Protein AF-0000000068155623 (afdb_homodimer)

Structure (mmCIF, N/CA/C/O backbone):
data_AF-0000000068155623-model_v1
#
loop_
_entity.id
_entity.type
_entity.pdbx_description
1 polymer 'folate gamma-glutamyl hydrolase'
#
loop_
_atom_site.group_PDB
_atom_site.id
_atom_site.type_symbol
_atom_site.label_atom_id
_atom_site.label_alt_id
_atom_site.label_comp_id
_atom_site.label_asym_id
_atom_site.label_entity_id
_atom_site.label_seq_id
_atom_site.pdbx_PDB_ins_code
_atom_site.Cartn_x
_atom_site.Cartn_y
_atom_site.Cartn_z
_atom_site.occupancy
_atom_site.B_iso_or_equiv
_atom_site.auth_seq_id
_atom_site.auth_comp_id
_atom_site.auth_asym_id
_atom_site.auth_atom_id
_atom_site.pdbx_PDB_model_num
ATOM 1 N N . MET A 1 1 ? 34.469 43.156 23.953 1 30.95 1 MET A N 1
ATOM 2 C CA . MET A 1 1 ? 34.469 42.812 22.531 1 30.95 1 MET A CA 1
ATOM 3 C C . MET A 1 1 ? 33.938 41.406 22.312 1 30.95 1 MET A C 1
ATOM 5 O O . MET A 1 1 ? 34.625 40.438 22.641 1 30.95 1 MET A O 1
ATOM 9 N N . SER A 1 2 ? 32.656 41.156 22.469 1 33.62 2 SER A N 1
ATOM 10 C CA . SER A 1 2 ? 31.906 39.875 22.5 1 33.62 2 SER A CA 1
ATOM 11 C C . SER A 1 2 ? 31.906 39.219 21.125 1 33.62 2 SER A C 1
ATOM 13 O O . SER A 1 2 ? 31.422 39.781 20.156 1 33.62 2 SER A O 1
ATOM 15 N N . THR A 1 3 ? 33 38.438 20.766 1 36.81 3 THR A N 1
ATOM 16 C CA . THR A 1 3 ? 33.125 37.719 19.484 1 36.81 3 THR A CA 1
ATOM 17 C C . THR A 1 3 ? 31.969 36.75 19.281 1 36.81 3 THR A C 1
ATOM 19 O O . THR A 1 3 ? 31.797 35.812 20.047 1 36.81 3 THR A O 1
ATOM 22 N N . SER A 1 4 ? 30.875 37.188 18.75 1 31.36 4 SER A N 1
ATOM 23 C CA . SER A 1 4 ? 29.766 36.344 18.297 1 31.36 4 SER A CA 1
ATOM 24 C C . SER A 1 4 ? 30.234 35.312 17.297 1 31.36 4 SER A C 1
ATOM 26 O O . SER A 1 4 ? 30.719 35.625 16.219 1 31.36 4 SER A O 1
ATOM 28 N N . SER A 1 5 ? 30.797 34.219 17.734 1 33.75 5 SER A N 1
ATOM 29 C CA . SER A 1 5 ? 31.188 33.094 16.875 1 33.75 5 SER A CA 1
ATOM 30 C C . SER A 1 5 ? 30.016 32.656 16 1 33.75 5 SER A C 1
ATOM 32 O O . SER A 1 5 ? 29.016 32.125 16.516 1 33.75 5 SER A O 1
ATOM 34 N N . THR A 1 6 ? 29.781 33.281 14.898 1 31.3 6 THR A N 1
ATOM 35 C CA . THR A 1 6 ? 28.844 32.812 13.875 1 31.3 6 THR A CA 1
ATOM 36 C C . THR A 1 6 ? 29.203 31.375 13.453 1 31.3 6 THR A C 1
ATOM 38 O O . THR A 1 6 ? 30.281 31.141 12.906 1 31.3 6 THR A O 1
ATOM 41 N N . ILE A 1 7 ? 28.766 30.375 14.078 1 30.34 7 ILE A N 1
ATOM 42 C CA . ILE A 1 7 ? 28.906 29 13.617 1 30.34 7 ILE A CA 1
ATOM 43 C C . ILE A 1 7 ? 28.516 28.906 12.141 1 30.34 7 ILE A C 1
ATOM 45 O O . ILE A 1 7 ? 27.391 29.234 11.758 1 30.34 7 ILE A O 1
ATOM 49 N N . LYS A 1 8 ? 29.578 28.938 11.273 1 33.16 8 LYS A N 1
ATOM 50 C CA . LYS A 1 8 ? 29.391 28.734 9.836 1 33.16 8 LYS A CA 1
ATOM 51 C C . LYS A 1 8 ? 28.688 27.406 9.555 1 33.16 8 LYS A C 1
ATOM 53 O O . LYS A 1 8 ? 29.203 26.344 9.875 1 33.16 8 LYS A O 1
ATOM 58 N N . ILE A 1 9 ? 27.344 27.469 9.617 1 34 9 ILE A N 1
ATOM 59 C CA . ILE A 1 9 ? 26.625 26.297 9.125 1 34 9 ILE A CA 1
ATOM 60 C C . ILE A 1 9 ? 27.094 25.969 7.707 1 34 9 ILE A C 1
ATOM 62 O O . ILE A 1 9 ? 26.953 26.781 6.793 1 34 9 ILE A O 1
ATOM 66 N N . ASN A 1 10 ? 28.156 25.312 7.645 1 32.09 10 ASN A N 1
ATOM 67 C CA . ASN A 1 10 ? 28.547 24.875 6.309 1 32.09 10 ASN A CA 1
ATOM 68 C C . ASN A 1 10 ? 27.375 24.25 5.555 1 32.09 10 ASN A C 1
ATOM 70 O O . ASN A 1 10 ? 26.891 23.188 5.93 1 32.09 10 ASN A O 1
ATOM 74 N N . VAL A 1 11 ? 26.547 25.016 4.938 1 37.12 11 VAL A N 1
ATOM 75 C CA . VAL A 1 11 ? 25.547 24.547 3.986 1 37.12 11 VAL A CA 1
ATOM 76 C C . VAL A 1 11 ? 26.188 23.594 2.982 1 37.12 11 VAL A C 1
ATOM 78 O O . VAL A 1 11 ? 27.047 24 2.197 1 37.12 11 VAL A O 1
ATOM 81 N N . THR A 1 12 ? 26.406 22.312 3.299 1 40.97 12 THR A N 1
ATOM 82 C CA . THR A 1 12 ? 26.875 21.375 2.301 1 40.97 12 THR A CA 1
ATOM 83 C C . THR A 1 12 ? 26.125 21.547 0.981 1 40.97 12 THR A C 1
ATOM 85 O O . THR A 1 12 ? 24.984 22 0.969 1 40.97 12 THR A O 1
ATOM 88 N N . SER A 1 13 ? 26.781 21.656 -0.145 1 44.22 13 SER A N 1
ATOM 89 C CA . SER A 1 13 ? 26.297 21.812 -1.512 1 44.22 13 SER A CA 1
ATOM 90 C C . SER A 1 13 ? 25.109 20.891 -1.777 1 44.22 13 SER A C 1
ATOM 92 O O . SER A 1 13 ? 25.109 19.719 -1.364 1 44.22 13 SER A O 1
ATOM 94 N N . PRO A 1 14 ? 23.969 21.516 -2.135 1 52.03 14 PRO A N 1
ATOM 95 C CA . PRO A 1 14 ? 22.781 20.719 -2.457 1 52.03 14 PRO A CA 1
ATOM 96 C C . PRO A 1 14 ? 23.109 19.5 -3.307 1 52.03 14 PRO A C 1
ATOM 98 O O . PRO A 1 14 ? 23.922 19.578 -4.238 1 52.03 14 PRO A O 1
ATOM 101 N N . ARG A 1 15 ? 23.078 18.328 -2.844 1 52.5 15 ARG A N 1
ATOM 102 C CA . ARG A 1 15 ? 23.156 17.109 -3.637 1 52.5 15 ARG A CA 1
ATOM 103 C C . ARG A 1 15 ? 22.047 17.062 -4.676 1 52.5 15 ARG A C 1
ATOM 105 O O . ARG A 1 15 ? 20.859 16.984 -4.328 1 52.5 15 ARG A O 1
ATOM 112 N N . THR A 1 16 ? 22.234 17.672 -5.863 1 56.5 16 THR A N 1
ATOM 113 C CA . THR A 1 16 ? 21.234 17.797 -6.93 1 56.5 16 THR A CA 1
ATOM 114 C C . THR A 1 16 ? 20.906 16.422 -7.516 1 56.5 16 THR A C 1
ATOM 116 O O . THR A 1 16 ? 20.125 16.328 -8.477 1 56.5 16 THR A O 1
ATOM 119 N N . THR A 1 17 ? 21.406 15.367 -6.836 1 70.06 17 THR A N 1
ATOM 120 C CA . THR A 1 17 ? 21.141 14.094 -7.492 1 70.06 17 THR A CA 1
ATOM 121 C C . THR A 1 17 ? 19.812 13.5 -7.008 1 70.06 17 THR A C 1
ATOM 123 O O . THR A 1 17 ? 19.562 13.422 -5.805 1 70.06 17 THR A O 1
ATOM 126 N N . LYS A 1 18 ? 18.953 13.281 -7.945 1 80.88 18 LYS A N 1
ATOM 127 C CA . LYS A 1 18 ? 17.672 12.617 -7.719 1 80.88 18 LYS A CA 1
ATOM 128 C C . LYS A 1 18 ? 17.875 11.25 -7.059 1 80.88 18 LYS A C 1
ATOM 130 O O . LYS A 1 18 ? 18.875 10.578 -7.305 1 80.88 18 LYS A O 1
ATOM 135 N N . THR A 1 19 ? 17.016 11.008 -6.035 1 91.38 19 THR A N 1
ATOM 136 C CA . THR A 1 19 ? 17.094 9.711 -5.379 1 91.38 19 THR A CA 1
ATOM 137 C C . THR A 1 19 ? 16.125 8.719 -6.027 1 91.38 19 THR A C 1
ATOM 139 O O . THR A 1 19 ? 15.039 9.094 -6.457 1 91.38 19 THR A O 1
ATOM 142 N N . THR A 1 20 ? 16.516 7.473 -6.117 1 90.5 20 THR A N 1
ATOM 143 C CA . THR A 1 20 ? 15.648 6.398 -6.578 1 90.5 20 THR A CA 1
ATOM 144 C C . THR A 1 20 ? 15.086 5.609 -5.395 1 90.5 20 THR A C 1
ATOM 146 O O . THR A 1 20 ? 14.375 4.621 -5.582 1 90.5 20 THR A O 1
ATOM 149 N N . ARG A 1 21 ? 15.445 6.055 -4.176 1 93.94 21 ARG A N 1
ATOM 150 C CA . ARG A 1 21 ? 15.031 5.375 -2.951 1 93.94 21 ARG A CA 1
ATOM 151 C C . ARG A 1 21 ? 14.547 6.375 -1.907 1 93.94 21 ARG A C 1
ATOM 153 O O . ARG A 1 21 ? 15.148 6.508 -0.841 1 93.94 21 ARG A O 1
ATOM 160 N N . PRO A 1 22 ? 13.492 7.055 -2.184 1 97.94 22 PRO A N 1
ATOM 161 C CA . PRO A 1 22 ? 13.031 8.133 -1.303 1 97.94 22 PRO A CA 1
ATOM 162 C C . PRO A 1 22 ? 12.625 7.629 0.082 1 97.94 22 PRO A C 1
ATOM 164 O O . PRO A 1 22 ? 12 6.574 0.201 1 97.94 22 PRO A O 1
ATOM 167 N N . VAL A 1 23 ? 12.984 8.359 1.104 1 98.56 23 VAL A N 1
ATOM 168 C CA . VAL A 1 23 ? 12.633 8.109 2.498 1 98.56 23 VAL A CA 1
ATOM 169 C C . VAL A 1 23 ? 11.859 9.305 3.055 1 98.56 23 VAL A C 1
ATOM 171 O O . VAL A 1 23 ? 12.32 10.445 2.979 1 98.56 23 VAL A O 1
ATOM 174 N N . TRP A 1 24 ? 10.68 9.07 3.557 1 98.94 24 TRP A N 1
ATOM 175 C CA . TRP A 1 24 ? 9.883 10.102 4.203 1 98.94 24 TRP A CA 1
ATOM 176 C C . TRP A 1 24 ? 9.945 9.969 5.723 1 98.94 24 TRP A C 1
ATOM 178 O O . TRP A 1 24 ? 9.867 8.859 6.258 1 98.94 24 TRP A O 1
ATOM 188 N N . GLY A 1 25 ? 10.203 11.078 6.391 1 98.94 25 GLY A N 1
ATOM 189 C CA . GLY A 1 25 ? 9.992 11.141 7.828 1 98.94 25 GLY A CA 1
ATOM 190 C C . GLY A 1 25 ? 8.555 11.422 8.203 1 98.94 25 GLY A C 1
ATOM 191 O O . GLY A 1 25 ? 7.93 12.336 7.648 1 98.94 25 GLY A O 1
ATOM 192 N N . VAL A 1 26 ? 8.008 10.617 9.07 1 98.94 26 VAL A N 1
ATOM 193 C CA . VAL A 1 26 ? 6.684 10.867 9.625 1 98.94 26 VAL A CA 1
ATOM 194 C C . VAL A 1 26 ? 6.801 11.297 11.086 1 98.94 26 VAL A C 1
ATOM 196 O O . VAL A 1 26 ? 7.348 10.562 11.914 1 98.94 26 VAL A O 1
ATOM 199 N N . LEU A 1 27 ? 6.324 12.516 11.367 1 98.75 27 LEU A N 1
ATOM 200 C CA . LEU A 1 27 ? 6.406 13.031 12.727 1 98.75 27 LEU A CA 1
ATOM 201 C C . LEU A 1 27 ? 5.406 12.32 13.641 1 98.75 27 LEU A C 1
ATOM 203 O O . LEU A 1 27 ? 4.207 12.32 13.367 1 98.75 27 LEU A O 1
ATOM 207 N N . THR A 1 28 ? 5.898 11.688 14.711 1 97.31 28 THR A N 1
ATOM 208 C CA . THR A 1 28 ? 5.035 10.953 15.633 1 97.31 28 THR A CA 1
ATOM 209 C C . THR A 1 28 ? 4.234 11.914 16.5 1 97.31 28 THR A C 1
ATOM 211 O O . THR A 1 28 ? 4.613 13.07 16.672 1 97.31 28 THR A O 1
ATOM 214 N N . GLN A 1 29 ? 3.164 11.43 17 1 95.12 29 GLN A N 1
ATOM 215 C CA . GLN A 1 29 ? 2.316 12.203 17.906 1 95.12 29 GLN A CA 1
ATOM 216 C C . GLN A 1 29 ? 2.398 11.664 19.328 1 95.12 29 GLN A C 1
ATOM 218 O O . GLN A 1 29 ? 2.482 10.453 19.531 1 95.12 29 GLN A O 1
ATOM 223 N N . PRO A 1 30 ? 2.273 12.594 20.25 1 92.69 30 PRO A N 1
ATOM 224 C CA . PRO A 1 30 ? 2.166 12.102 21.625 1 92.69 30 PRO A CA 1
ATOM 225 C C . PRO A 1 30 ? 0.848 11.375 21.891 1 92.69 30 PRO A C 1
ATOM 227 O O . PRO A 1 30 ? -0.203 11.805 21.406 1 92.69 30 PRO A O 1
ATOM 230 N N . THR A 1 31 ? 0.89 10.273 22.656 1 88.5 31 THR A N 1
ATOM 231 C CA . THR A 1 31 ? -0.299 9.469 22.891 1 88.5 31 THR A CA 1
ATOM 232 C C . THR A 1 31 ? -1.273 10.203 23.812 1 88.5 31 THR A C 1
ATOM 234 O O . THR A 1 31 ? -2.484 9.984 23.75 1 88.5 31 THR A O 1
ATOM 237 N N . ASP A 1 32 ? -0.811 11 24.719 1 79.25 32 ASP A N 1
ATOM 238 C CA . ASP A 1 32 ? -1.66 11.672 25.688 1 79.25 32 ASP A CA 1
ATOM 239 C C . ASP A 1 32 ? -2.514 12.75 25.031 1 79.25 32 ASP A C 1
ATOM 241 O O . ASP A 1 32 ? -3.361 13.367 25.688 1 79.25 32 ASP A O 1
ATOM 245 N N . SER A 1 33 ? -2.34 12.883 23.812 1 72.38 33 SER A N 1
ATOM 246 C CA . SER A 1 33 ? -3.098 13.898 23.094 1 72.38 33 SER A CA 1
ATOM 247 C C . SER A 1 33 ? -4.32 13.297 22.406 1 72.38 33 SER A C 1
ATOM 249 O O . SER A 1 33 ? -5.219 14.023 21.969 1 72.38 33 SER A O 1
ATOM 251 N N . GLU A 1 34 ? -4.305 12.031 22.312 1 67.81 34 GLU A N 1
ATOM 252 C CA . GLU A 1 34 ? -5.355 11.359 21.547 1 67.81 34 GLU A CA 1
ATOM 253 C C . GLU A 1 34 ? -6.332 10.648 22.484 1 67.81 34 GLU A C 1
ATOM 255 O O . GLU A 1 34 ? -5.996 9.625 23.078 1 67.81 34 GLU A O 1
ATOM 260 N N . GLU A 1 35 ? -7.469 11.156 22.531 1 65.81 35 GLU A N 1
ATOM 261 C CA . GLU A 1 35 ? -8.461 10.625 23.453 1 65.81 35 GLU A CA 1
ATOM 262 C C . GLU A 1 35 ? -8.758 9.156 23.172 1 65.81 35 GLU A C 1
ATOM 264 O O . GLU A 1 35 ? -9 8.375 24.078 1 65.81 35 GLU A O 1
ATOM 269 N N . ARG A 1 36 ? -8.578 8.797 22 1 67.56 36 ARG A N 1
ATOM 270 C CA . ARG A 1 36 ? -8.961 7.449 21.594 1 67.56 36 ARG A CA 1
ATOM 271 C C . ARG A 1 36 ? -7.875 6.441 21.969 1 67.56 36 ARG A C 1
ATOM 273 O O . ARG A 1 36 ? -8.055 5.234 21.797 1 67.56 36 ARG A O 1
ATOM 280 N N . LEU A 1 37 ? -6.793 6.902 22.406 1 72.62 37 LEU A N 1
ATOM 281 C CA . LEU A 1 37 ? -5.691 6.02 22.781 1 72.62 37 LEU A CA 1
ATOM 282 C C . LEU A 1 37 ? -5.449 6.043 24.281 1 72.62 37 LEU A C 1
ATOM 284 O O . LEU A 1 37 ? -4.34 5.766 24.734 1 72.62 37 LEU A O 1
ATOM 288 N N . VAL A 1 38 ? -6.457 6.344 25.016 1 67.31 38 VAL A N 1
ATOM 289 C CA . VAL A 1 38 ? -6.328 6.531 26.469 1 67.31 38 VAL A CA 1
ATOM 290 C C . VAL A 1 38 ? -5.816 5.242 27.109 1 67.31 38 VAL A C 1
ATOM 292 O O . VAL A 1 38 ? -4.973 5.285 28 1 67.31 38 VAL A O 1
ATOM 295 N N . ASP A 1 39 ? -6.223 4.168 26.594 1 72.75 39 ASP A N 1
ATOM 296 C CA . ASP A 1 39 ? -5.84 2.896 27.188 1 72.75 39 ASP A CA 1
ATOM 297 C C . ASP A 1 39 ? -4.395 2.543 26.859 1 72.75 39 ASP A C 1
ATOM 299 O O . ASP A 1 39 ? -3.82 1.63 27.469 1 72.75 39 ASP A O 1
ATOM 303 N N . PHE A 1 40 ? -3.832 3.328 25.984 1 78.25 40 PHE A N 1
ATOM 304 C CA . PHE A 1 40 ? -2.484 3.008 25.531 1 78.25 40 PHE A CA 1
ATOM 305 C C . PHE A 1 40 ? -1.47 3.98 26.125 1 78.25 40 PHE A C 1
ATOM 307 O O . PHE A 1 40 ? -0.266 3.715 26.109 1 78.25 40 PHE A O 1
ATOM 314 N N . GLU A 1 41 ? -1.997 5.094 26.703 1 78.62 41 GLU A N 1
ATOM 315 C CA . GLU A 1 41 ? -1.106 6.176 27.094 1 78.62 41 GLU A CA 1
ATOM 316 C C . GLU A 1 41 ? -0.212 5.754 28.266 1 78.62 41 GLU A C 1
ATOM 318 O O . GLU A 1 41 ? 0.869 6.312 28.453 1 78.62 41 GLU A O 1
ATOM 323 N N . GLU A 1 42 ? -0.66 4.867 29 1 79.38 42 GLU A N 1
ATOM 324 C CA . GLU A 1 42 ? 0.146 4.418 30.141 1 79.38 42 GLU A CA 1
ATOM 325 C C . GLU A 1 42 ? 1.391 3.67 29.672 1 79.38 42 GLU A C 1
ATOM 327 O O . GLU A 1 42 ? 2.463 3.807 30.266 1 79.38 42 GLU A O 1
ATOM 332 N N . ARG A 1 43 ? 1.251 3.084 28.562 1 83.5 43 ARG A N 1
ATOM 333 C CA . ARG A 1 43 ? 2.338 2.225 28.094 1 83.5 43 ARG A CA 1
ATOM 334 C C . ARG A 1 43 ? 3.135 2.893 26.984 1 83.5 43 ARG A C 1
ATOM 336 O O . ARG A 1 43 ? 4.352 2.719 26.891 1 83.5 43 ARG A O 1
ATOM 343 N N . TYR A 1 44 ? 2.432 3.678 26.219 1 90.19 44 TYR A N 1
ATOM 344 C CA . TYR A 1 44 ? 3.055 4.199 25 1 90.19 44 TYR A CA 1
ATOM 345 C C . TYR A 1 44 ? 3.109 5.719 25.031 1 90.19 44 TYR A C 1
ATOM 347 O O . TYR A 1 44 ? 2.125 6.379 25.375 1 90.19 44 TYR A O 1
ATOM 355 N N . ARG A 1 45 ? 4.168 6.293 24.688 1 92.06 45 ARG A N 1
ATOM 356 C CA . ARG A 1 45 ? 4.371 7.734 24.781 1 92.06 45 ARG A CA 1
ATOM 357 C C . ARG A 1 45 ? 4.012 8.414 23.469 1 92.06 45 ARG A C 1
ATOM 359 O O . ARG A 1 45 ? 3.709 9.609 23.438 1 92.06 45 ARG A O 1
ATOM 366 N N . GLU A 1 46 ? 4.188 7.742 22.328 1 94.19 46 GLU A N 1
ATOM 367 C CA . GLU A 1 46 ? 3.932 8.312 21 1 94.19 46 GLU A CA 1
ATOM 368 C C . GLU A 1 46 ? 3.436 7.25 20.031 1 94.19 46 GLU A C 1
ATOM 370 O O . GLU A 1 46 ? 3.543 6.055 20.297 1 94.19 46 GLU A O 1
ATOM 375 N N . TYR A 1 47 ? 2.863 7.711 18.938 1 94.19 47 TYR A N 1
ATOM 376 C CA . TYR A 1 47 ? 2.273 6.77 17.984 1 94.19 47 TYR A CA 1
ATOM 377 C C . TYR A 1 47 ? 2.266 7.348 16.578 1 94.19 47 TYR A C 1
ATOM 379 O O . TYR A 1 47 ? 2.445 8.555 16.391 1 94.19 47 TYR A O 1
ATOM 387 N N . VAL A 1 48 ? 2.148 6.504 15.586 1 96.06 48 VAL A N 1
ATOM 388 C CA . VAL A 1 48 ? 1.854 6.793 14.188 1 96.06 48 VAL A CA 1
ATOM 389 C C . VAL A 1 48 ? 0.821 5.801 13.664 1 96.06 48 VAL A C 1
ATOM 391 O O . VAL A 1 48 ? 1.051 4.59 13.672 1 96.06 48 VAL A O 1
ATOM 394 N N . PRO A 1 49 ? -0.371 6.309 13.25 1 95.31 49 PRO A N 1
ATOM 395 C CA . PRO A 1 49 ? -1.258 5.367 12.562 1 95.31 49 PRO A CA 1
ATOM 396 C C . PRO A 1 49 ? -0.596 4.711 11.352 1 95.31 49 PRO A C 1
ATOM 398 O O . PRO A 1 49 ? 0.026 5.395 10.539 1 95.31 49 PRO A O 1
ATOM 401 N N . ALA A 1 50 ? -0.735 3.369 11.227 1 96.81 50 ALA A N 1
ATOM 402 C CA . ALA A 1 50 ? -0.053 2.615 10.18 1 96.81 50 ALA A CA 1
ATOM 403 C C . ALA A 1 50 ? -0.548 3.031 8.797 1 96.81 50 ALA A C 1
ATOM 405 O O . ALA A 1 50 ? 0.158 2.859 7.801 1 96.81 50 ALA A O 1
ATOM 406 N N . SER A 1 51 ? -1.779 3.549 8.68 1 97.5 51 SER A N 1
ATOM 407 C CA . SER A 1 51 ? -2.348 3.953 7.402 1 97.5 51 SER A CA 1
ATOM 408 C C . SER A 1 51 ? -1.479 5.004 6.719 1 97.5 51 SER A C 1
ATOM 410 O O . SER A 1 51 ? -1.323 4.992 5.496 1 97.5 51 SER A O 1
ATOM 412 N N . PHE A 1 52 ? -0.861 5.934 7.504 1 98.62 52 PHE A N 1
ATOM 413 C CA . PHE A 1 52 ? 0.01 6.949 6.926 1 98.62 52 PHE A CA 1
ATOM 414 C C . PHE A 1 52 ? 1.248 6.309 6.305 1 98.62 52 PHE A C 1
ATOM 416 O O . PHE A 1 52 ? 1.687 6.715 5.227 1 98.62 52 PHE A O 1
ATOM 423 N N . VAL A 1 53 ? 1.787 5.359 7.02 1 98.56 53 VAL A N 1
ATOM 424 C CA . VAL A 1 53 ? 2.984 4.664 6.562 1 98.56 53 VAL A CA 1
ATOM 425 C C . VAL A 1 53 ? 2.674 3.883 5.289 1 98.56 53 VAL A C 1
ATOM 427 O O . VAL A 1 53 ? 3.381 4.008 4.289 1 98.56 53 VAL A O 1
ATOM 430 N N . ARG A 1 54 ? 1.604 3.146 5.352 1 98.38 54 ARG A N 1
ATOM 431 C CA . ARG A 1 54 ? 1.22 2.307 4.223 1 98.38 54 ARG A CA 1
ATOM 432 C C . ARG A 1 54 ? 0.865 3.154 3.006 1 98.38 54 ARG A C 1
ATOM 434 O O . ARG A 1 54 ? 1.151 2.77 1.871 1 98.38 54 ARG A O 1
ATOM 441 N N . TRP A 1 55 ? 0.237 4.266 3.225 1 98.81 55 TRP A N 1
ATOM 442 C CA . TRP A 1 55 ? -0.132 5.184 2.152 1 98.81 55 TRP A CA 1
ATOM 443 C C . TRP A 1 55 ? 1.108 5.723 1.445 1 98.81 55 TRP A C 1
ATOM 445 O O . TRP A 1 55 ? 1.204 5.668 0.218 1 98.81 55 TRP A O 1
ATOM 455 N N . LEU A 1 56 ? 2.111 6.129 2.184 1 98.88 56 LEU A N 1
ATOM 456 C CA . LEU A 1 56 ? 3.359 6.598 1.593 1 98.88 56 LEU A CA 1
ATOM 457 C C . LEU A 1 56 ? 4.086 5.465 0.876 1 98.88 56 LEU A C 1
ATOM 459 O O . LEU A 1 56 ? 4.621 5.66 -0.217 1 98.88 56 LEU A O 1
ATOM 463 N N . GLU A 1 57 ? 4.047 4.289 1.477 1 98.62 57 GLU A N 1
ATOM 464 C CA . GLU A 1 57 ? 4.703 3.141 0.861 1 98.62 57 GLU A CA 1
ATOM 465 C C . GLU A 1 57 ? 4.047 2.775 -0.467 1 98.62 57 GLU A C 1
ATOM 467 O O . GLU A 1 57 ? 4.727 2.359 -1.408 1 98.62 57 GLU A O 1
ATOM 472 N N . SER A 1 58 ? 2.775 2.912 -0.487 1 98.69 58 SER A N 1
ATOM 473 C CA . SER A 1 58 ? 2.082 2.6 -1.733 1 98.69 58 SER A CA 1
ATOM 474 C C . SER A 1 58 ? 2.537 3.518 -2.863 1 98.69 58 SER A C 1
ATOM 476 O O . SER A 1 58 ? 2.441 3.158 -4.039 1 98.69 58 SER A O 1
ATOM 478 N N . GLY A 1 59 ? 3.023 4.695 -2.523 1 98.62 59 GLY A N 1
ATOM 479 C CA . GLY A 1 59 ? 3.572 5.617 -3.506 1 98.62 59 GLY A CA 1
ATOM 480 C C . GLY A 1 59 ? 5.023 5.34 -3.838 1 98.62 59 GLY A C 1
ATOM 481 O O . GLY A 1 59 ? 5.621 6.027 -4.672 1 98.62 59 GLY A O 1
ATOM 482 N N . GLY A 1 60 ? 5.609 4.387 -3.166 1 98.38 60 GLY A N 1
ATOM 483 C CA . GLY A 1 60 ? 6.965 3.973 -3.484 1 98.38 60 GLY A CA 1
ATOM 484 C C . GLY A 1 60 ? 8.008 4.566 -2.555 1 98.38 60 GLY A C 1
ATOM 485 O O . GLY A 1 60 ? 9.164 4.738 -2.938 1 98.38 60 GLY A O 1
ATOM 486 N N . ALA A 1 61 ? 7.625 4.949 -1.36 1 98.62 61 ALA A N 1
ATOM 487 C CA . ALA A 1 61 ? 8.578 5.488 -0.393 1 98.62 61 ALA A CA 1
ATOM 488 C C . ALA A 1 61 ? 8.836 4.496 0.736 1 98.62 61 ALA A C 1
ATOM 490 O O . ALA A 1 61 ? 8.047 3.568 0.947 1 98.62 61 ALA A O 1
ATOM 491 N N . ARG A 1 62 ? 9.914 4.605 1.332 1 97.81 62 ARG A N 1
ATOM 492 C CA . ARG A 1 62 ? 10.117 4.059 2.67 1 97.81 62 ARG A CA 1
ATOM 493 C C . ARG A 1 62 ? 9.906 5.125 3.736 1 97.81 62 ARG A C 1
ATOM 495 O O . ARG A 1 62 ? 9.898 6.32 3.436 1 97.81 62 ARG A O 1
ATOM 502 N N . VAL A 1 63 ? 9.68 4.668 4.977 1 98.62 63 VAL A N 1
ATOM 503 C CA . VAL A 1 63 ? 9.273 5.609 6.008 1 98.62 63 VAL A CA 1
ATOM 504 C C . VAL A 1 63 ? 10.156 5.445 7.242 1 98.62 63 VAL A C 1
ATOM 506 O O . VAL A 1 63 ? 10.484 4.324 7.633 1 98.62 63 VAL A O 1
ATOM 509 N N . ILE A 1 64 ? 10.523 6.531 7.832 1 98.5 64 ILE A N 1
ATOM 510 C CA . ILE A 1 64 ? 11.141 6.539 9.148 1 98.5 64 ILE A CA 1
ATOM 511 C C . ILE A 1 64 ? 10.297 7.375 10.109 1 98.5 64 ILE A C 1
ATOM 513 O O . ILE A 1 64 ? 9.703 8.375 9.711 1 98.5 64 ILE A O 1
ATOM 517 N N . PRO A 1 65 ? 10.219 6.969 11.383 1 98.5 65 PRO A N 1
ATOM 518 C CA . PRO A 1 65 ? 9.594 7.836 12.375 1 98.5 65 PRO A CA 1
ATOM 519 C C . PRO A 1 65 ? 10.5 8.977 12.82 1 98.5 65 PRO A C 1
ATOM 521 O O . PRO A 1 65 ? 11.711 8.781 12.992 1 98.5 65 PRO A O 1
ATOM 524 N N . ILE A 1 66 ? 10 10.117 12.836 1 98.75 66 ILE A N 1
ATOM 525 C CA . ILE A 1 66 ? 10.617 11.227 13.555 1 98.75 66 ILE A CA 1
ATOM 526 C C . ILE A 1 66 ? 9.93 11.422 14.898 1 98.75 66 ILE A C 1
ATOM 528 O O . ILE A 1 66 ? 8.789 11.891 14.961 1 98.75 66 ILE A O 1
ATOM 532 N N . HIS A 1 67 ? 10.617 11.078 15.906 1 97.94 67 HIS A N 1
ATOM 533 C CA . HIS A 1 67 ? 10.023 11.203 17.234 1 97.94 67 HIS A CA 1
ATOM 534 C C . HIS A 1 67 ? 9.734 12.656 17.578 1 97.94 67 HIS A C 1
ATOM 536 O O . HIS A 1 67 ? 10.562 13.539 17.312 1 97.94 67 HIS A O 1
ATOM 542 N N . TYR A 1 68 ? 8.625 12.938 18.172 1 96.94 68 TYR A N 1
ATOM 543 C CA . TYR A 1 68 ? 8.102 14.289 18.312 1 96.94 68 TYR A CA 1
ATOM 544 C C . TYR A 1 68 ? 8.992 15.125 19.219 1 96.94 68 TYR A C 1
ATOM 546 O O . TYR A 1 68 ? 8.938 16.359 19.188 1 96.94 68 TYR A O 1
ATOM 554 N N . ASP A 1 69 ? 9.844 14.453 20.047 1 96.25 69 ASP A N 1
ATOM 555 C CA . ASP A 1 69 ? 10.695 15.156 21 1 96.25 69 ASP A CA 1
ATOM 556 C C . ASP A 1 69 ? 12.172 14.969 20.672 1 96.25 69 ASP A C 1
ATOM 558 O O . ASP A 1 69 ? 13.031 15.055 21.547 1 96.25 69 ASP A O 1
ATOM 562 N N . THR A 1 70 ? 12.438 14.641 19.438 1 97.25 70 THR A N 1
ATOM 563 C CA . THR A 1 70 ? 13.812 14.43 19 1 97.25 70 THR A CA 1
ATOM 564 C C . THR A 1 70 ? 14.656 15.68 19.25 1 97.25 70 THR A C 1
ATOM 566 O O . THR A 1 70 ? 14.211 16.797 18.984 1 97.25 70 THR A O 1
ATOM 569 N N . GLU A 1 71 ? 15.859 15.477 19.797 1 97.44 71 GLU A N 1
ATOM 570 C CA . GLU A 1 71 ? 16.781 16.594 20.031 1 97.44 71 GLU A CA 1
ATOM 571 C C . GLU A 1 71 ? 17.234 17.219 18.703 1 97.44 71 GLU A C 1
ATOM 573 O O . GLU A 1 71 ? 17.344 16.531 17.688 1 97.44 71 GLU A O 1
ATOM 578 N N . GLU A 1 72 ? 17.594 18.453 18.797 1 98.19 72 GLU A N 1
ATOM 579 C CA . GLU A 1 72 ? 17.812 19.266 17.609 1 98.19 72 GLU A CA 1
ATOM 580 C C . GLU A 1 72 ? 18.922 18.688 16.734 1 98.19 72 GLU A C 1
ATOM 582 O O . GLU A 1 72 ? 18.797 18.625 15.516 1 98.19 72 GLU A O 1
ATOM 587 N N . GLN A 1 73 ? 20.031 18.25 17.328 1 98.19 73 GLN A N 1
ATOM 588 C CA . GLN A 1 73 ? 21.156 17.734 16.562 1 98.19 73 GLN A CA 1
ATOM 589 C C . GLN A 1 73 ? 20.766 16.469 15.812 1 98.19 73 GLN A C 1
ATOM 591 O O . GLN A 1 73 ? 21.094 16.297 14.633 1 98.19 73 GLN A O 1
ATOM 596 N N . GLU A 1 74 ? 20.141 15.617 16.516 1 98.06 74 GLU A N 1
ATOM 597 C CA . GLU A 1 74 ? 19.656 14.391 15.898 1 98.06 74 GLU A CA 1
ATOM 598 C C . GLU A 1 74 ? 18.609 14.695 14.828 1 98.06 74 GLU A C 1
ATOM 600 O O . GLU A 1 74 ? 18.594 14.055 13.773 1 98.06 74 GLU A O 1
ATOM 605 N N . LEU A 1 75 ? 17.781 15.625 15.117 1 98.75 75 LEU A N 1
ATOM 606 C CA . LEU A 1 75 ? 16.766 16.031 14.156 1 98.75 75 LEU A CA 1
ATOM 607 C C . LEU A 1 75 ? 17.391 16.562 12.875 1 98.75 75 LEU A C 1
ATOM 609 O O . LEU A 1 75 ? 16.922 16.266 11.773 1 98.75 75 LEU A O 1
ATOM 613 N N . ARG A 1 76 ? 18.375 17.359 13.023 1 98.62 76 ARG A N 1
ATOM 614 C CA . ARG A 1 76 ? 19.094 17.891 11.859 1 98.62 76 ARG A CA 1
ATOM 615 C C . ARG A 1 76 ? 19.688 16.766 11.023 1 98.62 76 ARG A C 1
ATOM 617 O O . ARG A 1 76 ? 19.625 16.797 9.789 1 98.62 76 ARG A O 1
ATOM 624 N N . HIS A 1 77 ? 20.266 15.828 11.719 1 98.38 77 HIS A N 1
ATOM 625 C CA . HIS A 1 77 ? 20.812 14.664 11.031 1 98.38 77 HIS A CA 1
ATOM 626 C C . HIS A 1 77 ? 19.734 13.938 10.227 1 98.38 77 HIS A C 1
ATOM 628 O O . HIS A 1 77 ? 19.953 13.586 9.062 1 98.38 77 HIS A O 1
ATOM 634 N N . LEU A 1 78 ? 18.625 13.711 10.812 1 98.62 78 LEU A N 1
ATOM 635 C CA . LEU A 1 78 ? 17.531 13.055 10.109 1 98.62 78 LEU A CA 1
ATOM 636 C C . LEU A 1 78 ? 17.062 13.891 8.93 1 98.62 78 LEU A C 1
ATOM 638 O O . LEU A 1 78 ? 16.891 13.367 7.824 1 98.62 78 LEU A O 1
ATOM 642 N N . PHE A 1 79 ? 16.938 15.195 9.156 1 98.75 79 PHE A N 1
ATOM 643 C CA . PHE A 1 79 ? 16.469 16.094 8.109 1 98.75 79 PHE A CA 1
ATOM 644 C C . PHE A 1 79 ? 17.375 16.016 6.883 1 98.75 79 PHE A C 1
ATOM 646 O O . PHE A 1 79 ? 16.906 16 5.75 1 98.75 79 PHE A O 1
ATOM 653 N N . GLU A 1 80 ? 18.578 15.898 7.109 1 98.12 80 GLU A N 1
ATOM 654 C CA . GLU A 1 80 ? 19.562 15.883 6.027 1 98.12 80 GLU A CA 1
ATOM 655 C C . GLU A 1 80 ? 19.641 14.508 5.375 1 98.12 80 GLU A C 1
ATOM 657 O O . GLU A 1 80 ? 20.328 14.336 4.363 1 98.12 80 GLU A O 1
ATOM 662 N N . SER A 1 81 ? 18.922 13.562 5.938 1 98.38 81 SER A N 1
ATOM 663 C CA . SER A 1 81 ? 19.047 12.195 5.457 1 98.38 81 SER A CA 1
ATOM 664 C C . SER A 1 81 ? 17.766 11.742 4.754 1 98.38 81 SER A C 1
ATOM 666 O O . SER A 1 81 ? 17.766 10.734 4.043 1 98.38 81 SER A O 1
ATOM 668 N N . ILE A 1 82 ? 16.719 12.445 4.961 1 98.69 82 ILE A N 1
ATOM 669 C CA . ILE A 1 82 ? 15.43 12.023 4.414 1 98.69 82 ILE A CA 1
ATOM 670 C C . ILE A 1 82 ? 15.016 12.961 3.281 1 98.69 82 ILE A C 1
ATOM 672 O O . ILE A 1 82 ? 15.656 13.984 3.051 1 98.69 82 ILE A O 1
ATOM 676 N N . ASN A 1 83 ? 13.922 12.641 2.592 1 98.81 83 ASN A N 1
ATOM 677 C CA . ASN A 1 83 ? 13.609 13.305 1.331 1 98.81 83 ASN A CA 1
ATOM 678 C C . ASN A 1 83 ? 12.273 14.047 1.406 1 98.81 83 ASN A C 1
ATOM 680 O O . ASN A 1 83 ? 11.875 14.703 0.446 1 98.81 83 ASN A O 1
ATOM 684 N N . GLY A 1 84 ? 11.586 14.008 2.473 1 98.88 84 GLY A N 1
ATOM 685 C CA . GLY A 1 84 ? 10.328 14.688 2.754 1 98.88 84 GLY A CA 1
ATOM 686 C C . GLY A 1 84 ? 9.797 14.391 4.145 1 98.88 84 GLY A C 1
ATOM 687 O O . GLY A 1 84 ? 10.281 13.492 4.824 1 98.88 84 GLY A O 1
ATOM 688 N N . VAL A 1 85 ? 8.828 15.203 4.578 1 98.94 85 VAL A N 1
ATOM 689 C CA . VAL A 1 85 ? 8.25 15.008 5.898 1 98.94 85 VAL A CA 1
ATOM 690 C C . VAL A 1 85 ? 6.723 15.031 5.801 1 98.94 85 VAL A C 1
ATOM 692 O O . VAL A 1 85 ? 6.156 15.812 5.035 1 98.94 85 VAL A O 1
ATOM 695 N N . LEU A 1 86 ? 6.102 14.156 6.535 1 98.94 86 LEU A N 1
ATOM 696 C CA . LEU A 1 86 ? 4.648 14.141 6.676 1 98.94 86 LEU A CA 1
ATOM 697 C C . LEU A 1 86 ? 4.234 14.484 8.102 1 98.94 86 LEU A C 1
ATOM 699 O O . LEU A 1 86 ? 4.699 13.852 9.055 1 98.94 86 LEU A O 1
ATOM 703 N N . PHE A 1 87 ? 3.455 15.555 8.242 1 98.81 87 PHE A N 1
ATOM 704 C CA . PHE A 1 87 ? 2.73 15.828 9.477 1 98.81 87 PHE A CA 1
ATOM 705 C C . PHE A 1 87 ? 1.372 15.141 9.469 1 98.81 87 PHE A C 1
ATOM 707 O O . PHE A 1 87 ? 0.506 15.461 8.656 1 98.81 87 PHE A O 1
ATOM 714 N N . THR A 1 88 ? 1.152 14.188 10.391 1 97.94 88 THR A N 1
ATOM 715 C CA . THR A 1 88 ? -0.046 13.359 10.391 1 97.94 88 THR A CA 1
ATOM 716 C C . THR A 1 88 ? -1.226 14.109 11 1 97.94 88 THR A C 1
ATOM 718 O O . THR A 1 88 ? -1.059 15.203 11.539 1 97.94 88 THR A O 1
ATOM 721 N N . GLY A 1 89 ? -2.422 13.492 10.82 1 94.44 89 GLY A N 1
ATOM 722 C CA . GLY A 1 89 ? -3.568 13.93 11.609 1 94.44 89 GLY A CA 1
ATOM 723 C C . GLY A 1 89 ? -3.463 13.547 13.078 1 94.44 89 GLY A C 1
ATOM 724 O O . GLY A 1 89 ? -2.578 12.781 13.461 1 94.44 89 GLY A O 1
ATOM 725 N N . GLY A 1 90 ? -4.348 13.969 13.828 1 89.56 90 GLY A N 1
ATOM 726 C CA . GLY A 1 90 ? -4.383 13.766 15.273 1 89.56 90 GLY A CA 1
ATOM 727 C C . GLY A 1 90 ? -5.141 14.859 16 1 89.56 90 GLY A C 1
ATOM 728 O O . GLY A 1 90 ? -5.988 15.531 15.422 1 89.56 90 GLY A O 1
ATOM 729 N N . GLU A 1 91 ? -4.93 14.828 17.328 1 83.19 91 GLU A N 1
ATOM 730 C CA . GLU A 1 91 ? -5.59 15.836 18.141 1 83.19 91 GLU A CA 1
ATOM 731 C C . GLU A 1 91 ? -4.664 16.344 19.25 1 83.19 91 GLU A C 1
ATOM 733 O O . GLU A 1 91 ? -4.613 15.773 20.328 1 83.19 91 GLU A O 1
ATOM 738 N N . ILE A 1 92 ? -3.916 17.25 18.828 1 83.44 92 ILE A N 1
ATOM 739 C CA . ILE A 1 92 ? -3.104 17.922 19.844 1 83.44 92 ILE A CA 1
ATOM 740 C C . ILE A 1 92 ? -3.697 19.297 20.141 1 83.44 92 ILE A C 1
ATOM 742 O O . ILE A 1 92 ? -3.781 20.156 19.25 1 83.44 92 ILE A O 1
ATOM 746 N N . THR A 1 93 ? -4.137 19.453 21.266 1 77.56 93 THR A N 1
ATOM 747 C CA . THR A 1 93 ? -4.867 20.656 21.656 1 77.56 93 THR A CA 1
ATOM 748 C C . THR A 1 93 ? -3.947 21.875 21.656 1 77.56 93 THR A C 1
ATOM 750 O O . THR A 1 93 ? -4.301 22.938 21.125 1 77.56 93 THR A O 1
ATOM 753 N N . ASP A 1 94 ? -2.863 21.812 22.281 1 82.5 94 ASP A N 1
ATOM 754 C CA . ASP A 1 94 ? -1.916 22.922 22.328 1 82.5 94 ASP A CA 1
ATOM 755 C C . ASP A 1 94 ? -0.546 22.5 21.797 1 82.5 94 ASP A C 1
ATOM 757 O O . ASP A 1 94 ? 0.167 21.734 22.453 1 82.5 94 ASP A O 1
ATOM 761 N N . ILE A 1 95 ? -0.31 23.031 20.688 1 89.75 95 ILE A N 1
ATOM 762 C CA . ILE A 1 95 ? 0.929 22.641 20.016 1 89.75 95 ILE A CA 1
ATOM 763 C C . ILE A 1 95 ? 2.025 23.656 20.344 1 89.75 95 ILE A C 1
ATOM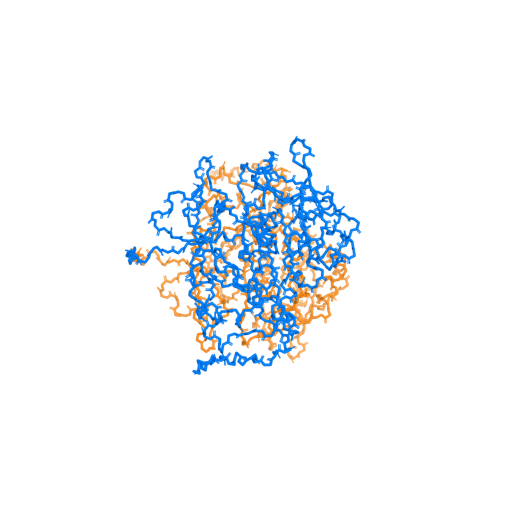 765 O O . ILE A 1 95 ? 3.213 23.328 20.297 1 89.75 95 ILE A O 1
ATOM 769 N N . SER A 1 96 ? 1.426 24.766 20.891 1 85.44 96 SER A N 1
ATOM 770 C CA . SER A 1 96 ? 2.375 25.844 21.125 1 85.44 96 SER A CA 1
ATOM 771 C C . SER A 1 96 ? 3.322 25.516 22.266 1 85.44 96 SER A C 1
ATOM 773 O O . SER A 1 96 ? 2.887 25.047 23.328 1 85.44 96 SER A O 1
ATOM 775 N N . ASN A 1 97 ? 4.574 25.578 22.172 1 89.12 97 ASN A N 1
ATOM 776 C CA . ASN A 1 97 ? 5.625 25.391 23.172 1 89.12 97 ASN A CA 1
ATOM 777 C C . ASN A 1 97 ? 5.684 23.953 23.656 1 89.12 97 ASN A C 1
ATOM 779 O O . ASN A 1 97 ? 5.785 23.703 24.859 1 89.12 97 ASN A O 1
ATOM 783 N N . THR A 1 98 ? 5.328 23.062 22.953 1 93.56 98 THR A N 1
ATOM 784 C CA . THR A 1 98 ? 5.469 21.641 23.219 1 93.56 98 THR A CA 1
ATOM 785 C C . THR A 1 98 ? 6.637 21.062 22.422 1 93.56 98 THR A C 1
ATOM 787 O O . THR A 1 98 ? 7.086 21.656 21.438 1 93.56 98 THR A O 1
ATOM 790 N N . PRO A 1 99 ? 7.121 19.938 22.906 1 95.31 99 PRO A N 1
ATOM 791 C CA . PRO A 1 99 ? 8.156 19.281 22.109 1 95.31 99 PRO A CA 1
ATOM 792 C C . PRO A 1 99 ? 7.711 19 20.672 1 95.31 99 PRO A C 1
ATOM 794 O O . PRO A 1 99 ? 8.492 19.156 19.734 1 95.31 99 PRO A O 1
ATOM 797 N N . TYR A 1 100 ? 6.496 18.609 20.516 1 96.56 100 TYR A N 1
ATOM 798 C CA . TYR A 1 100 ? 5.941 18.375 19.188 1 96.56 100 TYR A CA 1
ATOM 799 C C . TYR A 1 100 ? 6.008 19.641 18.328 1 96.56 100 TYR A C 1
ATOM 801 O O . TYR A 1 100 ? 6.488 19.625 17.203 1 96.56 100 TYR A O 1
ATOM 809 N N . GLY A 1 101 ? 5.516 20.75 18.906 1 96.38 101 GLY A N 1
ATOM 810 C CA . GLY A 1 101 ? 5.535 22.031 18.203 1 96.38 101 GLY A CA 1
ATOM 811 C C . GLY A 1 101 ? 6.934 22.484 17.844 1 96.38 101 GLY A C 1
ATOM 812 O O . GLY A 1 101 ? 7.16 23.016 16.75 1 96.38 101 GLY A O 1
ATOM 813 N N . HIS A 1 102 ? 7.855 22.312 18.797 1 97.25 102 HIS A N 1
ATOM 814 C CA . HIS A 1 102 ? 9.242 22.703 18.562 1 97.25 102 HIS A CA 1
ATOM 815 C C . HIS A 1 102 ? 9.844 21.938 17.391 1 97.25 102 HIS A C 1
ATOM 817 O O . HIS A 1 102 ? 10.453 22.531 16.5 1 97.25 102 HIS A O 1
ATOM 823 N N . THR A 1 103 ? 9.656 20.625 17.391 1 98.38 103 THR A N 1
ATOM 824 C CA . THR A 1 103 ? 10.18 19.766 16.328 1 98.38 103 THR A CA 1
ATOM 825 C C . THR A 1 103 ? 9.562 20.141 14.984 1 98.38 103 THR A C 1
ATOM 827 O O . THR A 1 103 ? 10.281 20.281 13.984 1 98.38 103 THR A O 1
ATOM 830 N N . ALA A 1 104 ? 8.289 20.344 14.953 1 98.5 104 ALA A N 1
ATOM 831 C CA . ALA A 1 104 ? 7.598 20.719 13.719 1 98.5 104 ALA A CA 1
ATOM 832 C C . ALA A 1 104 ? 8.094 22.047 13.18 1 98.5 104 ALA A C 1
ATOM 834 O O . ALA A 1 104 ? 8.281 22.219 11.977 1 98.5 104 ALA A O 1
ATOM 835 N N . LYS A 1 105 ? 8.305 23.016 14.078 1 98.12 105 LYS A N 1
ATOM 836 C CA . LYS A 1 105 ? 8.797 24.328 13.695 1 98.12 105 LYS A CA 1
ATOM 837 C C . LYS A 1 105 ? 10.164 24.234 13.031 1 98.12 105 LYS A C 1
ATOM 839 O O . LYS A 1 105 ? 10.414 24.891 12.016 1 98.12 105 LYS A O 1
ATOM 844 N N . LEU A 1 106 ? 11.039 23.453 13.609 1 98.69 106 LEU A N 1
ATOM 845 C CA . LEU A 1 106 ? 12.375 23.281 13.055 1 98.69 106 LEU A CA 1
ATOM 846 C C . LEU A 1 106 ? 12.305 22.656 11.672 1 98.69 106 LEU A C 1
ATOM 848 O O . LEU A 1 106 ? 12.93 23.141 10.727 1 98.69 106 LEU A O 1
ATOM 852 N N . LEU A 1 107 ? 11.539 21.578 11.508 1 98.88 107 LEU A N 1
ATOM 853 C CA . LEU A 1 107 ? 11.422 20.891 10.227 1 98.88 107 LEU A CA 1
ATOM 854 C C . LEU A 1 107 ? 10.859 21.812 9.156 1 98.88 107 LEU A C 1
ATOM 856 O O . LEU A 1 107 ? 11.367 21.859 8.031 1 98.88 107 LEU A O 1
ATOM 860 N N . PHE A 1 108 ? 9.836 22.578 9.523 1 98.81 108 PHE A N 1
ATOM 861 C CA . PHE A 1 108 ? 9.211 23.516 8.594 1 98.81 108 PHE A CA 1
ATOM 862 C C . PHE A 1 108 ? 10.195 24.594 8.156 1 98.81 108 PHE A C 1
ATOM 864 O O . PHE A 1 108 ? 10.312 24.875 6.965 1 98.81 108 PHE A O 1
ATOM 871 N N . ARG A 1 109 ? 10.93 25.141 9.094 1 98.69 109 ARG A N 1
ATOM 872 C CA . ARG A 1 109 ? 11.922 26.172 8.812 1 98.69 109 ARG A CA 1
ATOM 873 C C . ARG A 1 109 ? 13.047 25.625 7.945 1 98.69 109 ARG A C 1
ATOM 875 O O . ARG A 1 109 ? 13.438 26.266 6.957 1 98.69 109 ARG A O 1
ATOM 882 N N . TRP A 1 110 ? 13.539 24.484 8.32 1 98.88 110 TRP A N 1
ATOM 883 C CA . TRP A 1 110 ? 14.656 23.906 7.59 1 98.88 110 TRP A CA 1
ATOM 884 C C . TRP A 1 110 ? 14.242 23.531 6.172 1 98.88 110 TRP A C 1
ATOM 886 O O . TRP A 1 110 ? 15.039 23.641 5.234 1 98.88 110 TRP A O 1
ATOM 896 N N . ALA A 1 111 ? 13.039 23.047 5.988 1 98.88 111 ALA A N 1
ATOM 897 C CA . ALA A 1 111 ? 12.547 22.719 4.652 1 98.88 111 ALA A CA 1
ATOM 898 C C . ALA A 1 111 ? 12.469 23.984 3.785 1 98.88 111 ALA A C 1
ATOM 900 O O . ALA A 1 111 ? 12.844 23.953 2.611 1 98.88 111 ALA A O 1
ATOM 901 N N . LYS A 1 112 ? 11.969 25.062 4.359 1 98.69 112 LYS A N 1
ATOM 902 C CA . LYS A 1 112 ? 11.938 26.328 3.627 1 98.69 112 LYS A CA 1
ATOM 903 C C . LYS A 1 112 ? 13.344 26.766 3.221 1 98.69 112 LYS A C 1
ATOM 905 O O . LYS A 1 112 ? 13.578 27.125 2.066 1 98.69 112 LYS A O 1
ATOM 910 N N . GLU A 1 113 ? 14.234 26.703 4.191 1 98.62 113 GLU A N 1
ATOM 911 C CA . GLU A 1 113 ? 15.617 27.109 3.945 1 98.62 113 GLU A CA 1
ATOM 912 C C . GLU A 1 113 ? 16.266 26.234 2.867 1 98.62 113 GLU A C 1
ATOM 914 O O . GLU A 1 113 ? 16.969 26.75 1.997 1 98.62 113 GLU A O 1
ATOM 919 N N . ALA A 1 114 ? 16.047 24.953 2.953 1 98.38 114 ALA A N 1
ATOM 920 C CA . ALA A 1 114 ? 16.594 24.047 1.952 1 98.38 114 ALA A CA 1
ATOM 921 C C . ALA A 1 114 ? 16.078 24.391 0.557 1 98.38 114 ALA A C 1
ATOM 923 O O . ALA A 1 114 ? 16.859 24.5 -0.389 1 98.38 114 ALA A O 1
ATOM 924 N N . ASN A 1 115 ? 14.812 24.578 0.436 1 98.5 115 ASN A N 1
ATOM 925 C CA . ASN A 1 115 ? 14.227 24.906 -0.86 1 98.5 115 ASN A CA 1
ATOM 926 C C . ASN A 1 115 ? 14.703 26.25 -1.379 1 98.5 115 ASN A C 1
ATOM 928 O O . ASN A 1 115 ? 14.938 26.422 -2.578 1 98.5 115 ASN A O 1
ATOM 932 N N . ASP A 1 116 ? 14.812 27.234 -0.506 1 98.25 116 ASP A N 1
ATOM 933 C CA . ASP A 1 116 ? 15.344 28.547 -0.893 1 98.25 116 ASP A CA 1
ATOM 934 C C . ASP A 1 116 ? 16.766 28.406 -1.441 1 98.25 116 ASP A C 1
ATOM 936 O O . ASP A 1 116 ? 17.188 29.203 -2.285 1 98.25 116 ASP A O 1
ATOM 940 N N . ALA A 1 117 ? 17.438 27.406 -0.99 1 97.5 117 ALA A N 1
ATOM 941 C CA . ALA A 1 117 ? 18.812 27.172 -1.413 1 97.5 117 ALA A CA 1
ATOM 942 C C . ALA A 1 117 ? 18.875 26.25 -2.621 1 97.5 117 ALA A C 1
ATOM 944 O O . ALA A 1 117 ? 19.953 25.828 -3.037 1 97.5 117 ALA A O 1
ATOM 945 N N . GLY A 1 118 ? 17.734 25.812 -3.166 1 96.31 118 GLY A N 1
ATOM 946 C CA . GLY A 1 118 ? 17.688 24.953 -4.34 1 96.31 118 GLY A CA 1
ATOM 947 C C . GLY A 1 118 ? 17.734 23.469 -4 1 96.31 118 GLY A C 1
ATOM 948 O O . GLY A 1 118 ? 17.938 22.641 -4.879 1 96.31 118 GLY A O 1
ATOM 949 N N . ASP A 1 119 ? 17.672 23.188 -2.721 1 97.06 119 ASP A N 1
ATOM 950 C CA . ASP A 1 119 ? 17.609 21.812 -2.219 1 97.06 119 ASP A CA 1
ATOM 951 C C . ASP A 1 119 ? 16.172 21.375 -1.979 1 97.06 119 ASP A C 1
ATOM 953 O O . ASP A 1 119 ? 15.641 21.547 -0.883 1 97.06 119 ASP A O 1
ATOM 957 N N . HIS A 1 120 ? 15.609 20.797 -2.988 1 98.12 120 HIS A N 1
ATOM 958 C CA . HIS A 1 120 ? 14.195 20.453 -2.996 1 98.12 120 HIS A CA 1
ATOM 959 C C . HIS A 1 120 ? 13.836 19.562 -1.806 1 98.12 120 HIS A C 1
ATOM 961 O O . HIS A 1 120 ? 14.453 18.531 -1.59 1 98.12 120 HIS A O 1
ATOM 967 N N . PHE A 1 121 ? 12.82 19.938 -1.026 1 98.69 121 PHE A N 1
ATOM 968 C CA . PHE A 1 121 ? 12.391 19.172 0.142 1 98.69 121 PHE A CA 1
ATOM 969 C C . PHE A 1 121 ? 10.906 19.375 0.404 1 98.69 121 PHE A C 1
ATOM 971 O O . PHE A 1 121 ? 10.492 20.391 0.947 1 98.69 121 PHE A O 1
ATOM 978 N N . PRO A 1 122 ? 10.125 18.375 0.127 1 98.88 122 PRO A N 1
ATOM 979 C CA . PRO A 1 122 ? 8.672 18.516 0.277 1 98.88 122 PRO A CA 1
ATOM 980 C C . PRO A 1 122 ? 8.195 18.25 1.7 1 98.88 122 PRO A C 1
ATOM 982 O O . PRO A 1 122 ? 8.852 17.5 2.439 1 98.88 122 PRO A O 1
ATOM 985 N N . ILE A 1 123 ? 7.078 18.891 2.041 1 98.94 123 ILE A N 1
ATOM 986 C CA . ILE A 1 123 ? 6.293 18.609 3.236 1 98.94 123 ILE A CA 1
ATOM 987 C C . ILE A 1 123 ? 4.836 18.359 2.852 1 98.94 123 ILE A C 1
ATOM 989 O O . ILE A 1 123 ? 4.309 19 1.938 1 98.94 123 ILE A O 1
ATOM 993 N N . TYR A 1 124 ? 4.23 17.375 3.48 1 98.94 124 TYR A N 1
ATOM 994 C CA . TYR A 1 124 ? 2.789 17.188 3.387 1 98.94 124 TYR A CA 1
ATOM 995 C C . TYR A 1 124 ? 2.154 17.141 4.77 1 98.94 124 TYR A C 1
ATOM 997 O O . TYR A 1 124 ? 2.725 16.562 5.703 1 98.94 124 TYR A O 1
ATOM 1005 N N . GLY A 1 125 ? 1 17.766 4.961 1 98.88 125 GLY A N 1
ATOM 1006 C CA . GLY A 1 125 ? 0.243 17.719 6.199 1 98.88 125 GLY A CA 1
ATOM 1007 C C . GLY A 1 125 ? -1.183 17.234 6.012 1 98.88 125 GLY A C 1
ATOM 1008 O O . GLY A 1 125 ? -1.855 17.625 5.059 1 98.88 125 GLY A O 1
ATOM 1009 N N . THR A 1 126 ? -1.644 16.391 6.902 1 98.69 126 THR A N 1
ATOM 1010 C CA . THR A 1 126 ? -3.01 15.883 6.867 1 98.69 126 THR A CA 1
ATOM 1011 C C . THR A 1 126 ? -3.773 16.297 8.117 1 98.69 126 THR A C 1
ATOM 1013 O O . THR A 1 126 ? -3.318 16.062 9.242 1 98.69 126 THR A O 1
ATOM 1016 N N . CYS A 1 127 ? -4.98 16.938 7.961 1 97.75 127 CYS A N 1
ATOM 1017 C CA . CYS A 1 127 ? -5.914 17.281 9.031 1 97.75 127 CYS A CA 1
ATOM 1018 C C . CYS A 1 127 ? -5.246 18.156 10.078 1 97.75 127 CYS A C 1
ATOM 1020 O O . CYS A 1 127 ? -4.961 19.328 9.828 1 97.75 127 CYS A O 1
ATOM 1022 N N . GLN A 1 128 ? -4.828 17.562 11.195 1 96.56 128 GLN A N 1
ATOM 1023 C CA . GLN A 1 128 ? -4.07 18.359 12.156 1 96.56 128 GLN A CA 1
ATOM 1024 C C . GLN A 1 128 ? -2.752 18.828 11.555 1 96.56 128 GLN A C 1
ATOM 1026 O O . GLN A 1 128 ? -2.293 19.938 11.859 1 96.56 128 GLN A O 1
ATOM 1031 N N . GLY A 1 129 ? -2.109 18 10.727 1 98.12 129 GLY A N 1
ATOM 1032 C CA . GLY A 1 129 ? -0.9 18.406 10.023 1 98.12 129 GLY A CA 1
ATOM 1033 C C . GLY A 1 129 ? -1.115 19.594 9.094 1 98.12 129 GLY A C 1
ATOM 1034 O O . GLY A 1 129 ? -0.24 20.453 8.961 1 98.12 129 GLY A O 1
ATOM 1035 N N . PHE A 1 130 ? -2.264 19.641 8.453 1 98.62 130 PHE A N 1
ATOM 1036 C CA . PHE A 1 130 ? -2.66 20.781 7.641 1 98.62 130 PHE A CA 1
ATOM 1037 C C . PHE A 1 130 ? -2.801 22.031 8.5 1 98.62 130 PHE A C 1
ATOM 1039 O O . PHE A 1 130 ? -2.25 23.078 8.172 1 98.62 130 PHE A O 1
ATOM 1046 N N . GLN A 1 131 ? -3.471 21.906 9.594 1 97.69 131 GLN A N 1
ATOM 1047 C CA . GLN A 1 131 ? -3.658 23.031 10.516 1 97.69 131 GLN A CA 1
ATOM 1048 C C . GLN A 1 131 ? -2.322 23.516 11.062 1 97.69 131 GLN A C 1
ATOM 1050 O O . GLN A 1 131 ? -2.074 24.734 11.125 1 97.69 131 GLN A O 1
ATOM 1055 N N . LEU A 1 132 ? -1.502 22.547 11.375 1 97.56 132 LEU A N 1
ATOM 1056 C CA . LEU A 1 132 ? -0.173 22.859 11.891 1 97.56 132 LEU A CA 1
ATOM 1057 C C . LEU A 1 132 ? 0.622 23.688 10.883 1 97.56 132 LEU A C 1
ATOM 1059 O O . LEU A 1 132 ? 1.243 24.688 11.242 1 97.56 132 LEU A O 1
ATOM 1063 N N . MET A 1 133 ? 0.609 23.297 9.625 1 98.44 133 MET A N 1
ATOM 1064 C CA . MET A 1 133 ? 1.369 24.016 8.602 1 98.44 133 MET A CA 1
ATOM 1065 C C . MET A 1 133 ? 0.858 25.453 8.445 1 98.44 133 MET A C 1
ATOM 1067 O O . MET A 1 133 ? 1.646 26.375 8.25 1 98.44 133 MET A O 1
ATOM 1071 N N . CYS A 1 134 ? -0.458 25.625 8.531 1 98.31 134 CYS A N 1
ATOM 1072 C CA . CYS A 1 134 ? -1.021 26.969 8.5 1 98.31 134 CYS A CA 1
ATOM 1073 C C . CYS A 1 134 ? -0.562 27.766 9.711 1 98.31 134 CYS A C 1
ATOM 1075 O O . CYS A 1 134 ? -0.182 28.938 9.57 1 98.31 134 CYS A O 1
ATOM 1077 N N . GLN A 1 135 ? -0.577 27.156 10.844 1 97 135 GLN A N 1
ATOM 1078 C CA . GLN A 1 135 ? -0.174 27.812 12.078 1 97 135 GLN A CA 1
ATOM 1079 C C . GLN A 1 135 ? 1.301 28.203 12.039 1 97 135 GLN A C 1
ATOM 1081 O O . GLN A 1 135 ? 1.667 29.312 12.453 1 97 135 GLN A O 1
ATOM 1086 N N . LEU A 1 136 ? 2.109 27.281 11.555 1 97.31 136 LEU A N 1
ATOM 1087 C CA . LEU A 1 136 ? 3.537 27.562 11.43 1 97.31 136 LEU A CA 1
ATOM 1088 C C . LEU A 1 136 ? 3.789 28.703 10.453 1 97.31 136 LEU A C 1
ATOM 1090 O O . LEU A 1 136 ? 4.609 29.578 10.719 1 97.31 136 LEU A O 1
ATOM 1094 N N . ALA A 1 137 ? 3.086 28.734 9.328 1 97.56 137 ALA A N 1
ATOM 1095 C CA . ALA A 1 137 ? 3.246 29.781 8.32 1 97.56 137 ALA A CA 1
ATOM 1096 C C . ALA A 1 137 ? 2.836 31.141 8.875 1 97.56 137 ALA A C 1
ATOM 1098 O O . ALA A 1 137 ? 3.512 32.156 8.641 1 97.56 137 ALA A O 1
ATOM 1099 N N . ALA A 1 138 ? 1.799 31.156 9.656 1 96.56 138 ALA A N 1
ATOM 1100 C CA . ALA A 1 138 ? 1.254 32.406 10.195 1 96.56 138 ALA A CA 1
ATOM 1101 C C . ALA A 1 138 ? 1.909 32.75 11.523 1 96.56 138 ALA A C 1
ATOM 1103 O O . ALA A 1 138 ? 1.69 33.844 12.055 1 96.56 138 ALA A O 1
ATOM 1104 N N . ASN A 1 139 ? 2.676 31.875 12.07 1 93.75 139 ASN A N 1
ATOM 1105 C CA . ASN A 1 139 ? 3.225 32 13.414 1 93.75 139 ASN A CA 1
ATOM 1106 C C . ASN A 1 139 ? 2.133 32.312 14.438 1 93.75 139 ASN A C 1
ATOM 1108 O O . ASN A 1 139 ? 2.258 33.25 15.227 1 93.75 139 ASN A O 1
ATOM 1112 N N . ASN A 1 140 ? 1.051 31.641 14.344 1 94.5 140 ASN A N 1
ATOM 1113 C CA . ASN A 1 140 ? -0.128 31.75 15.195 1 94.5 140 ASN A CA 1
ATOM 1114 C C . ASN A 1 140 ? -0.769 30.391 15.453 1 94.5 140 ASN A C 1
ATOM 1116 O O . ASN A 1 140 ? -1.534 29.891 14.625 1 94.5 140 ASN A O 1
ATOM 1120 N N . PHE A 1 141 ? -0.557 29.828 16.609 1 92.94 141 PHE A N 1
ATOM 1121 C CA . PHE A 1 141 ? -0.94 28.453 16.906 1 92.94 141 PHE A CA 1
ATOM 1122 C C . PHE A 1 141 ? -2.395 28.375 17.359 1 92.94 141 PHE A C 1
ATOM 1124 O O . PHE A 1 141 ? -2.914 27.297 17.641 1 92.94 141 PHE A O 1
ATOM 1131 N N . THR A 1 142 ? -3.102 29.438 17.406 1 91.44 142 THR A N 1
ATOM 1132 C CA . THR A 1 142 ? -4.52 29.453 17.75 1 91.44 142 THR A CA 1
ATOM 1133 C C . THR A 1 142 ? -5.379 29.531 16.484 1 91.44 142 THR A C 1
ATOM 1135 O O . THR A 1 142 ? -6.605 29.609 16.562 1 91.44 142 THR A O 1
ATOM 1138 N N . LEU A 1 143 ? -4.672 29.547 15.367 1 93.12 143 LEU A N 1
ATOM 1139 C CA . LEU A 1 143 ? -5.34 29.719 14.086 1 93.12 143 LEU A CA 1
ATOM 1140 C C . LEU A 1 143 ? -6.141 28.469 13.719 1 93.12 143 LEU A C 1
ATOM 1142 O O . LEU A 1 143 ? -5.688 27.641 12.93 1 93.12 143 LEU A O 1
ATOM 1146 N N . LYS A 1 144 ? -7.27 28.219 14.18 1 93.75 144 LYS A N 1
ATOM 1147 C CA . LYS A 1 144 ? -8.242 27.188 13.836 1 93.75 144 LYS A CA 1
ATOM 1148 C C . LYS A 1 144 ? -9.633 27.531 14.359 1 93.75 144 LYS A C 1
ATOM 1150 O O . LYS A 1 144 ? -9.766 28.297 15.32 1 93.75 144 LYS A O 1
ATOM 1155 N N . GLN A 1 145 ? -10.594 27.078 13.742 1 95.81 145 GLN A N 1
ATOM 1156 C CA . GLN A 1 145 ? -11.984 27.281 14.117 1 95.81 145 GLN A CA 1
ATOM 1157 C C . GLN A 1 145 ? -12.734 25.953 14.203 1 95.81 145 GLN A C 1
ATOM 1159 O O . GLN A 1 145 ? -12.398 25 13.5 1 95.81 145 GLN A O 1
ATOM 1164 N N . ARG A 1 146 ? -13.688 25.953 15.031 1 96.5 146 ARG A N 1
ATOM 1165 C CA . ARG A 1 146 ? -14.508 24.75 15.188 1 96.5 146 ARG A CA 1
ATOM 1166 C C . ARG A 1 146 ? -15.383 24.516 13.961 1 96.5 146 ARG A C 1
ATOM 1168 O O . ARG A 1 146 ? -15.789 25.484 13.297 1 96.5 146 ARG A O 1
ATOM 1175 N N . VAL A 1 147 ? -15.602 23.297 13.633 1 96.69 147 VAL A N 1
ATOM 1176 C CA . VAL A 1 147 ? -16.516 22.906 12.57 1 96.69 147 VAL A CA 1
ATOM 1177 C C . VAL A 1 147 ? -17.484 21.844 13.102 1 96.69 147 VAL A C 1
ATOM 1179 O O . VAL A 1 147 ? -17.219 21.188 14.102 1 96.69 147 VAL A O 1
ATOM 1182 N N . LYS A 1 148 ? -18.641 21.75 12.453 1 97.44 148 LYS A N 1
ATOM 1183 C CA . LYS A 1 148 ? -19.656 20.781 12.852 1 97.44 148 LYS A CA 1
ATOM 1184 C C . LYS A 1 148 ? -19.891 19.75 11.742 1 97.44 148 LYS A C 1
ATOM 1186 O O . LYS A 1 148 ? -19.859 20.094 10.555 1 97.44 148 LYS A O 1
ATOM 1191 N N . GLY A 1 149 ? -20.094 18.578 12.141 1 96.88 149 GLY A N 1
ATOM 1192 C CA . GLY A 1 149 ? -20.531 17.562 11.195 1 96.88 149 GLY A CA 1
ATOM 1193 C C . GLY A 1 149 ? -19.406 17.062 10.297 1 96.88 149 GLY A C 1
ATOM 1194 O O . GLY A 1 149 ? -19.641 16.688 9.148 1 96.88 149 GLY A O 1
ATOM 1195 N N . CYS A 1 150 ? -18.188 17.156 10.711 1 97.38 150 CYS A N 1
ATOM 1196 C CA . CYS A 1 150 ? -17.062 16.75 9.883 1 97.38 150 CYS A CA 1
ATOM 1197 C C . CYS A 1 150 ? -16.328 15.578 10.508 1 97.38 150 CYS A C 1
ATOM 1199 O O . CYS A 1 150 ? -15.117 15.406 10.289 1 97.38 150 CYS A O 1
ATOM 1201 N N . VAL A 1 151 ? -17 14.781 11.367 1 95.5 151 VAL A N 1
ATOM 1202 C CA . VAL A 1 151 ? -16.406 13.609 12.008 1 95.5 151 VAL A CA 1
ATOM 1203 C C . VAL A 1 151 ? -16.922 12.336 11.336 1 95.5 151 VAL A C 1
ATOM 1205 O O . VAL A 1 151 ? -18.094 11.992 11.461 1 95.5 151 VAL A O 1
ATOM 1208 N N . GLY A 1 152 ? -16 11.672 10.633 1 94.94 152 GLY A N 1
ATOM 1209 C CA . GLY A 1 152 ? -16.328 10.375 10.055 1 94.94 152 GLY A CA 1
ATOM 1210 C C . GLY A 1 152 ? -17.188 10.484 8.805 1 94.94 152 GLY A C 1
ATOM 1211 O O . GLY A 1 152 ? -18.047 9.617 8.555 1 94.94 152 GLY A O 1
ATOM 1212 N N . VAL A 1 153 ? -17.062 11.547 8.062 1 97.19 153 VAL A N 1
ATOM 1213 C CA . VAL A 1 153 ? -17.859 11.719 6.852 1 97.19 153 VAL A CA 1
ATOM 1214 C C . VAL A 1 153 ? -16.938 11.883 5.645 1 97.19 153 VAL A C 1
ATOM 1216 O O . VAL A 1 153 ? -15.789 12.305 5.789 1 97.19 153 VAL A O 1
ATOM 1219 N N . SER A 1 154 ? -17.422 11.5 4.504 1 98.19 154 SER A N 1
ATOM 1220 C CA . SER A 1 154 ? -16.672 11.656 3.258 1 98.19 154 SER A CA 1
ATOM 1221 C C . SER A 1 154 ? -17.391 12.602 2.301 1 98.19 154 SER A C 1
ATOM 1223 O O . SER A 1 154 ? -18.625 12.578 2.197 1 98.19 154 SER A O 1
ATOM 1225 N N . LYS A 1 155 ? -16.641 13.477 1.662 1 98.5 155 LYS A N 1
ATOM 1226 C CA . LYS A 1 155 ? -17.156 14.453 0.715 1 98.5 155 LYS A CA 1
ATOM 1227 C C . LYS A 1 155 ? -16.297 14.516 -0.542 1 98.5 155 LYS A C 1
ATOM 1229 O O . LYS A 1 155 ? -15.102 14.211 -0.498 1 98.5 155 LYS A O 1
ATOM 1234 N N . PRO A 1 156 ? -16.984 14.875 -1.691 1 98.75 156 PRO A N 1
ATOM 1235 C CA . PRO A 1 156 ? -16.125 15.266 -2.812 1 98.75 156 PRO A CA 1
ATOM 1236 C C . PRO A 1 156 ? -15.328 16.531 -2.531 1 98.75 156 PRO A C 1
ATOM 1238 O O . PRO A 1 156 ? -15.773 17.391 -1.76 1 98.75 156 PRO A O 1
ATOM 1241 N N . LEU A 1 157 ? -14.156 16.625 -3.074 1 98.75 157 LEU A N 1
ATOM 1242 C CA . LEU A 1 157 ? -13.422 17.875 -2.982 1 98.75 157 LEU A CA 1
ATOM 1243 C C . LEU A 1 157 ? -14.047 18.938 -3.871 1 98.75 157 LEU A C 1
ATOM 1245 O O . LEU A 1 157 ? -14.258 18.719 -5.066 1 98.75 157 LEU A O 1
ATOM 1249 N N . GLU A 1 158 ? -14.414 20.016 -3.268 1 98.81 158 GLU A N 1
ATOM 1250 C CA . GLU A 1 158 ? -14.883 21.141 -4.059 1 98.81 158 GLU A CA 1
ATOM 1251 C C . GLU A 1 158 ? -13.719 22 -4.543 1 98.81 158 GLU A C 1
ATOM 1253 O O . GLU A 1 158 ? -13.312 22.953 -3.859 1 98.81 158 GLU A O 1
ATOM 1258 N N . PHE A 1 159 ? -13.297 21.766 -5.711 1 98.81 159 PHE A N 1
ATOM 1259 C CA . PHE A 1 159 ? -12.086 22.375 -6.25 1 98.81 159 PHE A CA 1
ATOM 1260 C C . PHE A 1 159 ? -12.312 23.844 -6.543 1 98.81 159 PHE A C 1
ATOM 1262 O O . PHE A 1 159 ? -13.375 24.234 -7.02 1 98.81 159 PHE A O 1
ATOM 1269 N N . THR A 1 160 ? -11.297 24.688 -6.242 1 98.56 160 THR A N 1
ATOM 1270 C CA . THR A 1 160 ? -11.281 26.078 -6.699 1 98.56 160 THR A CA 1
ATOM 1271 C C . THR A 1 160 ? -10.797 26.156 -8.141 1 98.56 160 THR A C 1
ATOM 1273 O O . THR A 1 160 ? -10.391 25.156 -8.727 1 98.56 160 THR A O 1
ATOM 1276 N N . HIS A 1 161 ? -10.812 27.344 -8.695 1 98 161 HIS A N 1
ATOM 1277 C CA . HIS A 1 161 ? -10.367 27.547 -10.07 1 98 161 HIS A CA 1
ATOM 1278 C C . HIS A 1 161 ? -8.859 27.328 -10.195 1 98 161 HIS A C 1
ATOM 1280 O O . HIS A 1 161 ? -8.344 27.156 -11.305 1 98 161 HIS A O 1
ATOM 1286 N N . LYS A 1 162 ? -8.141 27.281 -9.016 1 98.12 162 LYS A N 1
ATOM 1287 C CA . LYS A 1 162 ? -6.691 27.156 -9.031 1 98.12 162 LYS A CA 1
ATOM 1288 C C . LYS A 1 162 ? -6.277 25.688 -9.086 1 98.12 162 LYS A C 1
ATOM 1290 O O . LYS A 1 162 ? -5.117 25.375 -9.359 1 98.12 162 LYS A O 1
ATOM 1295 N N . ALA A 1 163 ? -7.176 24.734 -8.875 1 98.5 163 ALA A N 1
ATOM 1296 C CA . ALA A 1 163 ? -6.848 23.328 -8.703 1 98.5 163 ALA A CA 1
ATOM 1297 C C . ALA A 1 163 ? -6.328 22.719 -10 1 98.5 163 ALA A C 1
ATOM 1299 O O . ALA A 1 163 ? -5.324 22 -10 1 98.5 163 ALA A O 1
ATOM 1300 N N . LYS A 1 164 ? -6.93 23.047 -11.102 1 96.31 164 LYS A N 1
ATOM 1301 C CA . LYS A 1 164 ? -6.621 22.391 -12.375 1 96.31 164 LYS A CA 1
ATOM 1302 C C . LYS A 1 164 ? -5.219 22.766 -12.852 1 96.31 164 LYS A C 1
ATOM 1304 O O . LYS A 1 164 ? -4.582 21.984 -13.578 1 96.31 164 LYS A O 1
ATOM 1309 N N . SER A 1 165 ? -4.758 23.906 -12.5 1 96.94 165 SER A N 1
ATOM 1310 C CA . SER A 1 165 ? -3.434 24.344 -12.93 1 96.94 165 SER A CA 1
ATOM 1311 C C . SER A 1 165 ? -2.395 24.125 -11.836 1 96.94 165 SER A C 1
ATOM 1313 O O . SER A 1 165 ? -1.229 24.5 -12 1 96.94 165 SER A O 1
ATOM 1315 N N . SER A 1 166 ? -2.803 23.594 -10.695 1 98.56 166 SER A N 1
ATOM 1316 C CA . SER A 1 166 ? -1.875 23.312 -9.609 1 98.56 166 SER A CA 1
ATOM 1317 C C . SER A 1 166 ? -0.946 22.156 -9.961 1 98.56 166 SER A C 1
ATOM 1319 O O . SER A 1 166 ? -1.194 21.422 -10.922 1 98.56 166 SER A O 1
ATOM 1321 N N . ARG A 1 167 ? 0.134 22.031 -9.242 1 98.56 167 ARG A N 1
ATOM 1322 C CA . ARG A 1 167 ? 1.062 20.922 -9.461 1 98.56 167 ARG A CA 1
ATOM 1323 C C . ARG A 1 167 ? 0.43 19.594 -9.086 1 98.56 167 ARG A C 1
ATOM 1325 O O . ARG A 1 167 ? 0.51 18.625 -9.836 1 98.56 167 ARG A O 1
ATOM 1332 N N . LEU A 1 168 ? -0.219 19.516 -7.941 1 98.5 168 LEU A N 1
ATOM 1333 C CA . LEU A 1 168 ? -0.782 18.266 -7.457 1 98.5 168 LEU A CA 1
ATOM 1334 C C . LEU A 1 168 ? -1.963 17.828 -8.32 1 98.5 168 LEU A C 1
ATOM 1336 O O . LEU A 1 168 ? -1.888 16.812 -9.016 1 98.5 168 LEU A O 1
ATOM 1340 N N . PHE A 1 169 ? -3.006 18.625 -8.398 1 98.56 169 PHE A N 1
ATOM 1341 C CA . PHE A 1 169 ? -4.246 18.172 -9.016 1 98.56 169 PHE A CA 1
ATOM 1342 C C . PHE A 1 169 ? -4.176 18.297 -10.531 1 98.56 169 PHE A C 1
ATOM 1344 O O . PHE A 1 169 ? -4.832 17.547 -11.258 1 98.56 169 PHE A O 1
ATOM 1351 N N . GLY A 1 170 ? -3.34 19.219 -11.016 1 97.88 170 GLY A N 1
ATOM 1352 C CA . GLY A 1 170 ? -3.143 19.344 -12.453 1 97.88 170 GLY A CA 1
ATOM 1353 C C . GLY A 1 170 ? -2.396 18.172 -13.055 1 97.88 170 GLY A C 1
ATOM 1354 O O . GLY A 1 170 ? -2.494 17.922 -14.258 1 97.88 170 GLY A O 1
ATOM 1355 N N . SER A 1 171 ? -1.67 17.453 -12.25 1 96.69 171 SER A N 1
ATOM 1356 C CA . SER A 1 171 ? -0.855 16.344 -12.734 1 96.69 171 SER A CA 1
ATOM 1357 C C . SER A 1 171 ? -1.647 15.047 -12.75 1 96.69 171 SER A C 1
ATOM 1359 O O . SER A 1 171 ? -1.21 14.055 -13.336 1 96.69 171 SER A O 1
ATOM 1361 N N . LEU A 1 172 ? -2.793 15.008 -12.172 1 96.94 172 LEU A N 1
ATOM 1362 C CA . LEU A 1 172 ? -3.555 13.773 -12.047 1 96.94 172 LEU A CA 1
ATOM 1363 C C . LEU A 1 172 ? -4.207 13.398 -13.375 1 96.94 172 LEU A C 1
ATOM 1365 O O . LEU A 1 172 ? -4.648 14.273 -14.117 1 96.94 172 LEU A O 1
ATOM 1369 N N . PRO A 1 173 ? -4.309 12.062 -13.648 1 95.81 173 PRO A N 1
ATOM 1370 C CA . PRO A 1 173 ? -5.168 11.672 -14.766 1 95.81 173 PRO A CA 1
ATOM 1371 C C . PRO A 1 173 ? -6.598 12.188 -14.617 1 95.81 173 PRO A C 1
ATOM 1373 O O . PRO A 1 173 ? -7.102 12.312 -13.5 1 95.81 173 PRO A O 1
ATOM 1376 N N . GLN A 1 174 ? -7.254 12.391 -15.734 1 96 174 GLN A N 1
ATOM 1377 C CA . GLN A 1 174 ? -8.578 13.008 -15.75 1 96 174 GLN A CA 1
ATOM 1378 C C . GLN A 1 174 ? -9.57 12.203 -14.922 1 96 174 GLN A C 1
ATOM 1380 O O . GLN A 1 174 ? -10.375 12.773 -14.188 1 96 174 GLN A O 1
ATOM 1385 N N . HIS A 1 175 ? -9.508 10.914 -15.055 1 95.12 175 HIS A N 1
ATOM 1386 C CA . HIS A 1 175 ? -10.469 10.094 -14.328 1 95.12 175 HIS A CA 1
ATOM 1387 C C . HIS A 1 175 ? -10.258 10.188 -12.82 1 95.12 175 HIS A C 1
ATOM 1389 O O . HIS A 1 175 ? -11.219 10.109 -12.055 1 95.12 175 HIS A O 1
ATOM 1395 N N . VAL A 1 176 ? -9.039 10.398 -12.398 1 97.69 176 VAL A N 1
ATOM 1396 C CA . VAL A 1 176 ? -8.719 10.547 -10.984 1 97.69 176 VAL A CA 1
ATOM 1397 C C . VAL A 1 176 ? -9.234 11.898 -10.484 1 97.69 176 VAL A C 1
ATOM 1399 O O . VAL A 1 176 ? -9.875 11.969 -9.43 1 97.69 176 VAL A O 1
ATOM 1402 N N . TYR A 1 177 ? -8.977 12.953 -11.25 1 98.19 177 TYR A N 1
ATOM 1403 C CA . TYR A 1 177 ? -9.477 14.281 -10.914 1 98.19 177 TYR A CA 1
ATOM 1404 C C . TYR A 1 177 ? -10.992 14.273 -10.758 1 98.19 177 TYR A C 1
ATOM 1406 O O . TYR A 1 177 ? -11.531 14.82 -9.797 1 98.19 177 TYR A O 1
ATOM 1414 N N . ARG A 1 178 ? -11.641 13.586 -11.664 1 98.06 178 ARG A N 1
ATOM 1415 C CA . ARG A 1 178 ? -13.094 13.508 -11.648 1 98.06 178 ARG A CA 1
ATOM 1416 C C . ARG A 1 178 ? -13.586 12.75 -10.414 1 98.06 178 ARG A C 1
ATOM 1418 O O . ARG A 1 178 ? -14.57 13.148 -9.789 1 98.06 178 ARG A O 1
ATOM 1425 N N . THR A 1 179 ? -12.906 11.695 -10.094 1 98.5 179 THR A N 1
ATOM 1426 C CA . THR A 1 179 ? -13.273 10.938 -8.898 1 98.5 179 THR A CA 1
ATOM 1427 C C . THR A 1 179 ? -13.227 11.828 -7.66 1 98.5 179 THR A C 1
ATOM 1429 O O . THR A 1 179 ? -14.18 11.859 -6.875 1 98.5 179 THR A O 1
ATOM 1432 N N . LEU A 1 180 ? -12.188 12.602 -7.492 1 98.69 180 LEU A N 1
ATOM 1433 C CA . LEU A 1 180 ? -12.016 13.461 -6.328 1 98.69 180 LEU A CA 1
ATOM 1434 C C . LEU A 1 180 ? -13.078 14.555 -6.297 1 98.69 180 LEU A C 1
ATOM 1436 O O . LEU A 1 180 ? -13.539 14.945 -5.223 1 98.69 180 LEU A O 1
ATOM 1440 N N . ALA A 1 181 ? -13.508 14.961 -7.438 1 98.62 181 ALA A N 1
ATOM 1441 C CA . ALA A 1 181 ? -14.43 16.094 -7.566 1 98.62 181 ALA A CA 1
ATOM 1442 C C . ALA A 1 181 ? -15.875 15.641 -7.402 1 98.62 181 ALA A C 1
ATOM 1444 O O . ALA A 1 181 ? -16.734 16.406 -6.965 1 98.62 181 ALA A O 1
ATOM 1445 N N . GLU A 1 182 ? -16.109 14.352 -7.762 1 98.44 182 GLU A N 1
ATOM 1446 C CA . GLU A 1 182 ? -17.516 13.969 -7.941 1 98.44 182 GLU A CA 1
ATOM 1447 C C . GLU A 1 182 ? -17.922 12.898 -6.941 1 98.44 182 GLU A C 1
ATOM 1449 O O . GLU A 1 182 ? -19.125 12.695 -6.699 1 98.44 182 GLU A O 1
ATOM 1454 N N . THR A 1 183 ? -16.984 12.172 -6.445 1 97.94 183 THR A N 1
ATOM 1455 C CA . THR A 1 183 ? -17.281 11.094 -5.508 1 97.94 183 THR A CA 1
ATOM 1456 C C . THR A 1 183 ? -16.922 11.508 -4.078 1 97.94 183 THR A C 1
ATOM 1458 O O . THR A 1 183 ? -15.898 12.148 -3.85 1 97.94 183 THR A O 1
ATOM 1461 N N . PRO A 1 184 ? -17.828 11.172 -3.107 1 98.31 184 PRO A N 1
ATOM 1462 C CA . PRO A 1 184 ? -17.5 11.477 -1.714 1 98.31 184 PRO A CA 1
ATOM 1463 C C . PRO A 1 184 ? -16.391 10.594 -1.156 1 98.31 184 PRO A C 1
ATOM 1465 O O . PRO A 1 184 ? -16.641 9.75 -0.286 1 98.31 184 PRO A O 1
ATOM 1468 N N . CYS A 1 185 ? -15.172 10.859 -1.641 1 98.06 185 CYS A N 1
ATOM 1469 C CA . CYS A 1 185 ? -14.078 9.977 -1.246 1 98.06 185 CYS A CA 1
ATOM 1470 C C . CYS A 1 185 ? -13.094 10.703 -0.339 1 98.06 185 CYS A C 1
ATOM 1472 O O . CYS A 1 185 ? -12.148 10.094 0.177 1 98.06 185 CYS A O 1
ATOM 1474 N N . GLY A 1 186 ? -13.266 12.023 -0.177 1 98.5 186 GLY A N 1
ATOM 1475 C CA . GLY A 1 186 ? -12.461 12.734 0.801 1 98.5 186 GLY A CA 1
ATOM 1476 C C . GLY A 1 186 ? -12.977 12.578 2.223 1 98.5 186 GLY A C 1
ATOM 1477 O O . GLY A 1 186 ? -13.953 13.219 2.609 1 98.5 186 GLY A O 1
ATOM 1478 N N . GLU A 1 187 ? -12.266 11.773 3.027 1 98.12 187 GLU A N 1
ATOM 1479 C CA . GLU A 1 187 ? -12.711 11.461 4.387 1 98.12 187 GLU A CA 1
ATOM 1480 C C . GLU A 1 187 ? -12.32 12.57 5.359 1 98.12 187 GLU A C 1
ATOM 1482 O O . GLU A 1 187 ? -11.164 13.008 5.375 1 98.12 187 GLU A O 1
ATOM 1487 N N . HIS A 1 188 ? -13.297 13.047 6.062 1 97.94 188 HIS A N 1
ATOM 1488 C CA . HIS A 1 188 ? -13.07 14.055 7.094 1 97.94 188 HIS A CA 1
ATOM 1489 C C . HIS A 1 188 ? -13.227 13.469 8.492 1 97.94 188 HIS A C 1
ATOM 1491 O O . HIS A 1 188 ? -14.109 12.633 8.719 1 97.94 188 HIS A O 1
ATOM 1497 N N . MET A 1 189 ? -12.398 13.82 9.359 1 95.19 189 MET A N 1
ATOM 1498 C CA . MET A 1 189 ? -12.383 13.453 10.766 1 95.19 189 MET A CA 1
ATOM 1499 C C . MET A 1 189 ? -11.75 14.555 11.609 1 95.19 189 MET A C 1
ATOM 1501 O O . MET A 1 189 ? -10.625 14.422 12.086 1 95.19 189 MET A O 1
ATOM 1505 N N . HIS A 1 190 ? -12.453 15.586 11.75 1 95 190 HIS A N 1
ATOM 1506 C CA . HIS A 1 190 ? -11.891 16.75 12.43 1 95 190 HIS A CA 1
ATOM 1507 C C . HIS A 1 190 ? -12.977 17.594 13.07 1 95 190 HIS A C 1
ATOM 1509 O O . HIS A 1 190 ? -14.094 17.672 12.555 1 95 190 HIS A O 1
ATOM 1515 N N . ASN A 1 191 ? -12.586 18.219 14.164 1 95.19 191 ASN A N 1
ATOM 1516 C CA . ASN A 1 191 ? -13.461 19.141 14.867 1 95.19 191 ASN A CA 1
ATOM 1517 C C . ASN A 1 191 ? -13.047 20.594 14.625 1 95.19 191 ASN A C 1
ATOM 1519 O O . ASN A 1 191 ? -13.758 21.516 15.016 1 95.19 191 ASN A O 1
ATOM 1523 N N . TYR A 1 192 ? -11.898 20.797 14.047 1 96.38 192 TYR A N 1
ATOM 1524 C CA . TYR A 1 192 ? -11.375 22.125 13.758 1 96.38 192 TYR A CA 1
ATOM 1525 C C . TYR A 1 192 ? -11.008 22.266 12.289 1 96.38 192 TYR A C 1
ATOM 1527 O O . TYR A 1 192 ? -10.836 21.25 11.594 1 96.38 192 TYR A O 1
ATOM 1535 N N . CYS A 1 193 ? -11 23.484 11.789 1 97.62 193 CYS A N 1
ATOM 1536 C CA . CYS A 1 193 ? -10.672 23.766 10.398 1 97.62 193 CYS A CA 1
ATOM 1537 C C . CYS A 1 193 ? -9.984 25.109 10.258 1 97.62 193 CYS A C 1
ATOM 1539 O O . CYS A 1 193 ? -9.781 25.812 11.25 1 97.62 193 CYS A O 1
ATOM 1541 N N . ILE A 1 194 ? -9.477 25.359 9.117 1 98.25 194 ILE A N 1
ATOM 1542 C CA . ILE A 1 194 ? -9.031 26.672 8.672 1 98.25 194 ILE A CA 1
ATOM 1543 C C . ILE A 1 194 ? -9.898 27.141 7.504 1 98.25 194 ILE A C 1
ATOM 1545 O O . ILE A 1 194 ? -10.164 26.375 6.574 1 98.25 194 ILE A O 1
ATOM 1549 N N . THR A 1 195 ? -10.367 28.375 7.543 1 98.19 195 THR A N 1
ATOM 1550 C CA . THR A 1 195 ? -11.289 28.859 6.527 1 98.19 195 THR A CA 1
ATOM 1551 C C . THR A 1 195 ? -10.547 29.672 5.469 1 98.19 195 THR A C 1
ATOM 1553 O O . THR A 1 195 ? -9.438 30.156 5.719 1 98.19 195 THR A O 1
ATOM 1556 N N . PRO A 1 196 ? -11.18 29.797 4.277 1 97.62 196 PRO A N 1
ATOM 1557 C CA . PRO A 1 196 ? -10.57 30.672 3.271 1 97.62 196 PRO A CA 1
ATOM 1558 C C . PRO A 1 196 ? -10.367 32.094 3.773 1 97.62 196 PRO A C 1
ATOM 1560 O O . PRO A 1 196 ? -9.383 32.75 3.406 1 97.62 196 PRO A O 1
ATOM 1563 N N . GLU A 1 197 ? -11.234 32.594 4.629 1 97.06 197 GLU A N 1
ATOM 1564 C CA . GLU A 1 197 ? -11.117 33.938 5.199 1 97.06 197 GLU A CA 1
ATOM 1565 C C . GLU A 1 197 ? -9.828 34.094 6.004 1 97.06 197 GLU A C 1
ATOM 1567 O O . GLU A 1 197 ? -9.211 35.156 6.004 1 97.06 197 GLU A O 1
ATOM 1572 N N . THR A 1 198 ? -9.477 33.031 6.688 1 96.69 198 THR A N 1
ATOM 1573 C CA . THR A 1 198 ? -8.242 33.031 7.465 1 96.69 198 THR A CA 1
ATOM 1574 C C . THR A 1 198 ? -7.035 33.281 6.559 1 96.69 198 THR A C 1
ATOM 1576 O O . THR A 1 198 ? -6.094 33.969 6.945 1 96.69 198 THR A O 1
ATOM 1579 N N . PHE A 1 199 ? -7.016 32.719 5.344 1 96.12 199 PHE A N 1
ATOM 1580 C CA . PHE A 1 199 ? -5.934 32.906 4.383 1 96.12 199 PHE A CA 1
ATOM 1581 C C . PHE A 1 199 ? -5.871 34.344 3.9 1 96.12 199 PHE A C 1
ATOM 1583 O O . PHE A 1 199 ? -4.789 34.875 3.621 1 96.12 199 PHE A O 1
ATOM 1590 N N . GLU A 1 200 ? -6.996 35 3.809 1 94.44 200 GLU A N 1
ATOM 1591 C CA . GLU A 1 200 ? -7.07 36.375 3.387 1 94.44 200 GLU A CA 1
ATOM 1592 C C . GLU A 1 200 ? -6.602 37.312 4.496 1 94.44 200 GLU A C 1
ATOM 1594 O O . GLU A 1 200 ? -5.961 38.344 4.23 1 94.44 200 GLU A O 1
ATOM 1599 N N . GLU A 1 201 ? -6.914 36.969 5.676 1 95.31 201 GLU A N 1
ATOM 1600 C CA . GLU A 1 201 ? -6.645 37.812 6.832 1 95.31 201 GLU A CA 1
ATOM 1601 C C . GLU A 1 201 ? -5.18 37.719 7.246 1 95.31 201 GLU A C 1
ATOM 1603 O O . GLU A 1 201 ? -4.668 38.625 7.91 1 95.31 201 GLU A O 1
ATOM 1608 N N . HIS A 1 202 ? -4.57 36.688 6.91 1 95.81 202 HIS A N 1
ATOM 1609 C CA . HIS A 1 202 ? -3.172 36.5 7.285 1 95.81 202 HIS A CA 1
ATOM 1610 C C . HIS A 1 202 ? -2.27 36.469 6.055 1 95.81 202 HIS A C 1
ATOM 1612 O O . HIS A 1 202 ? -2.133 35.469 5.383 1 95.81 202 HIS A O 1
ATOM 1618 N N . GLN A 1 203 ? -1.602 37.5 5.816 1 94.5 203 GLN A N 1
ATOM 1619 C CA . GLN A 1 203 ? -0.799 37.688 4.613 1 94.5 203 GLN A CA 1
ATOM 1620 C C . GLN A 1 203 ? 0.249 36.594 4.465 1 94.5 203 GLN A C 1
ATOM 1622 O O . GLN A 1 203 ? 0.519 36.125 3.354 1 94.5 203 GLN A O 1
ATOM 1627 N N . ALA A 1 204 ? 0.82 36.219 5.551 1 95.12 204 ALA A N 1
ATOM 1628 C CA . ALA A 1 204 ? 1.851 35.188 5.504 1 95.12 204 ALA A CA 1
ATOM 1629 C C . ALA A 1 204 ? 1.286 33.875 4.973 1 95.12 204 ALA A C 1
ATOM 1631 O O . ALA A 1 204 ? 1.963 33.156 4.234 1 95.12 204 ALA A O 1
ATOM 1632 N N . LEU A 1 205 ? 0.109 33.562 5.352 1 96.38 205 LEU A N 1
ATOM 1633 C CA . LEU A 1 205 ? -0.559 32.344 4.906 1 96.38 205 LEU A CA 1
ATOM 1634 C C . LEU A 1 205 ? -0.942 32.469 3.434 1 96.38 205 LEU A C 1
ATOM 1636 O O . LEU A 1 205 ? -0.623 31.562 2.645 1 96.38 205 LEU A O 1
ATOM 1640 N N . GLY A 1 206 ? -1.567 33.531 3.088 1 95.62 206 GLY A N 1
ATOM 1641 C CA . GLY A 1 206 ? -2.023 33.75 1.723 1 95.62 206 GLY A CA 1
ATOM 1642 C C . GLY A 1 206 ? -0.888 33.844 0.724 1 95.62 206 GLY A C 1
ATOM 1643 O O . GLY A 1 206 ? -1.051 33.5 -0.45 1 95.62 206 GLY A O 1
ATOM 1644 N N . SER A 1 207 ? 0.223 34.375 1.169 1 97.12 207 SER A N 1
ATOM 1645 C CA . SER A 1 207 ? 1.376 34.5 0.287 1 97.12 207 SER A CA 1
ATOM 1646 C C . SER A 1 207 ? 2.092 33.188 0.086 1 97.12 207 SER A C 1
ATOM 1648 O O . SER A 1 207 ? 2.727 32.969 -0.949 1 97.12 207 SER A O 1
ATOM 1650 N N . MET A 1 208 ? 1.938 32.312 0.991 1 98.25 208 MET A N 1
ATOM 1651 C CA . MET A 1 208 ? 2.695 31.062 0.94 1 98.25 208 MET A CA 1
ATOM 1652 C C . MET A 1 208 ? 1.895 29.969 0.243 1 98.25 208 MET A C 1
ATOM 1654 O O . MET A 1 208 ? 2.463 29.125 -0.452 1 98.25 208 MET A O 1
ATOM 1658 N N . PHE A 1 209 ? 0.595 30 0.407 1 98.69 209 PHE A N 1
ATOM 1659 C CA . PHE A 1 209 ? -0.196 28.859 -0.052 1 98.69 209 PHE A CA 1
ATOM 1660 C C . PHE A 1 209 ? -1.303 29.328 -0.995 1 98.69 209 PHE A C 1
ATOM 1662 O O . PHE A 1 209 ? -1.799 30.438 -0.88 1 98.69 209 PHE A O 1
ATOM 1669 N N . GLU A 1 210 ? -1.629 28.469 -1.917 1 98.44 210 GLU A N 1
ATOM 1670 C CA . GLU A 1 210 ? -2.834 28.547 -2.736 1 98.44 210 GLU A CA 1
ATOM 1671 C C . GLU A 1 210 ? -3.893 27.547 -2.256 1 98.44 210 GLU A C 1
ATOM 1673 O O . GLU A 1 210 ? -3.594 26.375 -2.025 1 98.44 210 GLU A O 1
ATOM 1678 N N . VAL A 1 211 ? -5.117 28.031 -2.018 1 98.69 211 VAL A N 1
ATOM 1679 C CA . VAL A 1 211 ? -6.223 27.141 -1.682 1 98.69 211 VAL A CA 1
ATOM 1680 C C . VAL A 1 211 ? -6.711 26.422 -2.938 1 98.69 211 VAL A C 1
ATOM 1682 O O . VAL A 1 211 ? -7.074 27.062 -3.928 1 98.69 211 VAL A O 1
ATOM 1685 N N . LEU A 1 212 ? -6.758 25.062 -2.936 1 98.88 212 LEU A N 1
ATOM 1686 C CA . LEU A 1 212 ? -7.074 24.297 -4.133 1 98.88 212 LEU A CA 1
ATOM 1687 C C . LEU A 1 212 ? -8.477 23.703 -4.043 1 98.88 212 LEU A C 1
ATOM 1689 O O . LEU A 1 212 ? -9.102 23.406 -5.066 1 98.88 212 LEU A O 1
ATOM 1693 N N . ALA A 1 213 ? -8.984 23.453 -2.873 1 98.94 213 ALA A N 1
ATOM 1694 C CA . ALA A 1 213 ? -10.312 22.891 -2.674 1 98.94 213 ALA A CA 1
ATOM 1695 C C . ALA A 1 213 ? -10.891 23.281 -1.318 1 98.94 213 ALA A C 1
ATOM 1697 O O . ALA A 1 213 ? -10.141 23.578 -0.381 1 98.94 213 ALA A O 1
ATOM 1698 N N . THR A 1 214 ? -12.172 23.312 -1.231 1 98.88 214 THR A N 1
ATOM 1699 C CA . THR A 1 214 ? -12.914 23.578 -0.006 1 98.88 214 THR A CA 1
ATOM 1700 C C . THR A 1 214 ? -14.047 22.562 0.171 1 98.88 214 THR A C 1
ATOM 1702 O O . THR A 1 214 ? -14.305 21.75 -0.721 1 98.88 214 THR A O 1
ATOM 1705 N N . ASN A 1 215 ? -14.562 22.5 1.329 1 98.81 215 ASN A N 1
ATOM 1706 C CA . ASN A 1 215 ? -15.836 21.859 1.642 1 98.81 215 ASN A CA 1
ATOM 1707 C C . ASN A 1 215 ? -16.656 22.688 2.619 1 98.81 215 ASN A C 1
ATOM 1709 O O . ASN A 1 215 ? -16.188 23.719 3.111 1 98.81 215 ASN A O 1
ATOM 1713 N N . GLU A 1 216 ? -17.875 22.281 2.822 1 98.44 216 GLU A N 1
ATOM 1714 C CA . GLU A 1 216 ? -18.766 22.906 3.795 1 98.44 216 GLU A CA 1
ATOM 1715 C C . GLU A 1 216 ? -19.078 21.969 4.949 1 98.44 216 GLU A C 1
ATOM 1717 O O . GLU A 1 216 ? -19.281 20.766 4.738 1 98.44 216 GLU A O 1
ATOM 1722 N N . ASP A 1 217 ? -19.109 22.594 6.129 1 98.06 217 ASP A N 1
ATOM 1723 C CA . ASP A 1 217 ? -19.547 21.766 7.258 1 98.06 217 ASP A CA 1
ATOM 1724 C C . ASP A 1 217 ? -21.062 21.688 7.324 1 98.06 217 ASP A C 1
ATOM 1726 O O . ASP A 1 217 ? -21.75 22.062 6.379 1 98.06 217 ASP A O 1
ATOM 1730 N N . ALA A 1 218 ? -21.625 21.094 8.352 1 97.75 218 ALA A N 1
ATOM 1731 C CA . ALA A 1 218 ? -23.062 20.812 8.461 1 97.75 218 ALA A CA 1
ATOM 1732 C C . ALA A 1 218 ? -23.859 22.109 8.57 1 97.75 218 ALA A C 1
ATOM 1734 O O . ALA A 1 218 ? -25.062 22.109 8.344 1 97.75 218 ALA A O 1
ATOM 1735 N N . GLU A 1 219 ? -23.25 23.219 8.938 1 97.88 219 GLU A N 1
ATOM 1736 C CA . GLU A 1 219 ? -23.938 24.484 9.125 1 97.88 219 GLU A CA 1
ATOM 1737 C C . GLU A 1 219 ? -23.594 25.469 8.008 1 97.88 219 GLU A C 1
ATOM 1739 O O . GLU A 1 219 ? -23.891 26.656 8.109 1 97.88 219 GLU A O 1
ATOM 1744 N N . GLY A 1 220 ? -22.906 25 7.031 1 97.88 220 GLY A N 1
ATOM 1745 C CA . GLY A 1 220 ? -22.641 25.812 5.859 1 97.88 220 GLY A CA 1
ATOM 1746 C C . GLY A 1 220 ? -21.328 26.578 5.953 1 97.88 220 GLY A C 1
ATOM 1747 O O . GLY A 1 220 ? -20.984 27.359 5.059 1 97.88 220 GLY A O 1
ATOM 1748 N N . LYS A 1 221 ? -20.578 26.359 7.008 1 98.12 221 LYS A N 1
ATOM 1749 C CA . LYS A 1 221 ? -19.25 26.969 7.113 1 98.12 221 LYS A CA 1
ATOM 1750 C C . LYS A 1 221 ? -18.281 26.375 6.098 1 98.12 221 LYS A C 1
ATOM 1752 O O . LYS A 1 221 ? -18.109 25.156 6.039 1 98.12 221 LYS A O 1
ATOM 1757 N N . VAL A 1 222 ? -17.734 27.266 5.27 1 98.62 222 VAL A N 1
ATOM 1758 C CA . VAL A 1 222 ? -16.781 26.828 4.262 1 98.62 222 VAL A CA 1
ATOM 1759 C C . VAL A 1 222 ? -15.383 26.703 4.887 1 98.62 222 VAL A C 1
ATOM 1761 O O . VAL A 1 222 ? -14.938 27.594 5.605 1 98.62 222 VAL A O 1
ATOM 1764 N N . PHE A 1 223 ? -14.688 25.578 4.73 1 98.75 223 PHE A N 1
ATOM 1765 C CA . PHE A 1 223 ? -13.328 25.391 5.23 1 98.75 223 PHE A CA 1
ATOM 1766 C C . PHE A 1 223 ? -12.414 24.859 4.129 1 98.75 223 PHE A C 1
ATOM 1768 O O . PHE A 1 223 ? -12.891 24.281 3.146 1 98.75 223 PHE A O 1
ATOM 1775 N N . VAL A 1 224 ? -11.148 25.141 4.227 1 98.81 224 VAL A N 1
ATOM 1776 C CA . VAL A 1 224 ? -10.156 24.719 3.252 1 98.81 224 VAL A CA 1
ATOM 1777 C C . VAL A 1 224 ? -9.906 23.219 3.385 1 98.81 224 VAL A C 1
ATOM 1779 O O . VAL A 1 224 ? -9.711 22.703 4.492 1 98.81 224 VAL A O 1
ATOM 1782 N N . THR A 1 225 ? -9.914 22.531 2.227 1 98.69 225 THR A N 1
ATOM 1783 C CA . THR A 1 225 ? -9.734 21.078 2.191 1 98.69 225 THR A CA 1
ATOM 1784 C C . THR A 1 225 ? -8.352 20.719 1.64 1 98.69 225 THR A C 1
ATOM 1786 O O . THR A 1 225 ? -7.773 19.703 2.018 1 98.69 225 THR A O 1
ATOM 1789 N N . SER A 1 226 ? -7.859 21.531 0.748 1 98.88 226 SER A N 1
ATOM 1790 C CA . SER A 1 226 ? -6.543 21.281 0.168 1 98.88 226 SER A CA 1
ATOM 1791 C C . SER A 1 226 ? -5.832 22.578 -0.174 1 98.88 226 SER A C 1
ATOM 1793 O O . SER A 1 226 ? -6.469 23.547 -0.588 1 98.88 226 SER A O 1
ATOM 1795 N N . MET A 1 227 ? -4.512 22.562 0.006 1 98.88 227 MET A N 1
ATOM 1796 C CA . MET A 1 227 ? -3.684 23.719 -0.347 1 98.88 227 MET A CA 1
ATOM 1797 C C . MET A 1 227 ? -2.342 23.266 -0.916 1 98.88 227 MET A C 1
ATOM 1799 O O . MET A 1 227 ? -1.949 22.109 -0.75 1 98.88 227 MET A O 1
ATOM 1803 N N . GLU A 1 228 ? -1.681 24.156 -1.589 1 98.81 228 GLU A N 1
ATOM 1804 C CA . GLU A 1 228 ? -0.367 23.938 -2.188 1 98.81 228 GLU A CA 1
ATOM 1805 C C . GLU A 1 228 ? 0.518 25.172 -2.037 1 98.81 228 GLU A C 1
ATOM 1807 O O . GLU A 1 228 ? 0.047 26.297 -2.186 1 98.81 228 GLU A O 1
ATOM 1812 N N . GLY A 1 229 ? 1.783 24.938 -1.659 1 98.81 229 GLY A N 1
ATOM 1813 C CA . GLY A 1 229 ? 2.721 26.047 -1.609 1 98.81 229 GLY A CA 1
ATOM 1814 C C . GLY A 1 229 ? 2.914 26.719 -2.951 1 98.81 229 GLY A C 1
ATOM 1815 O O . GLY A 1 229 ? 3.055 26.047 -3.977 1 98.81 229 GLY A O 1
ATOM 1816 N N . LYS A 1 230 ? 2.891 28.047 -2.922 1 98.31 230 LYS A N 1
ATOM 1817 C CA . LYS A 1 230 ? 3.123 28.797 -4.148 1 98.31 230 LYS A CA 1
ATOM 1818 C C . LYS A 1 230 ? 4.578 28.688 -4.598 1 98.31 230 LYS A C 1
ATOM 1820 O O . LYS A 1 230 ? 4.855 28.453 -5.777 1 98.31 230 LYS A O 1
ATOM 1825 N N . LYS A 1 231 ? 5.461 28.766 -3.645 1 97.75 231 LYS A N 1
ATOM 1826 C CA . LYS A 1 231 ? 6.898 28.703 -3.895 1 97.75 231 LYS A CA 1
ATOM 1827 C C . LYS A 1 231 ? 7.477 27.359 -3.484 1 97.75 231 LYS A C 1
ATOM 1829 O O . LYS A 1 231 ? 8.297 26.781 -4.207 1 97.75 231 LYS A O 1
ATOM 1834 N N . TYR A 1 232 ? 7.098 26.891 -2.383 1 98.62 232 TYR A N 1
ATOM 1835 C CA . TYR A 1 232 ? 7.672 25.688 -1.771 1 98.62 232 TYR A CA 1
ATOM 1836 C C . TYR A 1 232 ? 6.883 24.453 -2.158 1 98.62 232 TYR A C 1
ATOM 1838 O O . TYR A 1 232 ? 5.672 24.516 -2.365 1 98.62 232 TYR A O 1
ATOM 1846 N N . PRO A 1 233 ? 7.566 23.281 -2.305 1 98.81 233 PRO A N 1
ATOM 1847 C CA . PRO A 1 233 ? 6.863 22.016 -2.518 1 98.81 233 PRO A CA 1
ATOM 1848 C C . PRO A 1 233 ? 6.156 21.516 -1.259 1 98.81 233 PRO A C 1
ATOM 1850 O O . PRO A 1 233 ? 6.461 20.422 -0.767 1 98.81 233 PRO A O 1
ATOM 1853 N N . PHE A 1 234 ? 5.246 22.328 -0.804 1 98.94 234 PHE A N 1
ATOM 1854 C CA . PHE A 1 234 ? 4.441 22.062 0.382 1 98.94 234 PHE A CA 1
ATOM 1855 C C . PHE A 1 234 ? 2.98 21.844 0.006 1 98.94 234 PHE A C 1
ATOM 1857 O O . PHE A 1 234 ? 2.41 22.625 -0.761 1 98.94 234 PHE A O 1
ATOM 1864 N N . TRP A 1 235 ? 2.41 20.75 0.429 1 98.94 235 TRP A N 1
ATOM 1865 C CA . TRP A 1 235 ? 0.995 20.438 0.253 1 98.94 235 TRP A CA 1
ATOM 1866 C C . TRP A 1 235 ? 0.356 20.031 1.579 1 98.94 235 TRP A C 1
ATOM 1868 O O . TRP A 1 235 ? 1.041 19.562 2.484 1 98.94 235 TRP A O 1
ATOM 1878 N N . ALA A 1 236 ? -0.889 20.266 1.718 1 98.88 236 ALA A N 1
ATOM 1879 C CA . ALA A 1 236 ? -1.621 19.812 2.898 1 98.88 236 ALA A CA 1
ATOM 1880 C C . ALA A 1 236 ? -3.119 19.75 2.621 1 98.88 236 ALA A C 1
ATOM 1882 O O . ALA A 1 236 ? -3.613 20.375 1.68 1 98.88 236 ALA A O 1
ATOM 1883 N N . GLY A 1 237 ? -3.775 18.984 3.352 1 98.38 237 GLY A N 1
ATOM 1884 C CA . GLY A 1 237 ? -5.219 18.859 3.229 1 98.38 237 GLY A CA 1
ATOM 1885 C C . GLY A 1 237 ? -5.902 18.516 4.539 1 98.38 237 GLY A C 1
ATOM 1886 O O . GLY A 1 237 ? -5.309 17.875 5.406 1 98.38 237 GLY A O 1
ATOM 1887 N N . GLN A 1 238 ? -7.176 18.938 4.613 1 98.69 238 GLN A N 1
ATOM 1888 C CA . GLN A 1 238 ? -7.996 18.641 5.781 1 98.69 238 GLN A CA 1
ATOM 1889 C C . GLN A 1 238 ? -8.531 17.219 5.719 1 98.69 238 GLN A C 1
ATOM 1891 O O . GLN A 1 238 ? -8.812 16.594 6.75 1 98.69 238 GLN A O 1
ATOM 1896 N N . PHE A 1 239 ? -8.664 16.641 4.531 1 98.5 239 PHE A N 1
ATOM 1897 C CA . PHE A 1 239 ? -9.195 15.289 4.367 1 98.5 239 PHE A CA 1
ATOM 1898 C C . PHE A 1 239 ? -8.094 14.25 4.555 1 98.5 239 PHE A C 1
ATOM 1900 O O . PHE A 1 239 ? -6.91 14.594 4.602 1 98.5 239 PHE A O 1
ATOM 1907 N N . HIS A 1 240 ? -8.477 13.016 4.789 1 98.5 240 HIS A N 1
ATOM 1908 C CA . HIS A 1 240 ? -7.574 11.906 5.098 1 98.5 240 HIS A CA 1
ATOM 1909 C C . HIS A 1 240 ? -7.449 10.953 3.914 1 98.5 240 HIS A C 1
ATOM 1911 O O . HIS A 1 240 ? -8.18 9.969 3.826 1 98.5 240 HIS A O 1
ATOM 1917 N N . PRO A 1 241 ? -6.461 11.195 3.045 1 98.44 241 PRO A N 1
ATOM 1918 C CA . PRO A 1 241 ? -6.32 10.312 1.885 1 98.44 241 PRO A CA 1
ATOM 1919 C C . PRO A 1 241 ? -5.805 8.922 2.26 1 98.44 241 PRO A C 1
ATOM 1921 O O . PRO A 1 241 ? -5.949 7.973 1.483 1 98.44 241 PRO A O 1
ATOM 1924 N N . GLU A 1 242 ? -5.176 8.742 3.477 1 98.25 242 GLU A N 1
ATOM 1925 C CA . GLU A 1 242 ? -4.551 7.488 3.875 1 98.25 242 GLU A CA 1
ATOM 1926 C C . GLU A 1 242 ? -5.59 6.484 4.367 1 98.25 242 GLU A C 1
ATOM 1928 O O . GLU A 1 242 ? -5.289 5.297 4.52 1 98.25 242 GLU A O 1
ATOM 1933 N N . ARG A 1 243 ? -6.836 6.895 4.566 1 97.31 243 ARG A N 1
ATOM 1934 C CA . ARG A 1 243 ? -7.801 6.055 5.27 1 97.31 243 ARG A CA 1
ATOM 1935 C C . ARG A 1 243 ? -8.555 5.156 4.297 1 97.31 243 ARG A C 1
ATOM 1937 O O . ARG A 1 243 ? -9.008 4.07 4.668 1 97.31 243 ARG A O 1
ATOM 1944 N N . ASN A 1 244 ? -8.742 5.551 3.059 1 98.06 244 ASN A N 1
ATOM 1945 C CA . ASN A 1 244 ? -9.57 4.816 2.107 1 98.06 244 ASN A CA 1
ATOM 1946 C C . ASN A 1 244 ? -9.078 3.383 1.93 1 98.06 244 ASN A C 1
ATOM 1948 O O . ASN A 1 244 ? -9.883 2.457 1.816 1 98.06 244 ASN A O 1
ATOM 1952 N N . GLY A 1 245 ? -7.785 3.223 1.996 1 97.12 245 GLY A N 1
ATOM 1953 C CA . GLY A 1 245 ? -7.23 1.913 1.693 1 97.12 245 GLY A CA 1
ATOM 1954 C C . GLY A 1 245 ? -6.977 1.072 2.932 1 97.12 245 GLY A C 1
ATOM 1955 O O . GLY A 1 245 ? -6.832 -0.148 2.84 1 97.1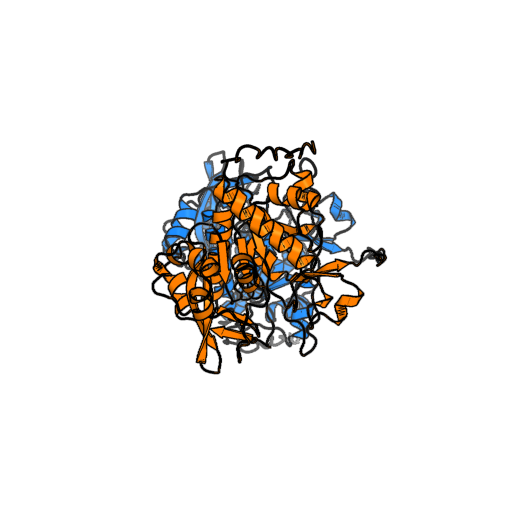2 245 GLY A O 1
ATOM 1956 N N . TRP A 1 246 ? -6.977 1.696 4.156 1 96.75 246 TRP A N 1
ATOM 1957 C CA . TRP A 1 246 ? -6.359 0.917 5.227 1 96.75 246 TRP A CA 1
ATOM 1958 C C . TRP A 1 246 ? -7.188 1 6.508 1 96.75 246 TRP A C 1
ATOM 1960 O O . TRP A 1 246 ? -6.902 0.301 7.48 1 96.75 246 TRP A O 1
ATOM 1970 N N . GLU A 1 247 ? -8.164 1.882 6.574 1 95.06 247 GLU A N 1
ATOM 1971 C CA . GLU A 1 247 ? -9.023 1.944 7.75 1 95.06 247 GLU A CA 1
ATOM 1972 C C . GLU A 1 247 ? -10.406 1.373 7.449 1 95.06 247 GLU A C 1
ATOM 1974 O O . GLU A 1 247 ? -11.125 1.881 6.582 1 95.06 247 GLU A O 1
ATOM 1979 N N . TRP A 1 248 ? -10.844 0.329 8.188 1 92.81 248 TRP A N 1
ATOM 1980 C CA . TRP A 1 248 ? -12.023 -0.449 7.816 1 92.81 248 TRP A CA 1
ATOM 1981 C C . TRP A 1 248 ? -13.078 -0.389 8.914 1 92.81 248 TRP A C 1
ATOM 1983 O O . TRP A 1 248 ? -13.922 -1.282 9.016 1 92.81 248 TRP A O 1
ATOM 1993 N N . THR A 1 249 ? -13.008 0.638 9.75 1 89.69 249 THR A N 1
ATOM 1994 C CA . THR A 1 249 ? -14.031 0.823 10.773 1 89.69 249 THR A CA 1
ATOM 1995 C C . THR A 1 249 ? -15.406 1.003 10.133 1 89.69 249 THR A C 1
ATOM 1997 O O . THR A 1 249 ? -15.523 1.595 9.062 1 89.69 249 THR A O 1
ATOM 2000 N N . GLU A 1 250 ? -16.422 0.524 10.75 1 87.5 250 GLU A N 1
ATOM 2001 C CA . GLU A 1 250 ? -17.797 0.67 10.266 1 87.5 250 GLU A CA 1
ATOM 2002 C C . GLU A 1 250 ? -18.469 1.893 10.883 1 87.5 250 GLU A C 1
ATOM 2004 O O . GLU A 1 250 ? -19.625 2.203 10.562 1 87.5 250 GLU A O 1
ATOM 2009 N N . GLU A 1 251 ? -17.734 2.648 11.688 1 88.25 251 GLU A N 1
ATOM 2010 C CA . GLU A 1 251 ? -18.297 3.789 12.406 1 88.25 251 GLU A CA 1
ATOM 2011 C C . GLU A 1 251 ? -18.188 5.066 11.578 1 88.25 251 GLU A C 1
ATOM 2013 O O . GLU A 1 251 ? -18.703 6.117 11.984 1 88.25 251 GLU A O 1
ATOM 2018 N N . GLU A 1 252 ? -17.5 4.969 10.508 1 92.19 252 GLU A N 1
ATOM 2019 C CA . GLU A 1 252 ? -17.266 6.117 9.633 1 92.19 252 GLU A CA 1
ATOM 2020 C C . GLU A 1 252 ? -17.688 5.816 8.203 1 92.19 252 GLU A C 1
ATOM 2022 O O . GLU A 1 252 ? -17.812 4.648 7.82 1 92.19 252 GLU A O 1
ATOM 2027 N N . GLU A 1 253 ? -17.922 6.844 7.453 1 94.25 253 GLU A N 1
ATOM 2028 C CA . GLU A 1 253 ? -18.281 6.699 6.047 1 94.25 253 GLU A CA 1
ATOM 2029 C C . GLU A 1 253 ? -17.062 6.785 5.145 1 94.25 253 GLU A C 1
ATOM 2031 O O . GLU A 1 253 ? -16.984 7.656 4.273 1 94.25 253 GLU A O 1
ATOM 2036 N N . ILE A 1 254 ? -16.219 5.887 5.363 1 96.44 254 ILE A N 1
ATOM 2037 C CA . ILE A 1 254 ? -15.008 5.859 4.539 1 96.44 254 ILE A CA 1
ATOM 2038 C C . ILE A 1 254 ? -15.312 5.195 3.199 1 96.44 254 ILE A C 1
ATOM 2040 O O . ILE A 1 254 ? -15.914 4.117 3.154 1 96.44 254 ILE A O 1
ATOM 2044 N N . ASP A 1 255 ? -15 5.816 2.092 1 97.75 255 ASP A N 1
ATOM 2045 C CA . ASP A 1 255 ? -15.211 5.258 0.759 1 97.75 255 ASP A CA 1
ATOM 2046 C C . ASP A 1 255 ? -14.078 4.297 0.387 1 97.75 255 ASP A C 1
ATOM 2048 O O . ASP A 1 255 ? -12.93 4.715 0.224 1 97.75 255 ASP A O 1
ATOM 2052 N N . HIS A 1 256 ? -14.391 3.053 0.242 1 97.31 256 HIS A N 1
ATOM 2053 C CA . HIS A 1 256 ? -13.406 2.039 -0.119 1 97.31 256 HIS A CA 1
ATOM 2054 C C . HIS A 1 256 ? -13.57 1.606 -1.573 1 97.31 256 HIS A C 1
ATOM 2056 O O . HIS A 1 256 ? -13.062 0.556 -1.974 1 97.31 256 HIS A O 1
ATOM 2062 N N . SER A 1 257 ? -14.312 2.373 -2.404 1 97.38 257 SER A N 1
ATOM 2063 C CA . SER A 1 257 ? -14.508 1.999 -3.801 1 97.38 257 SER A CA 1
ATOM 2064 C C . SER A 1 257 ? -13.18 1.908 -4.543 1 97.38 257 SER A C 1
ATOM 2066 O O . SER A 1 257 ? -12.195 2.539 -4.148 1 97.38 257 SER A O 1
ATOM 2068 N N . PRO A 1 258 ? -13.156 1.125 -5.629 1 97.12 258 PRO A N 1
ATOM 2069 C CA . PRO A 1 258 ? -11.938 1.05 -6.438 1 97.12 258 PRO A CA 1
ATOM 2070 C C . PRO A 1 258 ? -11.461 2.42 -6.914 1 97.12 258 PRO A C 1
ATOM 2072 O O . PRO A 1 258 ? -10.258 2.686 -6.938 1 97.12 258 PRO A O 1
ATOM 2075 N N . GLU A 1 259 ? -12.383 3.268 -7.27 1 97.56 259 GLU A N 1
ATOM 2076 C CA . GLU A 1 259 ? -12.039 4.594 -7.77 1 97.56 259 GLU A CA 1
ATOM 2077 C C . GLU A 1 259 ? -11.391 5.441 -6.676 1 97.56 259 GLU A C 1
ATOM 2079 O O . GLU A 1 259 ? -10.422 6.16 -6.934 1 97.56 259 GLU A O 1
ATOM 2084 N N . ALA A 1 260 ? -11.922 5.371 -5.453 1 98.44 260 ALA A N 1
ATOM 2085 C CA . ALA A 1 260 ? -11.359 6.121 -4.332 1 98.44 260 ALA A CA 1
ATOM 2086 C C . ALA A 1 260 ? -9.945 5.648 -4.008 1 98.44 260 ALA A C 1
ATOM 2088 O O . ALA A 1 260 ? -9.055 6.465 -3.762 1 98.44 260 ALA A O 1
ATOM 2089 N N . ILE A 1 261 ? -9.75 4.324 -4.039 1 98.44 261 ILE A N 1
ATOM 2090 C CA . ILE A 1 261 ? -8.453 3.73 -3.734 1 98.44 261 ILE A CA 1
ATOM 2091 C C . ILE A 1 261 ? -7.414 4.207 -4.746 1 98.44 261 ILE A C 1
ATOM 2093 O O . ILE A 1 261 ? -6.32 4.641 -4.371 1 98.44 261 ILE A O 1
ATOM 2097 N N . VAL A 1 262 ? -7.754 4.156 -5.996 1 98.44 262 VAL A N 1
ATOM 2098 C CA . VAL A 1 262 ? -6.852 4.59 -7.055 1 98.44 262 VAL A CA 1
ATOM 2099 C C . VAL A 1 262 ? -6.566 6.082 -6.914 1 98.44 262 VAL A C 1
ATOM 2101 O O . VAL A 1 262 ? -5.422 6.52 -7.059 1 98.44 262 VAL A O 1
ATOM 2104 N N . ALA A 1 263 ? -7.562 6.875 -6.602 1 98.56 263 ALA A N 1
ATOM 2105 C CA . ALA A 1 263 ? -7.395 8.32 -6.484 1 98.56 263 ALA A CA 1
ATOM 2106 C C . ALA A 1 263 ? -6.426 8.672 -5.355 1 98.56 263 ALA A C 1
ATOM 2108 O O . ALA A 1 263 ? -5.516 9.477 -5.535 1 98.56 263 ALA A O 1
ATOM 2109 N N . MET A 1 264 ? -6.617 8.023 -4.215 1 98.62 264 MET A N 1
ATOM 2110 C CA . MET A 1 264 ? -5.773 8.336 -3.064 1 98.62 264 MET A CA 1
ATOM 2111 C C . MET A 1 264 ? -4.344 7.867 -3.291 1 98.62 264 MET A C 1
ATOM 2113 O O . MET A 1 264 ? -3.395 8.5 -2.826 1 98.62 264 MET A O 1
ATOM 2117 N N . HIS A 1 265 ? -4.203 6.727 -4.035 1 98.69 265 HIS A N 1
ATOM 2118 C CA . HIS A 1 265 ? -2.867 6.277 -4.418 1 98.69 265 HIS A CA 1
ATOM 2119 C C . HIS A 1 265 ? -2.154 7.332 -5.262 1 98.69 265 HIS A C 1
ATOM 2121 O O . HIS A 1 265 ? -0.956 7.559 -5.09 1 98.69 265 HIS A O 1
ATOM 2127 N N . HIS A 1 266 ? -2.824 7.938 -6.18 1 98.69 266 HIS A N 1
ATOM 2128 C CA . HIS A 1 266 ? -2.197 8.914 -7.066 1 98.69 266 HIS A CA 1
ATOM 2129 C C . HIS A 1 266 ? -1.68 10.117 -6.281 1 98.69 266 HIS A C 1
ATOM 2131 O O . HIS A 1 266 ? -0.668 10.719 -6.656 1 98.69 266 HIS A O 1
ATOM 2137 N N . ILE A 1 267 ? -2.328 10.477 -5.176 1 98.75 267 ILE A N 1
ATOM 2138 C CA . ILE A 1 267 ? -1.83 11.555 -4.34 1 98.75 267 ILE A CA 1
ATOM 2139 C C . ILE A 1 267 ? -0.514 11.141 -3.686 1 98.75 267 ILE A C 1
ATOM 2141 O O . ILE A 1 267 ? 0.464 11.898 -3.713 1 98.75 267 ILE A O 1
ATOM 2145 N N . ALA A 1 268 ? -0.461 9.922 -3.156 1 98.88 268 ALA A N 1
ATOM 2146 C CA . ALA A 1 268 ? 0.778 9.414 -2.574 1 98.88 268 ALA A CA 1
ATOM 2147 C C . ALA A 1 268 ? 1.889 9.352 -3.621 1 98.88 268 ALA A C 1
ATOM 2149 O O . ALA A 1 268 ? 3.02 9.773 -3.359 1 98.88 268 ALA A O 1
ATOM 2150 N N . ALA A 1 269 ? 1.518 8.82 -4.812 1 98.69 269 ALA A N 1
ATOM 2151 C CA . ALA A 1 269 ? 2.496 8.672 -5.887 1 98.69 269 ALA A CA 1
ATOM 2152 C C . ALA A 1 269 ? 3.072 10.031 -6.285 1 98.69 269 ALA A C 1
ATOM 2154 O O . ALA A 1 269 ? 4.273 10.156 -6.539 1 98.69 269 ALA A O 1
ATOM 2155 N N . PH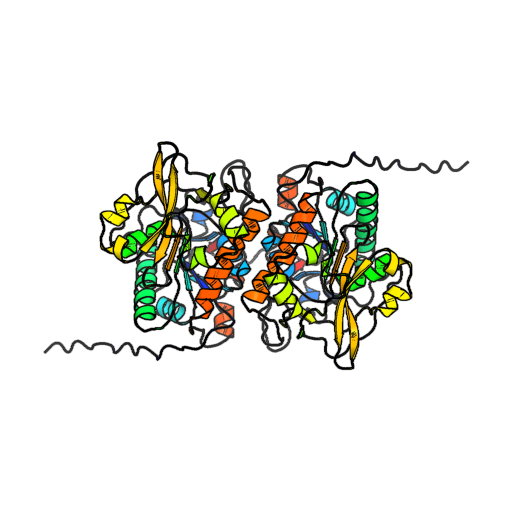E A 1 270 ? 2.271 11.055 -6.324 1 98.69 270 PHE A N 1
ATOM 2156 C CA . PHE A 1 270 ? 2.721 12.406 -6.648 1 98.69 270 PHE A CA 1
ATOM 2157 C C . PHE A 1 270 ? 3.699 12.914 -5.598 1 98.69 270 PHE A C 1
ATOM 2159 O O . PHE A 1 270 ? 4.77 13.43 -5.934 1 98.69 270 PHE A O 1
ATOM 2166 N N . LEU A 1 271 ? 3.301 12.781 -4.359 1 98.81 271 LEU A N 1
ATOM 2167 C CA . LEU A 1 271 ? 4.137 13.289 -3.275 1 98.81 271 LEU A CA 1
ATOM 2168 C C . LEU A 1 271 ? 5.496 12.594 -3.268 1 98.81 271 LEU A C 1
ATOM 2170 O O . LEU A 1 271 ? 6.531 13.25 -3.121 1 98.81 271 LEU A O 1
ATOM 2174 N N . VAL A 1 272 ? 5.449 11.289 -3.414 1 98.81 272 VAL A N 1
ATOM 2175 C CA . VAL A 1 272 ? 6.695 10.523 -3.373 1 98.81 272 VAL A CA 1
ATOM 2176 C C . VAL A 1 272 ? 7.543 10.859 -4.598 1 98.81 272 VAL A C 1
ATOM 2178 O O . VAL A 1 272 ? 8.773 10.938 -4.508 1 98.81 272 VAL A O 1
ATOM 2181 N N . LYS A 1 273 ? 6.898 11.039 -5.754 1 98.31 273 LYS A N 1
ATOM 2182 C CA . LYS A 1 273 ? 7.629 11.5 -6.934 1 98.31 273 LYS A CA 1
ATOM 2183 C C . LYS A 1 273 ? 8.328 12.82 -6.664 1 98.31 273 LYS A C 1
ATOM 2185 O O . LYS A 1 273 ? 9.492 13 -7.035 1 98.31 273 LYS A O 1
ATOM 2190 N N . GLU A 1 274 ? 7.699 13.766 -6.008 1 98.25 274 GLU A N 1
ATOM 2191 C CA . GLU A 1 274 ? 8.297 15.047 -5.656 1 98.25 274 GLU A CA 1
ATOM 2192 C C . GLU A 1 274 ? 9.5 14.867 -4.734 1 98.25 274 GLU A C 1
ATOM 2194 O O . GLU A 1 274 ? 10.492 15.578 -4.859 1 98.25 274 GLU A O 1
ATOM 2199 N N . SER A 1 275 ? 9.406 13.898 -3.863 1 98.44 275 SER A N 1
ATOM 2200 C CA . SER A 1 275 ? 10.469 13.703 -2.889 1 98.44 275 SER A CA 1
ATOM 2201 C C . SER A 1 275 ? 11.727 13.141 -3.547 1 98.44 275 SER A C 1
ATOM 2203 O O . SER A 1 275 ? 12.82 13.242 -2.988 1 98.44 275 SER A O 1
ATOM 2205 N N . ARG A 1 276 ? 11.578 12.547 -4.711 1 98 276 ARG A N 1
ATOM 2206 C CA . ARG A 1 276 ? 12.727 11.992 -5.426 1 98 276 ARG A CA 1
ATOM 2207 C C . ARG A 1 276 ? 13.648 13.102 -5.914 1 98 276 ARG A C 1
ATOM 2209 O O . ARG A 1 276 ? 14.805 12.852 -6.273 1 98 276 ARG A O 1
ATOM 2216 N N . LYS A 1 277 ? 13.172 14.312 -5.953 1 97.81 277 LYS A N 1
ATOM 2217 C CA . LYS A 1 277 ? 13.977 15.461 -6.367 1 97.81 277 LYS A CA 1
ATOM 2218 C C . LYS A 1 277 ? 14.93 15.891 -5.258 1 97.81 277 LYS A C 1
ATOM 2220 O O . LYS A 1 277 ? 15.828 16.703 -5.488 1 97.81 277 LYS A O 1
ATOM 2225 N N . SER A 1 278 ? 14.711 15.344 -4.059 1 97.56 278 SER A N 1
ATOM 2226 C CA . SER A 1 278 ? 15.609 15.625 -2.939 1 97.56 278 SER A CA 1
ATOM 2227 C C . SER A 1 278 ? 16.844 14.727 -2.98 1 97.56 278 SER A C 1
ATOM 2229 O O . SER A 1 278 ? 16.719 13.5 -3.074 1 97.56 278 SER A O 1
ATOM 2231 N N . GLY A 1 279 ? 17.984 15.305 -2.871 1 95.25 279 GLY A N 1
ATOM 2232 C CA . GLY A 1 279 ? 19.219 14.539 -2.916 1 95.25 279 GLY A CA 1
ATOM 2233 C C . GLY A 1 279 ? 19.672 14.062 -1.55 1 95.25 279 GLY A C 1
ATOM 2234 O O . GLY A 1 279 ? 20.766 13.5 -1.413 1 95.25 279 GLY A O 1
ATOM 2235 N N . HIS A 1 280 ? 18.875 14.273 -0.48 1 97.19 280 HIS A N 1
ATOM 2236 C CA . HIS A 1 280 ? 19.219 13.836 0.868 1 97.19 280 HIS A CA 1
ATOM 2237 C C . HIS A 1 280 ? 19.359 12.32 0.943 1 97.19 280 HIS A C 1
ATOM 2239 O O . HIS A 1 280 ? 18.656 11.602 0.221 1 97.19 280 HIS A O 1
ATOM 2245 N N . ARG A 1 281 ? 20.234 11.828 1.812 1 95.94 281 ARG A N 1
ATOM 2246 C CA . ARG A 1 281 ? 20.406 10.398 2.035 1 95.94 281 ARG A CA 1
ATOM 2247 C C . ARG A 1 281 ? 21.188 10.133 3.322 1 95.94 281 ARG A C 1
ATOM 2249 O O . ARG A 1 281 ? 21.922 11 3.793 1 95.94 281 ARG A O 1
ATOM 2256 N N . PHE A 1 282 ? 20.984 8.984 3.834 1 95.31 282 PHE A N 1
ATOM 2257 C CA . PHE A 1 282 ? 21.797 8.547 4.965 1 95.31 282 PHE A CA 1
ATOM 2258 C C . PHE A 1 282 ? 23.234 8.297 4.535 1 95.31 282 PHE A C 1
ATOM 2260 O O . PHE A 1 282 ? 23.516 8.125 3.348 1 95.31 282 PHE A O 1
ATOM 2267 N N . ALA A 1 283 ? 24.141 8.273 5.555 1 91.44 283 ALA A N 1
ATOM 2268 C CA . ALA A 1 283 ? 25.562 8.07 5.293 1 91.44 283 ALA A CA 1
ATOM 2269 C C . ALA A 1 283 ? 25.812 6.699 4.668 1 91.44 283 ALA A C 1
ATOM 2271 O O . ALA A 1 283 ? 26.688 6.551 3.814 1 91.44 283 ALA A O 1
ATOM 2272 N N . ASP A 1 284 ? 25.031 5.684 5.16 1 90.44 284 ASP A N 1
ATOM 2273 C CA . ASP A 1 284 ? 25.125 4.348 4.578 1 90.44 284 ASP A CA 1
ATOM 2274 C C . ASP A 1 284 ? 23.797 3.596 4.727 1 90.44 284 ASP A C 1
ATOM 2276 O O . ASP A 1 284 ? 22.875 4.07 5.395 1 90.44 284 ASP A O 1
ATOM 2280 N N . ARG A 1 285 ? 23.781 2.443 4.105 1 88.81 285 ARG A N 1
ATOM 2281 C CA . ARG A 1 285 ? 22.562 1.648 4.047 1 88.81 285 ARG A CA 1
ATOM 2282 C C . ARG A 1 285 ? 22.234 1.056 5.41 1 88.81 285 ARG A C 1
ATOM 2284 O O . ARG A 1 285 ? 21.062 0.86 5.738 1 88.81 285 ARG A O 1
ATOM 2291 N N . GLU A 1 286 ? 23.203 0.827 6.152 1 89.94 286 GLU A N 1
ATOM 2292 C CA . GLU A 1 286 ? 22.984 0.257 7.48 1 89.94 286 GLU A CA 1
ATOM 2293 C C . GLU A 1 286 ? 22.234 1.23 8.383 1 89.94 286 GLU A C 1
ATOM 2295 O O . GLU A 1 286 ? 21.281 0.845 9.055 1 89.94 286 GLU A O 1
ATOM 2300 N N . GLU A 1 287 ? 22.688 2.451 8.383 1 93.81 287 GLU A N 1
ATOM 2301 C CA . GLU A 1 287 ? 21.969 3.449 9.164 1 93.81 287 GLU A CA 1
ATOM 2302 C C . GLU A 1 287 ? 20.531 3.623 8.664 1 93.81 287 GLU A C 1
ATOM 2304 O O . GLU A 1 287 ? 19.594 3.709 9.453 1 93.81 287 GLU A O 1
ATOM 2309 N N . GLU A 1 288 ? 20.438 3.717 7.328 1 94.19 288 GLU A N 1
ATOM 2310 C CA . GLU A 1 288 ? 19.109 3.814 6.734 1 94.19 288 GLU A CA 1
ATOM 2311 C C . GLU A 1 288 ? 18.188 2.707 7.246 1 94.19 288 GLU A C 1
ATOM 2313 O O . GLU A 1 288 ? 17.094 2.98 7.73 1 94.19 288 GLU A O 1
ATOM 2318 N N . ARG A 1 289 ? 18.688 1.56 7.203 1 92.25 289 ARG A N 1
ATOM 2319 C CA . ARG A 1 289 ? 17.922 0.382 7.586 1 92.25 289 ARG A CA 1
ATOM 2320 C C . ARG A 1 289 ? 17.516 0.446 9.055 1 92.25 289 ARG A C 1
ATOM 2322 O O . ARG A 1 289 ? 16.375 0.121 9.414 1 92.25 289 ARG A O 1
ATOM 2329 N N . LYS A 1 290 ? 18.375 0.832 9.914 1 93 290 LYS A N 1
ATOM 2330 C CA . LYS A 1 290 ? 18.141 0.871 11.352 1 93 290 LYS A CA 1
ATOM 2331 C C . LYS A 1 290 ? 17.078 1.914 11.711 1 93 290 LYS A C 1
ATOM 2333 O O . LYS A 1 290 ? 16.438 1.816 12.758 1 93 290 LYS A O 1
ATOM 2338 N N . ARG A 1 291 ? 16.938 2.857 10.805 1 95.56 291 ARG A N 1
ATOM 2339 C CA . ARG A 1 291 ? 16.047 3.969 11.117 1 95.56 291 ARG A CA 1
ATOM 2340 C C . ARG A 1 291 ? 14.641 3.711 10.57 1 95.56 291 ARG A C 1
ATOM 2342 O O . ARG A 1 291 ? 13.688 4.402 10.938 1 95.56 291 ARG A O 1
ATOM 2349 N N . LEU A 1 292 ? 14.508 2.725 9.68 1 96.5 292 LEU A N 1
ATOM 2350 C CA . LEU A 1 292 ? 13.227 2.463 9.031 1 96.5 292 LEU A CA 1
ATOM 2351 C C . LEU A 1 292 ? 12.18 2.029 10.055 1 96.5 292 LEU A C 1
ATOM 2353 O O . LEU A 1 292 ? 12.508 1.337 11.023 1 96.5 292 LEU A O 1
ATOM 2357 N N . ILE A 1 293 ? 10.984 2.383 9.789 1 96.75 293 ILE A N 1
ATOM 2358 C CA . ILE A 1 293 ? 9.859 2.096 10.68 1 96.75 293 ILE A CA 1
ATOM 2359 C C . ILE A 1 293 ? 9.68 0.585 10.812 1 96.75 293 ILE A C 1
ATOM 2361 O O . ILE A 1 293 ? 9.016 0.113 11.734 1 96.75 293 ILE A O 1
ATOM 2365 N N . TYR A 1 294 ? 10.273 -0.2 9.898 1 91.94 294 TYR A N 1
ATOM 2366 C CA . TYR A 1 294 ? 10.18 -1.656 9.883 1 91.94 294 TYR A CA 1
ATOM 2367 C C . TYR A 1 294 ? 10.75 -2.258 11.156 1 91.94 294 TYR A C 1
ATOM 2369 O O . TYR A 1 294 ? 10.5 -3.424 11.469 1 91.94 294 TYR A O 1
ATOM 2377 N N . ASN A 1 295 ? 11.57 -1.539 11.812 1 91.88 295 ASN A N 1
ATOM 2378 C CA . ASN A 1 295 ? 12.164 -2.01 13.062 1 91.88 295 ASN A CA 1
ATOM 2379 C C . ASN A 1 295 ? 11.156 -1.971 14.203 1 91.88 295 ASN A C 1
ATOM 2381 O O . ASN A 1 295 ? 11.43 -2.463 15.297 1 91.88 295 ASN A O 1
ATOM 2385 N N . ASN A 1 296 ? 9.969 -1.419 13.992 1 90.56 296 ASN A N 1
ATOM 2386 C CA . ASN A 1 296 ? 8.875 -1.329 14.945 1 90.56 296 ASN A CA 1
ATOM 2387 C C . ASN A 1 296 ? 7.613 -2.012 14.422 1 90.56 296 ASN A C 1
ATOM 2389 O O . ASN A 1 296 ? 6.934 -1.479 13.547 1 90.56 296 ASN A O 1
ATOM 2393 N N . PRO A 1 297 ? 7.266 -3.133 15.031 1 90.19 297 PRO A N 1
ATOM 2394 C CA . PRO A 1 297 ? 6.051 -3.787 14.539 1 90.19 297 PRO A CA 1
ATOM 2395 C C . PRO A 1 297 ? 4.785 -2.992 14.852 1 90.19 297 PRO A C 1
ATOM 2397 O O . PRO A 1 297 ? 4.66 -2.428 15.938 1 90.19 297 PRO A O 1
ATOM 2400 N N . PRO A 1 298 ? 3.912 -2.91 13.883 1 92.56 298 PRO A N 1
ATOM 2401 C CA . PRO A 1 298 ? 2.625 -2.275 14.172 1 92.56 298 PRO A CA 1
ATOM 2402 C C . PRO A 1 298 ? 1.725 -3.143 15.047 1 92.56 298 PRO A C 1
ATOM 2404 O O . PRO A 1 298 ? 1.818 -4.371 15.008 1 92.56 298 PRO A O 1
ATOM 2407 N N . HIS A 1 299 ? 0.86 -2.496 15.797 1 88.12 299 HIS A N 1
ATOM 2408 C CA . HIS A 1 299 ? -0.081 -3.18 16.672 1 88.12 299 HIS A CA 1
ATOM 2409 C C . HIS A 1 299 ? -1.502 -3.105 16.125 1 88.12 299 HIS A C 1
ATOM 2411 O O . HIS A 1 299 ? -1.964 -2.035 15.727 1 88.12 299 HIS A O 1
ATOM 2417 N N . LEU A 1 300 ? -2.105 -4.305 16.109 1 85.25 300 LEU A N 1
ATOM 2418 C CA . LEU A 1 300 ? -3.533 -4.324 15.812 1 85.25 300 LEU A CA 1
ATOM 2419 C C . LEU A 1 300 ? -4.344 -3.797 16.984 1 85.25 300 LEU A C 1
ATOM 2421 O O . LEU A 1 300 ? -4.238 -4.316 18.094 1 85.25 300 LEU A O 1
ATOM 2425 N N . LEU A 1 301 ? -5.148 -2.814 16.719 1 83.38 301 LEU A N 1
ATOM 2426 C CA . LEU A 1 301 ? -5.926 -2.223 17.812 1 83.38 301 LEU A CA 1
ATOM 2427 C C . LEU A 1 301 ? -7.258 -2.945 17.984 1 83.38 301 LEU A C 1
ATOM 2429 O O . LEU A 1 301 ? -7.852 -3.402 17 1 83.38 301 LEU A O 1
ATOM 2433 N N . PRO A 1 302 ? -7.676 -3.182 19.25 1 72.44 302 PRO A N 1
ATOM 2434 C CA . PRO A 1 302 ? -8.977 -3.82 19.484 1 72.44 302 PRO A CA 1
ATOM 2435 C C . PRO A 1 302 ? -10.141 -3.031 18.891 1 72.44 302 PRO A C 1
ATOM 2437 O O . PRO A 1 302 ? -10.055 -1.808 18.766 1 72.44 302 PRO A O 1
ATOM 2440 N N . THR A 1 303 ? -11.078 -3.871 18.172 1 59.59 303 THR A N 1
ATOM 2441 C CA . THR A 1 303 ? -12.289 -3.234 17.672 1 59.59 303 THR A CA 1
ATOM 2442 C C . THR A 1 303 ? -13.273 -2.986 18.812 1 59.59 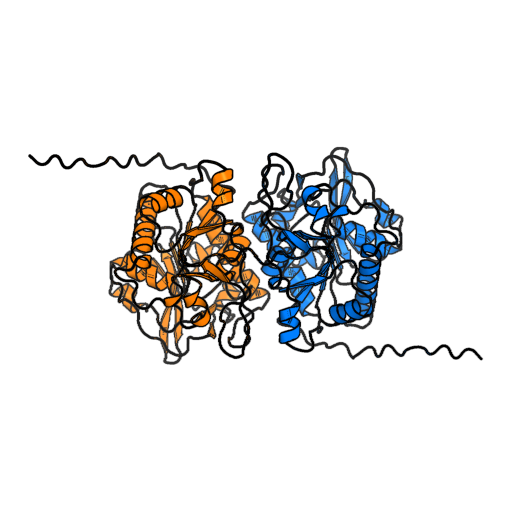303 THR A C 1
ATOM 2444 O O . THR A 1 303 ? -14.484 -2.883 18.578 1 59.59 303 THR A O 1
ATOM 2447 N N . GLU A 1 304 ? -13.023 -2.91 19.969 1 52.12 304 GLU A N 1
ATOM 2448 C CA . GLU A 1 304 ? -14.18 -2.811 20.859 1 52.12 304 GLU A CA 1
ATOM 2449 C C . GLU A 1 304 ? -15.234 -1.878 20.281 1 52.12 304 GLU A C 1
ATOM 2451 O O . GLU A 1 304 ? -14.938 -1.055 19.406 1 52.12 304 GLU A O 1
ATOM 2456 N N . GLU A 1 305 ? -16.625 -2.143 20.641 1 46.34 305 GLU A N 1
ATOM 2457 C CA . GLU A 1 305 ? -17.844 -1.457 20.266 1 46.34 305 GLU A CA 1
ATOM 2458 C C . GLU A 1 305 ? -17.547 -0.099 19.641 1 46.34 305 GLU A C 1
ATOM 2460 O O . GLU A 1 305 ? -18.406 0.476 18.953 1 46.34 305 GLU A O 1
ATOM 2465 N N . GLU A 1 306 ? -16.688 0.851 20.125 1 41.19 306 GLU A N 1
ATOM 2466 C CA . GLU A 1 306 ? -16.75 2.279 19.828 1 41.19 306 GLU A CA 1
ATOM 2467 C C . GLU A 1 306 ? -15.422 2.785 19.281 1 41.19 306 GLU A C 1
ATOM 2469 O O . GLU A 1 306 ? -15.352 3.896 18.75 1 41.19 306 GLU A O 1
ATOM 2474 N N . THR A 1 307 ? -14.125 2.389 19.609 1 49.03 307 THR A N 1
ATOM 2475 C CA . THR A 1 307 ? -13.281 3.553 19.859 1 49.03 307 THR A CA 1
ATOM 2476 C C . THR A 1 307 ? -12.109 3.586 18.875 1 49.03 307 THR A C 1
ATOM 2478 O O . THR A 1 307 ? -11.477 4.629 18.703 1 49.03 307 THR A O 1
ATOM 2481 N N . SER A 1 308 ? -11.656 2.283 17.984 1 62.12 308 SER A N 1
ATOM 2482 C CA . SER A 1 308 ? -10.359 2.686 17.469 1 62.12 308 SER A CA 1
ATOM 2483 C C . SER A 1 308 ? -10.469 3.162 16.016 1 62.12 308 SER A C 1
ATOM 2485 O O . SER A 1 308 ? -11.125 2.518 15.195 1 62.12 308 SER A O 1
ATOM 2487 N N . MET A 1 309 ? -10.117 4.348 15.766 1 78.88 309 MET A N 1
ATOM 2488 C CA . MET A 1 309 ? -10.047 5.027 14.477 1 78.88 309 MET A CA 1
ATOM 2489 C C . MET A 1 309 ? -9.023 4.359 13.562 1 78.88 309 MET A C 1
ATOM 2491 O O . MET A 1 309 ? -9.086 4.492 12.344 1 78.88 309 MET A O 1
ATOM 2495 N N . TYR A 1 310 ? -8.195 3.547 14.242 1 87.94 310 TYR A N 1
ATOM 2496 C CA . TYR A 1 310 ? -7.098 2.984 13.469 1 87.94 310 TYR A CA 1
ATOM 2497 C C . TYR A 1 310 ? -7.121 1.461 13.516 1 87.94 310 TYR A C 1
ATOM 2499 O O . TYR A 1 310 ? -7.348 0.868 14.57 1 87.94 310 TYR A O 1
ATOM 2507 N N . ALA A 1 311 ? -6.914 0.836 12.383 1 89.81 311 ALA A N 1
ATOM 2508 C CA . ALA A 1 311 ? -6.77 -0.617 12.336 1 89.81 311 ALA A CA 1
ATOM 2509 C C . ALA A 1 311 ? -5.461 -1.056 12.992 1 89.81 311 ALA A C 1
ATOM 2511 O O . ALA A 1 311 ? -5.461 -1.902 13.891 1 89.81 311 ALA A O 1
ATOM 2512 N N . GLN A 1 312 ? -4.387 -0.496 12.555 1 92.88 312 GLN A N 1
ATOM 2513 C CA . GLN A 1 312 ? -3.064 -0.732 13.125 1 92.88 312 GLN A CA 1
ATOM 2514 C C . GLN A 1 312 ? -2.361 0.583 13.453 1 92.88 312 GLN A C 1
ATOM 2516 O O . GLN A 1 312 ? -2.568 1.589 12.766 1 92.88 312 GLN A O 1
ATOM 2521 N N . THR A 1 313 ? -1.562 0.54 14.492 1 93.75 313 THR A N 1
ATOM 2522 C CA . THR A 1 313 ? -0.804 1.707 14.938 1 93.75 313 THR A CA 1
ATOM 2523 C C . THR A 1 313 ? 0.603 1.306 15.367 1 93.75 313 THR A C 1
ATOM 2525 O O . THR A 1 313 ? 0.795 0.242 15.961 1 93.75 313 THR A O 1
ATOM 2528 N N . TYR A 1 314 ? 1.569 2.078 14.977 1 94.88 314 TYR A N 1
ATOM 2529 C CA . TYR A 1 314 ? 2.896 1.975 15.578 1 94.88 314 TYR A CA 1
ATOM 2530 C C . TYR A 1 314 ? 2.961 2.732 16.906 1 94.88 314 TYR A C 1
ATOM 2532 O O . TYR A 1 314 ? 2.516 3.879 16.984 1 94.88 314 TYR A O 1
ATOM 2540 N N . PHE A 1 315 ? 3.494 2.068 17.906 1 93.44 315 PHE A N 1
ATOM 2541 C CA . PHE A 1 315 ? 3.654 2.672 19.234 1 93.44 315 PHE A CA 1
ATOM 2542 C C . PHE A 1 315 ? 5.113 2.631 19.672 1 93.44 315 PHE A C 1
ATOM 2544 O O . PHE A 1 315 ? 5.871 1.762 19.234 1 93.44 315 PHE A O 1
ATOM 2551 N N . TRP A 1 316 ? 5.508 3.582 20.422 1 94.19 316 TRP A N 1
ATOM 2552 C CA . TRP A 1 316 ? 6.797 3.58 21.109 1 94.19 316 TRP A CA 1
ATOM 2553 C C . TRP A 1 316 ? 6.613 3.723 22.609 1 94.19 316 TRP A C 1
ATOM 2555 O O . TRP A 1 316 ? 5.805 4.531 23.078 1 94.19 316 TRP A O 1
ATOM 2565 N N . LEU A 1 317 ? 7.344 2.916 23.328 1 88.31 317 LEU A N 1
ATOM 2566 C CA . LEU A 1 317 ? 7.195 2.785 24.766 1 88.31 317 LEU A CA 1
ATOM 2567 C C . LEU A 1 317 ? 7.766 4.004 25.484 1 88.31 317 LEU A C 1
ATOM 2569 O O . LEU A 1 317 ? 8.641 4.688 24.953 1 88.31 317 LEU A O 1
ATOM 2573 N N . HIS A 1 318 ? 7.188 4.156 26.703 1 84.62 318 HIS A N 1
ATOM 2574 C CA . HIS A 1 318 ? 7.855 5.059 27.625 1 84.62 318 HIS A CA 1
ATOM 2575 C C . HIS A 1 318 ? 9.234 4.535 28 1 84.62 318 HIS A C 1
ATOM 2577 O O . HIS A 1 318 ? 9.477 3.326 27.969 1 84.62 318 HIS A O 1
ATOM 2583 N N . ASP A 1 319 ? 10.203 5.441 28.219 1 71.44 319 ASP A N 1
ATOM 2584 C CA . ASP A 1 319 ? 11.555 5.047 28.594 1 71.44 319 ASP A CA 1
ATOM 2585 C C . ASP A 1 319 ? 11.539 4.121 29.812 1 71.44 319 ASP A C 1
ATOM 2587 O O . ASP A 1 319 ? 12.398 3.246 29.953 1 71.44 319 ASP A O 1
ATOM 2591 N N . ASP A 1 320 ? 10.656 4.262 30.766 1 61.62 320 ASP A N 1
ATOM 2592 C CA . ASP A 1 320 ? 10.648 3.525 32.031 1 61.62 320 ASP A CA 1
ATOM 2593 C C . ASP A 1 320 ? 9.961 2.174 31.859 1 61.62 320 ASP A C 1
ATOM 2595 O O . ASP A 1 320 ? 9.953 1.364 32.781 1 61.62 320 ASP A O 1
ATOM 2599 N N . VAL A 1 321 ? 9.359 1.958 30.844 1 55.22 321 VAL A N 1
ATOM 2600 C CA . VAL A 1 321 ? 8.609 0.716 30.703 1 55.22 321 VAL A CA 1
ATOM 2601 C C . VAL A 1 321 ? 9.539 -0.412 30.281 1 55.22 321 VAL A C 1
ATOM 2603 O O . VAL A 1 321 ? 10.266 -0.286 29.281 1 55.22 321 VAL A O 1
ATOM 2606 N N . GLU A 1 322 ? 9.844 -1.352 31.219 1 46 322 GLU A N 1
ATOM 2607 C CA . GLU A 1 322 ? 10.609 -2.568 30.953 1 46 322 GLU A CA 1
ATOM 2608 C C . GLU A 1 322 ? 9.922 -3.426 29.891 1 46 322 GLU A C 1
ATOM 2610 O O . GLU A 1 322 ? 8.719 -3.688 29.969 1 46 322 GLU A O 1
ATOM 2615 N N . VAL A 1 323 ? 10.398 -3.422 28.75 1 46.41 323 VAL A N 1
ATOM 2616 C CA . VAL A 1 323 ? 9.93 -4.312 27.688 1 46.41 323 VAL A CA 1
ATOM 2617 C C . VAL A 1 323 ? 9.898 -5.75 28.203 1 46.41 323 VAL A C 1
ATOM 2619 O O . VAL A 1 323 ? 10.922 -6.297 28.609 1 46.41 323 VAL A O 1
ATOM 2622 N N . GLY A 1 324 ? 8.922 -6.168 28.797 1 31.3 324 GLY A N 1
ATOM 2623 C CA . GLY A 1 324 ? 8.938 -7.586 29.125 1 31.3 324 GLY A CA 1
ATOM 2624 C C . GLY A 1 324 ? 9.383 -8.461 27.969 1 31.3 324 GLY A C 1
ATOM 2625 O O . GLY A 1 324 ? 9.031 -8.211 26.828 1 31.3 324 GLY A O 1
ATOM 2626 N N . GLN A 1 325 ? 10.617 -9.031 28.06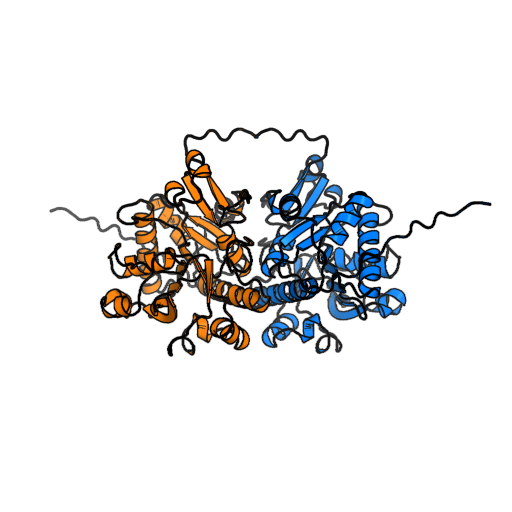2 1 29.48 325 GLN A N 1
ATOM 2627 C CA . GLN A 1 325 ? 11.148 -10.094 27.203 1 29.48 325 GLN A CA 1
ATOM 2628 C C . GLN A 1 325 ? 10.055 -11.078 26.797 1 29.48 325 GLN A C 1
ATOM 2630 O O . GLN A 1 325 ? 9.438 -11.719 27.656 1 29.48 325 GLN A O 1
ATOM 2635 N N . ALA A 1 326 ? 9.281 -10.773 26.031 1 24.2 326 ALA A N 1
ATOM 2636 C CA . ALA A 1 326 ? 8.562 -11.93 25.5 1 24.2 326 ALA A CA 1
ATOM 2637 C C . ALA A 1 326 ? 9.445 -12.719 24.531 1 24.2 326 ALA A C 1
ATOM 2639 O O . ALA A 1 326 ? 10.234 -12.141 23.781 1 24.2 326 ALA A O 1
ATOM 2640 N N . MET B 1 1 ? -25.766 -54.031 -0.96 1 31.17 1 MET B N 1
ATOM 2641 C CA . MET B 1 1 ? -26.359 -52.812 -1.505 1 31.17 1 MET B CA 1
ATOM 2642 C C . MET B 1 1 ? -25.797 -51.562 -0.813 1 31.17 1 MET B C 1
ATOM 2644 O O . MET B 1 1 ? -26.125 -51.281 0.339 1 31.17 1 MET B O 1
ATOM 2648 N N . SER B 1 2 ? -24.531 -51.188 -1.075 1 33.72 2 SER B N 1
ATOM 2649 C CA . SER B 1 2 ? -23.703 -50.156 -0.462 1 33.72 2 SER B CA 1
ATOM 2650 C C . SER B 1 2 ? -24.219 -48.781 -0.785 1 33.72 2 SER B C 1
ATOM 2652 O O . SER B 1 2 ? -24.297 -48.375 -1.953 1 33.72 2 SER B O 1
ATOM 2654 N N . THR B 1 3 ? -25.219 -48.219 0.002 1 36.75 3 THR B N 1
ATOM 2655 C CA . THR B 1 3 ? -25.797 -46.875 -0.173 1 36.75 3 THR B CA 1
ATOM 2656 C C . THR B 1 3 ? -24.719 -45.812 -0.095 1 36.75 3 THR B C 1
ATOM 2658 O O . THR B 1 3 ? -24.078 -45.625 0.944 1 36.75 3 THR B O 1
ATOM 2661 N N . SER B 1 4 ? -24.094 -45.469 -1.186 1 31.53 4 SER B N 1
ATOM 2662 C CA . SER B 1 4 ? -23.203 -44.312 -1.324 1 31.53 4 SER B CA 1
ATOM 2663 C C . SER B 1 4 ? -23.906 -43.031 -0.907 1 31.53 4 SER B C 1
ATOM 2665 O O . SER B 1 4 ? -24.875 -42.594 -1.531 1 31.53 4 SER B O 1
ATOM 2667 N N . SER B 1 5 ? -23.984 -42.719 0.352 1 34.12 5 SER B N 1
ATOM 2668 C CA . SER B 1 5 ? -24.531 -41.438 0.823 1 34.12 5 SER B CA 1
ATOM 2669 C C . SER B 1 5 ? -23.844 -40.25 0.153 1 34.12 5 SER B C 1
ATOM 2671 O O . SER B 1 5 ? -22.656 -40.031 0.355 1 34.12 5 SER B O 1
ATOM 2673 N N . THR B 1 6 ? -24.281 -39.844 -0.995 1 31.5 6 THR B N 1
ATOM 2674 C CA . THR B 1 6 ? -23.875 -38.594 -1.618 1 31.5 6 THR B CA 1
ATOM 2675 C C . THR B 1 6 ? -24.109 -37.406 -0.677 1 31.5 6 THR B C 1
ATOM 2677 O O . THR B 1 6 ? -25.25 -37.125 -0.313 1 31.5 6 THR B O 1
ATOM 2680 N N . ILE B 1 7 ? -23.266 -37.062 0.188 1 30.14 7 ILE B N 1
ATOM 2681 C CA . ILE B 1 7 ? -23.344 -35.844 0.982 1 30.14 7 ILE B CA 1
ATOM 2682 C C . ILE B 1 7 ? -23.688 -34.656 0.082 1 30.14 7 ILE B C 1
ATOM 2684 O O . ILE B 1 7 ? -22.953 -34.344 -0.859 1 30.14 7 ILE B O 1
ATOM 2688 N N . LYS B 1 8 ? -25.016 -34.344 0.07 1 33.53 8 LYS B N 1
ATOM 2689 C CA . LYS B 1 8 ? -25.5 -33.156 -0.63 1 33.53 8 LYS B CA 1
ATOM 2690 C C . LYS B 1 8 ? -24.781 -31.906 -0.147 1 33.53 8 LYS B C 1
ATOM 2692 O O . LYS B 1 8 ? -24.875 -31.531 1.027 1 33.53 8 LYS B O 1
ATOM 2697 N N . ILE B 1 9 ? -23.625 -31.656 -0.772 1 34.19 9 ILE B N 1
ATOM 2698 C CA . ILE B 1 9 ? -23.031 -30.344 -0.516 1 34.19 9 ILE B CA 1
ATOM 2699 C C . ILE B 1 9 ? -24.047 -29.25 -0.789 1 34.19 9 ILE B C 1
ATOM 2701 O O . ILE B 1 9 ? -24.531 -29.109 -1.913 1 34.19 9 ILE B O 1
ATOM 2705 N N . ASN B 1 10 ? -24.844 -29.016 0.148 1 32.44 10 ASN B N 1
ATOM 2706 C CA . ASN B 1 10 ? -25.75 -27.875 -0.037 1 32.44 10 ASN B CA 1
ATOM 2707 C C . ASN B 1 10 ? -25 -26.641 -0.546 1 32.44 10 ASN B C 1
ATOM 2709 O O . ASN B 1 10 ? -24.172 -26.078 0.17 1 32.44 10 ASN B O 1
ATOM 2713 N N . VAL B 1 11 ? -24.75 -26.531 -1.793 1 37.16 11 VAL B N 1
ATOM 2714 C CA . VAL B 1 11 ? -24.281 -25.312 -2.428 1 37.16 11 VAL B CA 1
ATOM 2715 C C . VAL B 1 11 ? -25.125 -24.125 -1.96 1 37.16 11 VAL B C 1
ATOM 2717 O O . VAL B 1 11 ? -26.328 -24.062 -2.229 1 37.16 11 VAL B O 1
ATOM 2720 N N . THR B 1 12 ? -24.875 -23.531 -0.793 1 40.59 12 THR B N 1
ATOM 2721 C CA . THR B 1 12 ? -25.562 -22.312 -0.405 1 40.59 12 THR B CA 1
ATOM 2722 C C . THR B 1 12 ? -25.656 -21.344 -1.582 1 40.59 12 THR B C 1
ATOM 2724 O O . THR B 1 12 ? -24.812 -21.375 -2.479 1 40.59 12 THR B O 1
ATOM 2727 N N . SER B 1 13 ? -26.797 -20.781 -1.912 1 43.81 13 SER B N 1
ATOM 2728 C CA . SER B 1 13 ? -27.109 -19.812 -2.957 1 43.81 13 SER B CA 1
ATOM 2729 C C . SER B 1 13 ? -26.047 -18.734 -3.059 1 43.81 13 SER B C 1
ATOM 2731 O O . SER B 1 13 ? -25.562 -18.234 -2.041 1 43.81 13 SER B O 1
ATOM 2733 N N . PRO B 1 14 ? -25.438 -18.656 -4.25 1 51.5 14 PRO B N 1
ATOM 2734 C CA . PRO B 1 14 ? -24.438 -17.625 -4.473 1 51.5 14 PRO B CA 1
ATOM 2735 C C . PRO B 1 14 ? -24.844 -16.266 -3.885 1 51.5 14 PRO B C 1
ATOM 2737 O O . PRO B 1 14 ? -26 -15.867 -3.998 1 51.5 14 PRO B O 1
ATOM 2740 N N . ARG B 1 15 ? -24.297 -15.805 -2.865 1 52.19 15 ARG B N 1
ATOM 2741 C CA . ARG B 1 15 ? -24.469 -14.445 -2.377 1 52.19 15 ARG B CA 1
ATOM 2742 C C . ARG B 1 15 ? -24.062 -13.422 -3.434 1 52.19 15 ARG B C 1
ATOM 2744 O O . ARG B 1 15 ? -22.891 -13.336 -3.795 1 52.19 15 ARG B O 1
ATOM 2751 N N . THR B 1 16 ? -24.938 -13.055 -4.375 1 55.84 16 THR B N 1
ATOM 2752 C CA . THR B 1 16 ? -24.688 -12.18 -5.512 1 55.84 16 THR B CA 1
ATOM 2753 C C . THR B 1 16 ? -24.375 -10.758 -5.039 1 55.84 16 THR B C 1
ATOM 2755 O O . THR B 1 16 ? -24.172 -9.859 -5.855 1 55.84 16 THR B O 1
ATOM 2758 N N . THR B 1 17 ? -24.234 -10.609 -3.699 1 69.69 17 THR B N 1
ATOM 2759 C CA . THR B 1 17 ? -24.047 -9.219 -3.285 1 69.69 17 THR B CA 1
ATOM 2760 C C . THR B 1 17 ? -22.562 -8.852 -3.279 1 69.69 17 THR B C 1
ATOM 2762 O O . THR B 1 17 ? -21.734 -9.578 -2.729 1 69.69 17 THR B O 1
ATOM 2765 N N . LYS B 1 18 ? -22.25 -7.859 -4.047 1 80.81 18 LYS B N 1
ATOM 2766 C CA . LYS B 1 18 ? -20.922 -7.27 -4.105 1 80.81 18 LYS B CA 1
ATOM 2767 C C . LYS B 1 18 ? -20.438 -6.848 -2.721 1 80.81 18 LYS B C 1
ATOM 2769 O O . LYS B 1 18 ? -21.25 -6.449 -1.875 1 80.81 18 LYS B O 1
ATOM 2774 N N . THR B 1 19 ? -19.156 -7.199 -2.441 1 91.56 19 THR B N 1
ATOM 2775 C CA . THR B 1 19 ? -18.594 -6.781 -1.161 1 91.56 19 THR B CA 1
ATOM 2776 C C . THR B 1 19 ? -17.891 -5.438 -1.295 1 91.56 19 THR B C 1
ATOM 2778 O O . THR B 1 19 ? -17.281 -5.148 -2.326 1 91.56 19 THR B O 1
ATOM 2781 N N . THR B 1 20 ? -17.969 -4.605 -0.285 1 90.81 20 THR B N 1
ATOM 2782 C CA . THR B 1 20 ? -17.219 -3.357 -0.215 1 90.81 20 THR B CA 1
ATOM 2783 C C . THR B 1 20 ? -15.992 -3.514 0.665 1 90.81 20 THR B C 1
ATOM 2785 O O . THR B 1 20 ? -15.258 -2.549 0.896 1 90.81 20 THR B O 1
ATOM 2788 N N . ARG B 1 21 ? -15.789 -4.75 1.171 1 94 21 ARG B N 1
ATOM 2789 C CA . ARG B 1 21 ? -14.68 -5.039 2.074 1 94 21 ARG B CA 1
ATOM 2790 C C . ARG B 1 21 ? -13.977 -6.336 1.678 1 94 21 ARG B C 1
ATOM 2792 O O . ARG B 1 21 ? -13.977 -7.305 2.439 1 94 21 ARG B O 1
ATOM 2799 N N . PRO B 1 22 ? -13.391 -6.359 0.534 1 97.94 22 PRO B N 1
ATOM 2800 C CA . PRO B 1 22 ? -12.805 -7.602 0.019 1 97.94 22 PRO B CA 1
ATOM 2801 C C . PRO B 1 22 ? -11.664 -8.125 0.884 1 97.94 22 PRO B C 1
ATOM 2803 O O . PRO B 1 22 ? -10.836 -7.34 1.36 1 97.94 22 PRO B O 1
ATOM 2806 N N . VAL B 1 23 ? -11.625 -9.414 1.089 1 98.56 23 VAL B N 1
ATOM 2807 C CA . VAL B 1 23 ? -10.57 -10.133 1.809 1 98.56 23 VAL B CA 1
ATOM 2808 C C . VAL B 1 23 ? -9.914 -11.156 0.886 1 98.56 23 VAL B C 1
ATOM 2810 O O . VAL B 1 23 ? -10.602 -11.992 0.291 1 98.56 23 VAL B O 1
ATOM 2813 N N . TRP B 1 24 ? -8.641 -11.078 0.719 1 98.94 24 TRP B N 1
ATOM 2814 C CA . TRP B 1 24 ? -7.887 -12.055 -0.061 1 98.94 24 TRP B CA 1
ATOM 2815 C C . TRP B 1 24 ? -7.148 -13.031 0.853 1 98.94 24 TRP B C 1
ATOM 2817 O O . TRP B 1 24 ? -6.555 -12.625 1.855 1 98.94 24 TRP B O 1
ATOM 2827 N N . GLY B 1 25 ? -7.281 -14.312 0.559 1 98.94 25 GLY B N 1
ATOM 2828 C CA . GLY B 1 25 ? -6.395 -15.297 1.161 1 98.94 25 GLY B CA 1
ATOM 2829 C C . GLY B 1 25 ? -5.07 -15.43 0.439 1 98.94 25 GLY B C 1
ATOM 2830 O O . GLY B 1 25 ? -5.031 -15.523 -0.79 1 98.94 25 GLY B O 1
ATOM 2831 N N . VAL B 1 26 ? -4.004 -15.352 1.175 1 98.94 26 VAL B N 1
ATOM 2832 C CA . VAL B 1 26 ? -2.674 -15.602 0.626 1 98.94 26 VAL B CA 1
ATOM 2833 C C . VAL B 1 26 ? -2.145 -16.938 1.146 1 98.94 26 VAL B C 1
ATOM 2835 O O . VAL B 1 26 ? -2.018 -17.125 2.357 1 98.94 26 VAL B O 1
ATOM 2838 N N . LEU B 1 27 ? -1.883 -17.859 0.212 1 98.81 27 LEU B N 1
ATOM 2839 C CA . LEU B 1 27 ? -1.387 -19.172 0.604 1 98.81 27 LEU B CA 1
ATOM 2840 C C . LEU B 1 27 ? 0.063 -19.094 1.07 1 98.81 27 LEU B C 1
ATOM 2842 O O . LEU B 1 27 ? 0.934 -18.625 0.327 1 98.81 27 LEU B O 1
ATOM 2846 N N . THR B 1 28 ? 0.334 -19.516 2.312 1 97.5 28 THR B N 1
ATOM 2847 C CA . THR B 1 28 ? 1.681 -19.453 2.869 1 97.5 28 THR B CA 1
ATOM 2848 C C . THR B 1 28 ? 2.57 -20.531 2.258 1 97.5 28 THR B C 1
ATOM 2850 O O . THR B 1 28 ? 2.074 -21.516 1.729 1 97.5 28 THR B O 1
ATOM 2853 N N . GLN B 1 29 ? 3.82 -20.297 2.311 1 95.44 29 GLN B N 1
ATOM 2854 C CA . GLN B 1 29 ? 4.805 -21.25 1.825 1 95.44 29 GLN B CA 1
ATOM 2855 C C . GLN B 1 29 ? 5.574 -21.891 2.982 1 95.44 29 GLN B C 1
ATOM 2857 O O . GLN B 1 29 ? 5.883 -21.219 3.969 1 95.44 29 GLN B O 1
ATOM 2862 N N . PRO B 1 30 ? 5.945 -23.141 2.77 1 93.06 30 PRO B N 1
ATOM 2863 C CA . PRO B 1 30 ? 6.84 -23.719 3.771 1 93.06 30 PRO B CA 1
ATOM 2864 C C . PRO B 1 30 ? 8.234 -23.109 3.756 1 93.06 30 PRO B C 1
ATOM 2866 O O . PRO B 1 30 ? 8.781 -22.828 2.684 1 93.06 30 PRO B O 1
ATOM 2869 N N . THR B 1 31 ? 8.805 -22.875 4.93 1 89.06 31 THR B N 1
ATOM 2870 C CA . THR B 1 31 ? 10.102 -22.203 5.027 1 89.06 31 THR B CA 1
ATOM 2871 C C . THR B 1 31 ? 11.211 -23.109 4.496 1 89.06 31 THR B C 1
ATOM 2873 O O . THR B 1 31 ? 12.219 -22.625 3.982 1 89.06 31 THR B O 1
ATOM 2876 N N . ASP B 1 32 ? 11.102 -24.391 4.645 1 79.94 32 ASP B N 1
ATOM 2877 C CA . ASP B 1 32 ? 12.156 -25.328 4.266 1 79.94 32 ASP B CA 1
ATOM 2878 C C . ASP B 1 32 ? 12.281 -25.422 2.746 1 79.94 32 ASP B C 1
ATOM 2880 O O . ASP B 1 32 ? 13.18 -26.094 2.234 1 79.94 32 ASP B O 1
ATOM 2884 N N . SER B 1 33 ? 11.461 -24.703 2.105 1 74.25 33 SER B N 1
ATOM 2885 C CA . SER B 1 33 ? 11.508 -24.719 0.647 1 74.25 33 SER B CA 1
ATOM 2886 C C . SER B 1 33 ? 12.328 -23.562 0.103 1 74.25 33 SER B C 1
ATOM 2888 O O . SER B 1 33 ? 12.688 -23.547 -1.075 1 74.25 33 SER B O 1
ATOM 2890 N N . GLU B 1 34 ? 12.547 -22.625 0.927 1 69.88 34 GLU B N 1
ATOM 2891 C CA . GLU B 1 34 ? 13.203 -21.406 0.488 1 69.88 34 GLU B CA 1
ATOM 2892 C C . GLU B 1 34 ? 14.641 -21.328 0.978 1 69.88 34 GLU B C 1
ATOM 2894 O O . GLU B 1 34 ? 14.891 -21.078 2.158 1 69.88 34 GLU B O 1
ATOM 2899 N N . GLU B 1 35 ? 15.523 -21.5 0.08 1 66.38 35 GLU B N 1
ATOM 2900 C CA . GLU B 1 35 ? 16.938 -21.547 0.438 1 66.38 35 GLU B CA 1
ATOM 2901 C C . GLU B 1 35 ? 17.391 -20.266 1.121 1 66.38 35 GLU B C 1
ATOM 2903 O O . GLU B 1 35 ? 18.25 -20.281 2.004 1 66.38 35 GLU B O 1
ATOM 2908 N N . ARG B 1 36 ? 16.734 -19.266 0.829 1 69.5 36 ARG B N 1
ATOM 2909 C CA . ARG B 1 36 ? 17.156 -17.953 1.337 1 69.5 36 ARG B CA 1
ATOM 2910 C C . ARG B 1 36 ? 16.688 -17.75 2.773 1 69.5 36 ARG B C 1
ATOM 2912 O O . ARG B 1 36 ? 17.031 -16.766 3.41 1 69.5 36 ARG B O 1
ATOM 2919 N N . LEU B 1 37 ? 15.883 -18.625 3.248 1 74.44 37 LEU B N 1
ATOM 2920 C CA . LEU B 1 37 ? 15.359 -18.5 4.605 1 74.44 37 LEU B CA 1
ATOM 2921 C C . LEU B 1 37 ? 15.906 -19.625 5.492 1 74.44 37 LEU B C 1
ATOM 2923 O O . LEU B 1 37 ? 15.281 -19.984 6.488 1 74.44 37 LEU B O 1
ATOM 2927 N N . VAL B 1 38 ? 17.047 -20.109 5.172 1 68.88 38 VAL B N 1
ATOM 2928 C CA . VAL B 1 38 ? 17.609 -21.266 5.855 1 68.88 38 VAL B CA 1
ATOM 2929 C C . VAL B 1 38 ? 17.797 -20.953 7.34 1 68.88 38 VAL B C 1
ATOM 2931 O O . VAL B 1 38 ? 17.516 -21.797 8.195 1 68.88 38 VAL B O 1
ATOM 2934 N N . ASP B 1 39 ? 18.125 -19.781 7.629 1 74.38 39 ASP B N 1
ATOM 2935 C CA . ASP B 1 39 ? 18.406 -19.406 9.016 1 74.38 39 ASP B CA 1
ATOM 2936 C C . ASP B 1 39 ? 17.109 -19.266 9.812 1 74.38 39 ASP B C 1
ATOM 2938 O O . ASP B 1 39 ? 17.141 -19.219 11.047 1 74.38 39 ASP B O 1
ATOM 2942 N N . PHE B 1 40 ? 16.016 -19.297 9.094 1 78.94 40 PHE B N 1
ATOM 2943 C CA . PHE B 1 40 ? 14.742 -19.078 9.758 1 78.94 40 PHE B CA 1
ATOM 2944 C C . PHE B 1 40 ? 13.969 -20.391 9.906 1 78.94 40 PHE B C 1
ATOM 2946 O O . PHE B 1 40 ? 13.016 -20.469 10.672 1 78.94 40 PHE B O 1
ATOM 2953 N N . GLU B 1 41 ? 14.438 -21.422 9.18 1 79.88 41 GLU B N 1
ATOM 2954 C CA . GLU B 1 41 ? 13.648 -22.656 9.086 1 79.88 41 GLU B CA 1
ATOM 2955 C C . GLU B 1 41 ? 13.586 -23.375 10.438 1 79.88 41 GLU B C 1
ATOM 2957 O O . GLU B 1 41 ? 12.664 -24.141 10.688 1 79.88 41 GLU B O 1
ATOM 2962 N N . GLU B 1 42 ? 14.531 -23.172 11.203 1 80.62 42 GLU B N 1
ATOM 2963 C CA . GLU B 1 42 ? 14.539 -23.844 12.5 1 80.62 42 GLU B CA 1
ATOM 2964 C C . GLU B 1 42 ? 13.43 -23.312 13.406 1 80.62 42 GLU B C 1
ATOM 2966 O O . GLU B 1 42 ? 12.812 -24.062 14.156 1 80.62 42 GLU B O 1
ATOM 2971 N N . ARG B 1 43 ? 13.117 -22.094 13.172 1 84.75 43 ARG B N 1
ATOM 2972 C CA . ARG B 1 43 ? 12.172 -21.453 14.078 1 84.75 43 ARG B CA 1
ATOM 2973 C C . ARG B 1 43 ? 10.797 -21.328 13.438 1 84.75 43 ARG B C 1
ATOM 2975 O O . ARG B 1 43 ? 9.773 -21.422 14.117 1 84.75 43 ARG B O 1
ATOM 2982 N N . TYR B 1 44 ? 10.805 -21.172 12.148 1 90.69 44 TYR B N 1
ATOM 2983 C CA . TYR B 1 44 ? 9.555 -20.844 11.469 1 90.69 44 TYR B CA 1
ATOM 2984 C C . TYR B 1 44 ? 9.188 -21.906 10.445 1 90.69 44 TYR B C 1
ATOM 2986 O O . TYR B 1 44 ? 10.039 -22.359 9.672 1 90.69 44 TYR B O 1
ATOM 2994 N N . ARG B 1 45 ? 8.008 -22.312 10.398 1 92.5 45 ARG B N 1
ATOM 2995 C CA . ARG B 1 45 ? 7.562 -23.406 9.539 1 92.5 45 ARG B CA 1
ATOM 2996 C C . ARG B 1 45 ? 7.043 -22.891 8.203 1 92.5 45 ARG B C 1
ATOM 2998 O O . ARG B 1 45 ? 7.004 -23.625 7.219 1 92.5 45 ARG B O 1
ATOM 3005 N N . GLU B 1 46 ? 6.488 -21.672 8.164 1 94.56 46 GLU B N 1
ATOM 3006 C CA . GLU B 1 46 ? 5.91 -21.094 6.949 1 94.56 46 GLU B CA 1
ATOM 3007 C C . GLU B 1 46 ? 6.074 -19.578 6.93 1 94.56 46 GLU B C 1
ATOM 3009 O O . GLU B 1 46 ? 6.383 -18.969 7.957 1 94.56 46 GLU B O 1
ATOM 3014 N N . TYR B 1 47 ? 5.891 -19.016 5.754 1 94.56 47 TYR B N 1
ATOM 3015 C CA . TYR B 1 47 ? 6.125 -17.578 5.621 1 94.56 47 TYR B CA 1
ATOM 3016 C C . TYR B 1 47 ? 5.293 -17 4.48 1 94.56 47 TYR B C 1
ATOM 3018 O O . TYR B 1 47 ? 4.773 -17.734 3.643 1 94.56 47 TYR B O 1
ATOM 3026 N N . VAL B 1 48 ? 5.09 -15.711 4.496 1 96.31 48 VAL B N 1
ATOM 3027 C CA . VAL B 1 48 ? 4.57 -14.867 3.422 1 96.31 48 VAL B CA 1
ATOM 3028 C C . VAL B 1 48 ? 5.398 -13.594 3.316 1 96.31 48 VAL B C 1
ATOM 3030 O O . VAL B 1 48 ? 5.492 -12.82 4.277 1 96.31 48 VAL B O 1
ATOM 3033 N N . PRO B 1 49 ? 6.074 -13.383 2.15 1 95.5 49 PRO B N 1
ATOM 3034 C CA . PRO B 1 49 ? 6.688 -12.062 2 1 95.5 49 PRO B CA 1
ATOM 3035 C C . PRO B 1 49 ? 5.68 -10.922 2.162 1 95.5 49 PRO B C 1
ATOM 3037 O O . PRO B 1 49 ? 4.594 -10.969 1.577 1 95.5 49 PRO B O 1
ATOM 3040 N N . ALA B 1 50 ? 6.039 -9.891 2.957 1 96.88 50 ALA B N 1
ATOM 3041 C CA . ALA B 1 50 ? 5.117 -8.805 3.275 1 96.88 50 ALA B CA 1
ATOM 3042 C C . ALA B 1 50 ? 4.746 -8.016 2.021 1 96.88 50 ALA B C 1
ATOM 3044 O O . ALA B 1 50 ? 3.697 -7.367 1.978 1 96.88 50 ALA B O 1
ATOM 3045 N N . SER B 1 51 ? 5.602 -8.008 0.987 1 97.56 51 SER B N 1
ATOM 3046 C CA . SER B 1 51 ? 5.344 -7.27 -0.245 1 97.56 51 SER B CA 1
ATOM 3047 C C . SER B 1 51 ? 4.035 -7.715 -0.892 1 97.56 51 SER B C 1
ATOM 3049 O O . SER B 1 51 ? 3.297 -6.895 -1.439 1 97.56 51 SER B O 1
ATOM 3051 N N . PHE B 1 52 ? 3.695 -9.023 -0.817 1 98.62 52 PHE B N 1
ATOM 3052 C CA . PHE B 1 52 ? 2.445 -9.516 -1.387 1 98.62 52 PHE B CA 1
ATOM 3053 C C . PHE B 1 52 ? 1.248 -8.93 -0.648 1 98.62 52 PHE B C 1
ATOM 3055 O O . PHE B 1 52 ? 0.25 -8.562 -1.27 1 98.62 52 PHE B O 1
ATOM 3062 N N . VAL B 1 53 ? 1.369 -8.906 0.646 1 98.62 53 VAL B N 1
ATOM 3063 C CA . VAL B 1 53 ? 0.301 -8.375 1.488 1 98.62 53 VAL B CA 1
ATOM 3064 C C . VAL B 1 53 ? 0.106 -6.891 1.207 1 98.62 53 VAL B C 1
ATOM 3066 O O . VAL B 1 53 ? -1.015 -6.441 0.951 1 98.62 53 VAL B O 1
ATOM 3069 N N . ARG B 1 54 ? 1.195 -6.188 1.221 1 98.38 54 ARG B N 1
ATOM 3070 C CA . ARG B 1 54 ? 1.146 -4.746 1.02 1 98.38 54 ARG B CA 1
ATOM 3071 C C . ARG B 1 54 ? 0.64 -4.402 -0.377 1 98.38 54 ARG B C 1
ATOM 3073 O O . ARG B 1 54 ? -0.077 -3.416 -0.56 1 98.38 54 ARG B O 1
ATOM 3080 N N . TRP B 1 55 ? 1.018 -5.18 -1.347 1 98.81 55 TRP B N 1
ATOM 3081 C CA . TRP B 1 55 ? 0.58 -4.98 -2.725 1 98.81 55 TRP B CA 1
ATOM 3082 C C . TRP B 1 55 ? -0.932 -5.141 -2.844 1 98.81 55 TRP B C 1
ATOM 3084 O O . TRP B 1 55 ? -1.613 -4.273 -3.396 1 98.81 55 TRP B O 1
ATOM 3094 N N . LEU B 1 56 ? -1.494 -6.148 -2.24 1 98.88 56 LEU B N 1
ATOM 3095 C CA . LEU B 1 56 ? -2.939 -6.344 -2.246 1 98.88 56 LEU B CA 1
ATOM 3096 C C . LEU B 1 56 ? -3.643 -5.234 -1.471 1 98.88 56 LEU B C 1
ATOM 3098 O O . LEU B 1 56 ? -4.684 -4.734 -1.902 1 98.88 56 LEU B O 1
ATOM 3102 N N . GLU B 1 57 ? -3.039 -4.84 -0.36 1 98.69 57 GLU B N 1
ATOM 3103 C CA . GLU B 1 57 ? -3.631 -3.775 0.441 1 98.69 57 GLU B CA 1
ATOM 3104 C C . GLU B 1 57 ? -3.662 -2.457 -0.33 1 98.69 57 GLU B C 1
ATOM 3106 O O . GLU B 1 57 ? -4.602 -1.674 -0.192 1 98.69 57 GLU B O 1
ATOM 3111 N N . SER B 1 58 ? -2.637 -2.252 -1.063 1 98.69 58 SER B N 1
ATOM 3112 C CA . SER B 1 58 ? -2.605 -1.02 -1.846 1 98.69 58 SER B CA 1
ATOM 3113 C C . SER B 1 58 ? -3.758 -0.971 -2.844 1 98.69 58 SER B C 1
ATOM 3115 O O . SER B 1 58 ? -4.18 0.109 -3.26 1 98.69 58 SER B O 1
ATOM 3117 N N . GLY B 1 59 ? -4.266 -2.119 -3.242 1 98.69 59 GLY B N 1
ATOM 3118 C CA . GLY B 1 59 ? -5.426 -2.195 -4.117 1 98.69 59 GLY B CA 1
ATOM 3119 C C . GLY B 1 59 ? -6.742 -2.105 -3.373 1 98.69 59 GLY B C 1
ATOM 3120 O O . GLY B 1 59 ? -7.812 -2.135 -3.986 1 98.69 59 GLY B O 1
ATOM 3121 N N . GLY B 1 60 ? -6.676 -2.055 -2.072 1 98.38 60 GLY B N 1
ATOM 3122 C CA . GLY B 1 60 ? -7.875 -1.861 -1.273 1 98.38 60 GLY B CA 1
ATOM 3123 C C . GLY B 1 60 ? -8.414 -3.152 -0.687 1 98.38 60 GLY B C 1
ATOM 3124 O O . GLY B 1 60 ? -9.617 -3.268 -0.434 1 98.38 60 GLY B O 1
ATOM 3125 N N . ALA B 1 61 ? -7.59 -4.148 -0.515 1 98.62 61 ALA B N 1
ATOM 3126 C CA . ALA B 1 61 ? -8.023 -5.406 0.088 1 98.62 61 ALA B CA 1
ATOM 3127 C C . ALA B 1 61 ? -7.453 -5.566 1.494 1 98.62 61 ALA B C 1
ATOM 3129 O O . ALA B 1 61 ? -6.488 -4.891 1.858 1 98.62 61 ALA B O 1
ATOM 3130 N N . ARG B 1 62 ? -8.086 -6.309 2.266 1 97.81 62 ARG B N 1
ATOM 3131 C CA . ARG B 1 62 ? -7.469 -6.906 3.445 1 97.81 62 ARG B CA 1
ATOM 3132 C C . ARG B 1 62 ? -7 -8.328 3.158 1 97.81 62 ARG B C 1
ATOM 3134 O O . ARG B 1 62 ? -7.418 -8.938 2.174 1 97.81 62 ARG B O 1
ATOM 3141 N N . VAL B 1 63 ? -6.102 -8.828 4.004 1 98.62 63 VAL B N 1
ATOM 3142 C CA . VAL B 1 63 ? -5.453 -10.094 3.682 1 98.62 63 VAL B CA 1
ATOM 3143 C C . VAL B 1 63 ? -5.539 -11.039 4.879 1 98.62 63 VAL B C 1
ATOM 3145 O O . VAL B 1 63 ? -5.363 -10.617 6.023 1 98.62 63 VAL B O 1
ATOM 3148 N N . ILE B 1 64 ? -5.793 -12.266 4.625 1 98.5 64 ILE B N 1
ATOM 3149 C CA . ILE B 1 64 ? -5.641 -13.32 5.617 1 98.5 64 ILE B CA 1
ATOM 3150 C C . ILE B 1 64 ? -4.645 -14.359 5.117 1 98.5 64 ILE B C 1
ATOM 3152 O O . ILE B 1 64 ? -4.57 -14.633 3.916 1 98.5 64 ILE B O 1
ATOM 3156 N N . PRO B 1 65 ? -3.863 -14.961 6.016 1 98.5 65 PRO B N 1
ATOM 3157 C CA . PRO B 1 65 ? -3.037 -16.109 5.617 1 98.5 65 PRO B CA 1
ATOM 3158 C C . PRO B 1 65 ? -3.836 -17.406 5.516 1 98.5 65 PRO B C 1
ATOM 3160 O O . PRO B 1 65 ? -4.719 -17.656 6.34 1 98.5 65 PRO B O 1
ATOM 3163 N N . ILE B 1 66 ? -3.668 -18.078 4.477 1 98.75 66 ILE B N 1
ATOM 3164 C CA . ILE B 1 66 ? -4.082 -19.469 4.395 1 98.75 66 ILE B CA 1
ATOM 3165 C C . ILE B 1 66 ? -2.875 -20.375 4.613 1 98.75 66 ILE B C 1
ATOM 3167 O O . ILE B 1 66 ? -2 -20.484 3.752 1 98.75 66 ILE B O 1
ATOM 3171 N N . HIS B 1 67 ? -2.871 -21 5.719 1 97.94 67 HIS B N 1
ATOM 3172 C CA . HIS B 1 67 ? -1.739 -21.859 6.027 1 97.94 67 HIS B CA 1
ATOM 3173 C C . HIS B 1 67 ? -1.66 -23.031 5.055 1 97.94 67 HIS B C 1
ATOM 3175 O O . HIS B 1 67 ? -2.682 -23.641 4.715 1 97.94 67 HIS B O 1
ATOM 3181 N N . TYR B 1 68 ? -0.502 -23.391 4.609 1 97 68 TYR B N 1
ATOM 3182 C CA . TYR B 1 68 ? -0.298 -24.297 3.486 1 97 68 TYR B CA 1
ATOM 3183 C C . TYR B 1 68 ? -0.776 -25.703 3.828 1 97 68 TYR B C 1
ATOM 3185 O O . TYR B 1 68 ? -1.022 -26.516 2.934 1 97 68 TYR B O 1
ATOM 3193 N N . ASP B 1 69 ? -0.917 -26 5.148 1 96.31 69 ASP B N 1
ATOM 3194 C CA . ASP B 1 69 ? -1.311 -27.344 5.574 1 96.31 69 ASP B CA 1
ATOM 3195 C C . ASP B 1 69 ? -2.67 -27.312 6.27 1 96.31 69 ASP B C 1
ATOM 3197 O O . ASP B 1 69 ? -2.969 -28.188 7.09 1 96.31 69 ASP B O 1
ATOM 3201 N N . THR B 1 70 ? -3.424 -26.297 6 1 97.31 70 THR B N 1
ATOM 3202 C CA . THR B 1 70 ? -4.742 -26.172 6.609 1 97.31 70 THR B CA 1
ATOM 3203 C C . THR B 1 70 ? -5.605 -27.391 6.297 1 97.31 70 THR B C 1
ATOM 3205 O O . THR B 1 70 ? -5.621 -27.875 5.16 1 97.31 70 THR B O 1
ATOM 3208 N N . GLU B 1 71 ? -6.305 -27.891 7.32 1 97.44 71 GLU B N 1
ATOM 3209 C CA . GLU B 1 71 ? -7.211 -29.016 7.129 1 97.44 71 GLU B CA 1
ATOM 3210 C C . GLU B 1 71 ? -8.383 -28.641 6.234 1 97.44 71 GLU B C 1
ATOM 3212 O O . GLU B 1 71 ? -8.828 -27.484 6.234 1 97.44 71 GLU B O 1
ATOM 3217 N N . GLU B 1 72 ? -8.93 -29.641 5.598 1 98.19 72 GLU B N 1
ATOM 3218 C CA . GLU B 1 72 ? -9.898 -29.422 4.523 1 98.19 72 GLU B CA 1
ATOM 3219 C C . GLU B 1 72 ? -11.125 -28.672 5.035 1 98.19 72 GLU B C 1
ATOM 3221 O O . GLU B 1 72 ? -11.617 -27.75 4.379 1 98.19 72 GLU B O 1
ATOM 3226 N N . GLN B 1 73 ? -11.656 -29.047 6.195 1 98.19 73 GLN B N 1
ATOM 3227 C CA . GLN B 1 73 ? -12.859 -28.406 6.711 1 98.19 73 GLN B CA 1
ATOM 3228 C C . GLN B 1 73 ? -12.617 -26.938 7.012 1 98.19 73 GLN B C 1
ATOM 3230 O O . GLN B 1 73 ? -13.438 -26.078 6.68 1 98.19 73 GLN B O 1
ATOM 3235 N N . GLU B 1 74 ? -11.555 -26.703 7.656 1 98.06 74 GLU B N 1
ATOM 3236 C CA . GLU B 1 74 ? -11.18 -25.328 7.941 1 98.06 74 GLU B CA 1
ATOM 3237 C C . GLU B 1 74 ? -10.906 -24.562 6.652 1 98.06 74 GLU B C 1
ATOM 3239 O O . GLU B 1 74 ? -11.273 -23.391 6.535 1 98.06 74 GLU B O 1
ATOM 3244 N N . LEU B 1 75 ? -10.281 -25.203 5.738 1 98.75 75 LEU B N 1
ATOM 3245 C CA . LEU B 1 75 ? -10 -24.578 4.453 1 98.75 75 LEU B CA 1
ATOM 3246 C C . LEU B 1 75 ? -11.289 -24.203 3.732 1 98.75 75 LEU B C 1
ATOM 3248 O O . LEU B 1 75 ? -11.383 -23.125 3.131 1 98.75 75 LEU B O 1
ATOM 3252 N N . ARG B 1 76 ? -12.227 -25.062 3.75 1 98.62 76 ARG B N 1
ATOM 3253 C CA . ARG B 1 76 ? -13.516 -24.781 3.133 1 98.62 76 ARG B CA 1
ATOM 3254 C C . ARG B 1 76 ? -14.18 -23.578 3.781 1 98.62 76 ARG B C 1
ATOM 3256 O O . ARG B 1 76 ? -14.742 -22.719 3.09 1 98.62 76 ARG B O 1
ATOM 3263 N N . HIS B 1 77 ? -14.094 -23.547 5.074 1 98.38 77 HIS B N 1
ATOM 3264 C CA . HIS B 1 77 ? -14.641 -22.406 5.801 1 98.38 77 HIS B CA 1
ATOM 3265 C C . HIS B 1 77 ? -13.977 -21.109 5.352 1 98.38 77 HIS B C 1
ATOM 3267 O O . HIS B 1 77 ? -14.664 -20.109 5.094 1 98.38 77 HIS B O 1
ATOM 3273 N N . LEU B 1 78 ? -12.711 -21.094 5.254 1 98.62 78 LEU B N 1
ATOM 3274 C CA . LEU B 1 78 ? -11.992 -19.906 4.797 1 98.62 78 LEU B CA 1
ATOM 3275 C C . LEU B 1 78 ? -12.383 -19.547 3.367 1 98.62 78 LEU B C 1
ATOM 3277 O O . LEU B 1 78 ? -12.672 -18.391 3.07 1 98.62 78 LEU B O 1
ATOM 3281 N N . PHE B 1 79 ? -12.453 -20.562 2.518 1 98.75 79 PHE B N 1
ATOM 3282 C CA . PHE B 1 79 ? -12.797 -20.359 1.117 1 98.75 79 PHE B CA 1
ATOM 3283 C C . PHE B 1 79 ? -14.148 -19.672 0.99 1 98.75 79 PHE B C 1
ATOM 3285 O O . PHE B 1 79 ? -14.305 -18.75 0.176 1 98.75 79 PHE B O 1
ATOM 3292 N N . GLU B 1 80 ? -15.016 -20.016 1.789 1 98.12 80 GLU B N 1
ATOM 3293 C CA . GLU B 1 80 ? -16.375 -19.484 1.728 1 98.12 80 GLU B CA 1
ATOM 3294 C C . GLU B 1 80 ? -16.453 -18.109 2.377 1 98.12 80 GLU B C 1
ATOM 3296 O O . GLU B 1 80 ? -17.484 -17.438 2.312 1 98.12 80 GLU B O 1
ATOM 3301 N N . SER B 1 81 ? -15.367 -17.688 2.969 1 98.38 81 SER B N 1
ATOM 3302 C CA . SER B 1 81 ? -15.391 -16.438 3.727 1 98.38 81 SER B CA 1
ATOM 3303 C C . SER B 1 81 ? -14.578 -15.359 3.035 1 98.38 81 SER B C 1
ATOM 3305 O O . SER B 1 81 ? -14.703 -14.172 3.357 1 98.38 81 SER B O 1
ATOM 3307 N N . ILE B 1 82 ? -13.75 -15.742 2.129 1 98.69 82 ILE B N 1
ATOM 3308 C CA . ILE B 1 82 ? -12.852 -14.781 1.501 1 98.69 82 ILE B CA 1
ATOM 3309 C C . ILE B 1 82 ? -13.281 -14.539 0.054 1 98.69 82 ILE B C 1
ATOM 3311 O O . ILE B 1 82 ? -14.164 -15.234 -0.459 1 98.69 82 ILE B O 1
ATOM 3315 N N . ASN B 1 83 ? -12.641 -13.594 -0.624 1 98.81 83 ASN B N 1
ATOM 3316 C CA . ASN B 1 83 ? -13.156 -13.102 -1.896 1 98.81 83 ASN B CA 1
ATOM 3317 C C . ASN B 1 83 ? -12.172 -13.359 -3.037 1 98.81 83 ASN B C 1
ATOM 3319 O O . ASN B 1 83 ? -12.469 -13.062 -4.195 1 98.81 83 ASN B O 1
ATOM 3323 N N . GLY B 1 84 ? -11.055 -13.922 -2.811 1 98.88 84 GLY B N 1
ATOM 3324 C CA . GLY B 1 84 ? -10.016 -14.289 -3.758 1 98.88 84 GLY B CA 1
ATOM 3325 C C . GLY B 1 84 ? -8.812 -14.93 -3.102 1 98.88 84 GLY B C 1
ATOM 3326 O O . GLY B 1 84 ? -8.672 -14.898 -1.877 1 98.88 84 GLY B O 1
ATOM 3327 N N . VAL B 1 85 ? -7.973 -15.562 -3.918 1 98.94 85 VAL B N 1
ATOM 3328 C CA . VAL B 1 85 ? -6.781 -16.219 -3.389 1 98.94 85 VAL B CA 1
ATOM 3329 C C . VAL B 1 85 ? -5.562 -15.812 -4.219 1 98.94 85 VAL B C 1
ATOM 3331 O O . VAL B 1 85 ? -5.652 -15.688 -5.441 1 98.94 85 VAL B O 1
ATOM 3334 N N . LEU B 1 86 ? -4.484 -15.594 -3.541 1 98.94 86 LEU B N 1
ATOM 3335 C CA . LEU B 1 86 ? -3.201 -15.344 -4.184 1 98.94 86 LEU B CA 1
ATOM 3336 C C . LEU B 1 86 ? -2.215 -16.469 -3.889 1 98.94 86 LEU B C 1
ATOM 3338 O O . LEU B 1 86 ? -1.977 -16.797 -2.725 1 98.94 86 LEU B O 1
ATOM 3342 N N . PHE B 1 87 ? -1.732 -17.109 -4.957 1 98.81 87 PHE B N 1
ATOM 3343 C CA . PHE B 1 87 ? -0.572 -18 -4.871 1 98.81 87 PHE B CA 1
ATOM 3344 C C . PHE B 1 87 ? 0.718 -17.203 -5.07 1 98.81 87 PHE B C 1
ATOM 3346 O O . PHE B 1 87 ? 0.96 -16.672 -6.152 1 98.81 87 PHE B O 1
ATOM 3353 N N . THR B 1 88 ? 1.568 -17.141 -4.043 1 98 88 THR B N 1
ATOM 3354 C CA . THR B 1 88 ? 2.758 -16.312 -4.066 1 98 88 THR B CA 1
ATOM 3355 C C . THR B 1 88 ? 3.879 -16.969 -4.859 1 98 88 THR B C 1
ATOM 3357 O O . THR B 1 88 ? 3.762 -18.141 -5.25 1 98 88 THR B O 1
ATOM 3360 N N . GLY B 1 89 ? 4.926 -16.156 -5.133 1 94.44 89 GLY B N 1
ATOM 3361 C CA . GLY B 1 89 ? 6.18 -16.734 -5.59 1 94.44 89 GLY B CA 1
ATOM 3362 C C . GLY B 1 89 ? 6.906 -17.516 -4.504 1 94.44 89 GLY B C 1
ATOM 3363 O O . GLY B 1 89 ? 6.547 -17.438 -3.33 1 94.44 89 GLY B O 1
ATOM 3364 N N . GLY B 1 90 ? 7.922 -18.141 -4.852 1 89.75 90 GLY B N 1
ATOM 3365 C CA . GLY B 1 90 ? 8.703 -18.984 -3.975 1 89.75 90 GLY B CA 1
ATOM 3366 C C . GLY B 1 90 ? 9.469 -20.062 -4.723 1 89.75 90 GLY B C 1
ATOM 3367 O O . GLY B 1 90 ? 9.734 -19.938 -5.918 1 89.75 90 GLY B O 1
ATOM 3368 N N . GLU B 1 91 ? 9.961 -21.016 -3.9 1 83.44 91 GLU B N 1
ATOM 3369 C CA . GLU B 1 91 ? 10.719 -22.109 -4.504 1 83.44 91 GLU B CA 1
ATOM 3370 C C . GLU B 1 91 ? 10.375 -23.438 -3.85 1 83.44 91 GLU B C 1
ATOM 3372 O O . GLU B 1 91 ? 11.047 -23.875 -2.912 1 83.44 91 GLU B O 1
ATOM 3377 N N . ILE B 1 92 ? 9.32 -23.922 -4.289 1 84.06 92 ILE B N 1
ATOM 3378 C CA . ILE B 1 92 ? 8.977 -25.266 -3.85 1 84.06 92 ILE B CA 1
ATOM 3379 C C . ILE B 1 92 ? 9.312 -26.266 -4.957 1 84.06 92 ILE B C 1
ATOM 3381 O O . ILE B 1 92 ? 8.742 -26.203 -6.047 1 84.06 92 ILE B O 1
ATOM 3385 N N . THR B 1 93 ? 10.211 -27.062 -4.715 1 77.81 93 THR B N 1
ATOM 3386 C CA . THR B 1 93 ? 10.734 -27.969 -5.727 1 77.81 93 THR B CA 1
ATOM 3387 C C . THR B 1 93 ? 9.688 -29.031 -6.105 1 77.81 93 THR B C 1
ATOM 3389 O O . THR B 1 93 ? 9.469 -29.297 -7.289 1 77.81 93 THR B O 1
ATOM 3392 N N . ASP B 1 94 ? 9.133 -29.672 -5.191 1 82.75 94 ASP B N 1
ATOM 3393 C CA . ASP B 1 94 ? 8.117 -30.688 -5.457 1 82.75 94 ASP B CA 1
ATOM 3394 C C . ASP B 1 94 ? 6.809 -30.359 -4.742 1 82.75 94 ASP B C 1
ATOM 3396 O O . ASP B 1 94 ? 6.715 -30.484 -3.52 1 82.75 94 ASP B O 1
ATOM 3400 N N . ILE B 1 95 ? 5.941 -29.984 -5.562 1 90 95 ILE B N 1
ATOM 3401 C CA . ILE B 1 95 ? 4.66 -29.547 -5.016 1 90 95 ILE B CA 1
ATOM 3402 C C . ILE B 1 95 ? 3.68 -30.703 -4.996 1 90 95 ILE B C 1
ATOM 3404 O O . ILE B 1 95 ? 2.748 -30.734 -4.188 1 90 95 ILE B O 1
ATOM 3408 N N . SER B 1 96 ? 4.207 -31.703 -5.789 1 85.06 96 SER B N 1
ATOM 3409 C CA . SER B 1 96 ? 3.289 -32.812 -5.941 1 85.06 96 SER B CA 1
ATOM 3410 C C . SER B 1 96 ? 3.148 -33.594 -4.641 1 85.06 96 SER B C 1
ATOM 3412 O O . SER B 1 96 ? 4.145 -33.938 -3.988 1 85.06 96 SER B O 1
ATOM 3414 N N . ASN B 1 97 ? 2.049 -33.875 -4.078 1 89.06 97 ASN B N 1
ATOM 3415 C CA . ASN B 1 97 ? 1.7 -34.656 -2.912 1 89.06 97 ASN B CA 1
ATOM 3416 C C . ASN B 1 97 ? 2.229 -34.031 -1.624 1 89.06 97 ASN B C 1
ATOM 3418 O O . ASN B 1 97 ? 2.783 -34.75 -0.773 1 89.06 97 ASN B O 1
ATOM 3422 N N . THR B 1 98 ? 2.367 -32.875 -1.589 1 93.62 98 THR B N 1
ATOM 3423 C CA . THR B 1 98 ? 2.699 -32.094 -0.39 1 93.62 98 THR B CA 1
ATOM 3424 C C . THR B 1 98 ? 1.456 -31.422 0.181 1 93.62 98 THR B C 1
ATOM 3426 O O . THR B 1 98 ? 0.454 -31.266 -0.519 1 93.62 98 THR B O 1
ATOM 3429 N N . PRO B 1 99 ? 1.551 -31.109 1.463 1 95.38 99 PRO B N 1
ATOM 3430 C CA . PRO B 1 99 ? 0.43 -30.359 2.021 1 95.38 99 PRO B CA 1
ATOM 3431 C C . PRO B 1 99 ? 0.151 -29.062 1.253 1 95.38 99 PRO B C 1
ATOM 3433 O O . PRO B 1 99 ? -1.01 -28.703 1.038 1 95.38 99 PRO B O 1
ATOM 3436 N N . TYR B 1 100 ? 1.168 -28.391 0.829 1 96.62 100 TYR B N 1
ATOM 3437 C CA . TYR B 1 100 ? 1.014 -27.188 0.021 1 96.62 100 TYR B CA 1
ATOM 3438 C C . TYR B 1 100 ? 0.247 -27.484 -1.263 1 96.62 100 TYR B C 1
ATOM 3440 O O . TYR B 1 100 ? -0.717 -26.781 -1.593 1 96.62 100 TYR B O 1
ATOM 3448 N N . GLY B 1 101 ? 0.692 -28.531 -1.979 1 96.44 101 GLY B N 1
ATOM 3449 C CA . GLY B 1 101 ? 0.033 -28.922 -3.215 1 96.44 101 GLY B CA 1
ATOM 3450 C C . GLY B 1 101 ? -1.421 -29.297 -3.02 1 96.44 101 GLY B C 1
ATOM 3451 O O . GLY B 1 101 ? -2.275 -28.953 -3.838 1 96.44 101 GLY B O 1
ATOM 3452 N N . HIS B 1 102 ? -1.672 -30.047 -1.952 1 97.25 102 HIS B N 1
ATOM 3453 C CA . HIS B 1 102 ? -3.035 -30.484 -1.654 1 97.25 102 HIS B CA 1
ATOM 3454 C C . HIS B 1 102 ? -3.947 -29.281 -1.424 1 97.25 102 HIS B C 1
ATOM 3456 O O . HIS B 1 102 ? -5.035 -29.203 -1.998 1 97.25 102 HIS B O 1
ATOM 3462 N N . THR B 1 103 ? -3.496 -28.328 -0.601 1 98.38 103 THR B N 1
ATOM 3463 C CA . THR B 1 103 ? -4.27 -27.141 -0.298 1 98.38 103 THR B CA 1
ATOM 3464 C C . THR B 1 103 ? -4.512 -26.312 -1.562 1 98.38 103 THR B C 1
ATOM 3466 O O . THR B 1 103 ? -5.641 -25.891 -1.824 1 98.38 103 THR B O 1
ATOM 3469 N N . ALA B 1 104 ? -3.508 -26.141 -2.365 1 98.5 104 ALA B N 1
ATOM 3470 C CA . ALA B 1 104 ? -3.627 -25.375 -3.605 1 98.5 104 ALA B CA 1
ATOM 3471 C C . ALA B 1 104 ? -4.617 -26.047 -4.562 1 98.5 104 ALA B C 1
ATOM 3473 O O . ALA B 1 104 ? -5.414 -25.359 -5.207 1 98.5 104 ALA B O 1
ATOM 3474 N N . LYS B 1 105 ? -4.562 -27.375 -4.664 1 98.12 105 LYS B N 1
ATOM 3475 C CA . LYS B 1 105 ? -5.469 -28.125 -5.527 1 98.12 105 LYS B CA 1
ATOM 3476 C C . LYS B 1 105 ? -6.922 -27.906 -5.121 1 98.12 105 LYS B C 1
ATOM 3478 O O . LYS B 1 105 ? -7.789 -27.703 -5.977 1 98.12 105 LYS B O 1
ATOM 3483 N N . LEU B 1 106 ? -7.184 -27.984 -3.85 1 98.69 106 LEU B N 1
ATOM 3484 C CA . LEU B 1 106 ? -8.539 -27.781 -3.354 1 98.69 106 LEU B CA 1
ATOM 3485 C C . LEU B 1 106 ? -9.031 -26.375 -3.666 1 98.69 106 LEU B C 1
ATOM 3487 O O . LEU B 1 106 ? -10.133 -26.188 -4.184 1 98.69 106 LEU B O 1
ATOM 3491 N N . LEU B 1 107 ? -8.227 -25.344 -3.383 1 98.88 107 LEU B N 1
ATOM 3492 C CA . LEU B 1 107 ? -8.617 -23.969 -3.627 1 98.88 107 LEU B CA 1
ATOM 3493 C C . LEU B 1 107 ? -8.898 -23.734 -5.109 1 98.88 107 LEU B C 1
ATOM 3495 O O . LEU B 1 107 ? -9.891 -23.094 -5.465 1 98.88 107 LEU B O 1
ATOM 3499 N N . PHE B 1 108 ? -8.031 -24.266 -5.957 1 98.81 108 PHE B N 1
ATOM 3500 C CA . PHE B 1 108 ? -8.18 -24.109 -7.398 1 98.81 108 PHE B CA 1
ATOM 3501 C C . PHE B 1 108 ? -9.469 -24.781 -7.883 1 98.81 108 PHE B C 1
ATOM 3503 O O . PHE B 1 108 ? -10.234 -24.172 -8.641 1 98.81 108 PHE B O 1
ATOM 3510 N N . ARG B 1 109 ? -9.727 -25.969 -7.418 1 98.69 109 ARG B N 1
ATOM 3511 C CA . ARG B 1 109 ? -10.938 -26.719 -7.785 1 98.69 109 ARG B CA 1
ATOM 3512 C C . ARG B 1 109 ? -12.188 -26 -7.293 1 98.69 109 ARG B C 1
ATOM 3514 O O . ARG B 1 109 ? -13.148 -25.828 -8.047 1 98.69 109 ARG B O 1
ATOM 3521 N N . TRP B 1 110 ? -12.148 -25.594 -6.055 1 98.88 110 TRP B N 1
ATOM 3522 C CA . TRP B 1 110 ? -13.32 -24.953 -5.48 1 98.88 110 TRP B CA 1
ATOM 3523 C C . TRP B 1 110 ? -13.602 -23.609 -6.164 1 98.88 110 TRP B C 1
ATOM 3525 O O . TRP B 1 110 ? -14.758 -23.219 -6.336 1 98.88 110 TRP B O 1
ATOM 3535 N N . ALA B 1 111 ? -12.578 -22.875 -6.516 1 98.88 111 ALA B N 1
ATOM 3536 C CA . ALA B 1 111 ? -12.758 -21.609 -7.234 1 98.88 111 ALA B CA 1
ATOM 3537 C C . ALA B 1 111 ? -13.414 -21.844 -8.594 1 98.88 111 ALA B C 1
ATOM 3539 O O . ALA B 1 111 ? -14.305 -21.094 -9 1 98.88 111 ALA B O 1
ATOM 3540 N N . LYS B 1 112 ? -12.953 -22.875 -9.305 1 98.69 112 LYS B N 1
ATOM 3541 C CA . LYS B 1 112 ? -13.586 -23.219 -10.57 1 98.69 112 LYS B CA 1
ATOM 3542 C C . LYS B 1 112 ? -15.055 -23.562 -10.383 1 98.69 112 LYS B C 1
ATOM 3544 O O . LYS B 1 112 ? -15.914 -23.062 -11.109 1 98.69 112 LYS B O 1
ATOM 3549 N N . GLU B 1 113 ? -15.297 -24.391 -9.391 1 98.62 113 GLU B N 1
ATOM 3550 C CA . GLU B 1 113 ? -16.672 -24.812 -9.109 1 98.62 113 GLU B CA 1
ATOM 3551 C C . GLU B 1 113 ? -17.547 -23.625 -8.742 1 98.62 113 GLU B C 1
ATOM 3553 O O . GLU B 1 113 ? -18.688 -23.531 -9.195 1 98.62 113 GLU B O 1
ATOM 3558 N N . ALA B 1 114 ? -17.031 -22.766 -7.906 1 98.38 114 ALA B N 1
ATOM 3559 C CA . ALA B 1 114 ? -17.781 -21.562 -7.52 1 98.38 114 ALA B CA 1
ATOM 3560 C C . ALA B 1 114 ? -18.125 -20.719 -8.742 1 98.38 114 ALA B C 1
ATOM 3562 O O . ALA B 1 114 ? -19.281 -20.328 -8.922 1 98.38 114 ALA B O 1
ATOM 3563 N N . ASN B 1 115 ? -17.188 -20.484 -9.57 1 98.5 115 ASN B N 1
ATOM 3564 C CA . ASN B 1 115 ? -17.406 -19.656 -10.758 1 98.5 115 ASN B CA 1
ATOM 3565 C C . ASN B 1 115 ? -18.375 -20.344 -11.727 1 98.5 115 ASN B C 1
ATOM 3567 O O . ASN B 1 115 ? -19.203 -19.672 -12.344 1 98.5 115 ASN B O 1
ATOM 3571 N N . ASP B 1 116 ? -18.25 -21.641 -11.906 1 98.25 116 ASP B N 1
ATOM 3572 C CA . ASP B 1 116 ? -19.188 -22.391 -12.742 1 98.25 116 ASP B CA 1
ATOM 3573 C C . ASP B 1 116 ? -20.625 -22.25 -12.227 1 98.25 116 ASP B C 1
ATOM 3575 O O . ASP B 1 116 ? -21.578 -22.297 -13 1 98.25 116 ASP B O 1
ATOM 3579 N N . ALA B 1 117 ? -20.734 -22.031 -10.961 1 97.5 117 ALA B N 1
ATOM 3580 C CA . ALA B 1 117 ? -22.047 -21.906 -10.336 1 97.5 117 ALA B CA 1
ATOM 3581 C C . ALA B 1 117 ? -22.484 -20.438 -10.289 1 97.5 117 ALA B C 1
ATOM 3583 O O . ALA B 1 117 ? -23.484 -20.109 -9.664 1 97.5 117 ALA B O 1
ATOM 3584 N N . GLY B 1 118 ? -21.703 -19.484 -10.844 1 96.31 118 GLY B N 1
ATOM 3585 C CA . GLY B 1 118 ? -22.047 -18.078 -10.883 1 96.31 118 GLY B CA 1
ATOM 3586 C C . GLY B 1 118 ? -21.578 -17.312 -9.656 1 96.31 118 GLY B C 1
ATOM 3587 O O . GLY B 1 118 ? -22 -16.172 -9.43 1 96.31 118 GLY B O 1
ATOM 3588 N N . ASP B 1 119 ? -20.828 -18 -8.82 1 97 119 ASP B N 1
ATOM 3589 C CA . ASP B 1 119 ? -20.219 -17.406 -7.633 1 97 119 ASP B CA 1
ATOM 3590 C C . ASP B 1 119 ? -18.797 -16.938 -7.918 1 97 119 ASP B C 1
ATOM 3592 O O . ASP B 1 119 ? -17.844 -17.688 -7.746 1 97 119 ASP B O 1
ATOM 3596 N N . HIS B 1 120 ? -18.703 -15.703 -8.32 1 98.06 120 HIS B N 1
ATOM 3597 C CA . HIS B 1 120 ? -17.453 -15.141 -8.797 1 98.06 120 HIS B CA 1
ATOM 3598 C C . HIS B 1 120 ? -16.344 -15.281 -7.75 1 98.06 120 HIS B C 1
ATOM 3600 O O . HIS B 1 120 ? -16.531 -14.867 -6.602 1 98.06 120 HIS B O 1
ATOM 3606 N N . PHE B 1 121 ? -15.195 -15.836 -8.102 1 98.69 121 PHE B N 1
ATOM 3607 C CA . PHE B 1 121 ? -14.078 -16.016 -7.184 1 98.69 121 PHE B CA 1
ATOM 3608 C C . PHE B 1 121 ? -12.75 -16 -7.93 1 98.69 121 PHE B C 1
ATOM 3610 O O . PHE B 1 121 ? -12.375 -16.984 -8.57 1 98.69 121 PHE B O 1
ATOM 3617 N N . PRO B 1 122 ? -12.008 -14.945 -7.785 1 98.88 122 PRO B N 1
ATOM 3618 C CA . PRO B 1 122 ? -10.758 -14.82 -8.531 1 98.88 122 PRO B CA 1
ATOM 3619 C C . PRO B 1 122 ? -9.578 -15.508 -7.84 1 98.88 122 PRO B C 1
ATOM 3621 O O . PRO B 1 122 ? -9.586 -15.656 -6.613 1 98.88 122 PRO B O 1
ATOM 3624 N N . ILE B 1 123 ? -8.617 -15.922 -8.664 1 98.94 123 ILE B N 1
ATOM 3625 C CA . ILE B 1 123 ? -7.301 -16.375 -8.242 1 98.94 123 ILE B CA 1
ATOM 3626 C C . ILE B 1 123 ? -6.223 -15.609 -9 1 98.94 123 ILE B C 1
ATOM 3628 O O . ILE B 1 123 ? -6.387 -15.289 -10.18 1 98.94 123 ILE B O 1
ATOM 3632 N N . TYR B 1 124 ? -5.184 -15.242 -8.297 1 98.94 124 TYR B N 1
ATOM 3633 C CA . TYR B 1 124 ? -3.984 -14.711 -8.938 1 98.94 124 TYR B CA 1
ATOM 3634 C C . TYR B 1 124 ? -2.748 -15.492 -8.5 1 98.94 124 TYR B C 1
ATOM 3636 O O . TYR B 1 124 ? -2.625 -15.875 -7.34 1 98.94 124 TYR B O 1
ATOM 3644 N N . GLY B 1 125 ? -1.829 -15.781 -9.414 1 98.88 125 GLY B N 1
ATOM 3645 C CA . GLY B 1 125 ? -0.567 -16.438 -9.117 1 98.88 125 GLY B CA 1
ATOM 3646 C C . GLY B 1 125 ? 0.641 -15.656 -9.594 1 98.88 125 GLY B C 1
ATOM 3647 O O . GLY B 1 125 ? 0.636 -15.109 -10.695 1 98.88 125 GLY B O 1
ATOM 3648 N N . THR B 1 126 ? 1.654 -15.594 -8.781 1 98.69 126 THR B N 1
ATOM 3649 C CA . THR B 1 126 ? 2.896 -14.906 -9.125 1 98.69 126 THR B CA 1
ATOM 3650 C C . THR B 1 126 ? 4.066 -15.891 -9.148 1 98.69 126 THR B C 1
ATOM 3652 O O . THR B 1 126 ? 4.301 -16.609 -8.18 1 98.69 126 THR B O 1
ATOM 3655 N N . CYS B 1 127 ? 4.855 -15.938 -10.289 1 97.81 127 CYS B N 1
ATOM 3656 C CA . CYS B 1 127 ? 6.094 -16.688 -10.43 1 97.81 127 CYS B CA 1
ATOM 3657 C C . CYS B 1 127 ? 5.859 -18.172 -10.156 1 97.81 127 CYS B C 1
ATOM 3659 O O . CYS B 1 127 ? 5.215 -18.859 -10.953 1 97.81 127 CYS B O 1
ATOM 3661 N N . GLN B 1 128 ? 6.211 -18.641 -8.969 1 96.62 128 GLN B N 1
ATOM 3662 C CA . GLN B 1 128 ? 5.879 -20.016 -8.633 1 96.62 128 GLN B CA 1
ATOM 3663 C C . GLN B 1 128 ? 4.367 -20.234 -8.617 1 96.62 128 GLN B C 1
ATOM 3665 O O . GLN B 1 128 ? 3.883 -21.297 -9 1 96.62 128 GLN B O 1
ATOM 3670 N N . GLY B 1 129 ? 3.6 -19.234 -8.156 1 98.19 129 GLY B N 1
ATOM 3671 C CA . GLY B 1 129 ? 2.148 -19.312 -8.195 1 98.19 129 GLY B CA 1
ATOM 3672 C C . GLY B 1 129 ? 1.595 -19.422 -9.602 1 98.19 129 GLY B C 1
ATOM 3673 O O . GLY B 1 129 ? 0.603 -20.125 -9.828 1 98.19 129 GLY B O 1
ATOM 3674 N N . PHE B 1 130 ? 2.217 -18.75 -10.539 1 98.62 130 PHE B N 1
ATOM 3675 C CA . PHE B 1 130 ? 1.879 -18.875 -11.953 1 98.62 130 PHE B CA 1
ATOM 3676 C C . PHE B 1 130 ? 2.143 -20.297 -12.438 1 98.62 130 PHE B C 1
ATOM 3678 O O . PHE B 1 130 ? 1.278 -20.906 -13.062 1 98.62 130 PHE B O 1
ATOM 3685 N N . GLN B 1 131 ? 3.275 -20.812 -12.125 1 97.69 131 GLN B N 1
ATOM 3686 C CA . GLN B 1 131 ? 3.635 -22.172 -12.523 1 97.69 131 GLN B CA 1
ATOM 3687 C C . GLN B 1 131 ? 2.682 -23.203 -11.906 1 97.69 131 GLN B C 1
ATOM 3689 O O . GLN B 1 131 ? 2.227 -24.109 -12.594 1 97.69 131 GLN B O 1
ATOM 3694 N N . LEU B 1 132 ? 2.377 -22.938 -10.656 1 97.62 132 LEU B N 1
ATOM 3695 C CA . LEU B 1 132 ? 1.453 -23.812 -9.945 1 97.62 132 LEU B CA 1
ATOM 3696 C C . LEU B 1 132 ? 0.097 -23.859 -10.641 1 97.62 132 LEU B C 1
ATOM 3698 O O . LEU B 1 132 ? -0.467 -24.938 -10.836 1 97.62 132 LEU B O 1
ATOM 3702 N N . MET B 1 133 ? -0.438 -22.719 -11.031 1 98.44 133 MET B N 1
ATOM 3703 C CA . MET B 1 133 ? -1.747 -22.672 -11.68 1 98.44 133 MET B CA 1
ATOM 3704 C C . MET B 1 133 ? -1.725 -23.438 -13 1 98.44 133 MET B C 1
ATOM 3706 O O . MET B 1 133 ? -2.693 -24.109 -13.352 1 98.44 133 MET B O 1
ATOM 3710 N N . CYS B 1 134 ? -0.618 -23.297 -13.734 1 98.31 134 CYS B N 1
ATOM 3711 C CA . CYS B 1 134 ? -0.471 -24.078 -14.961 1 98.31 134 CYS B CA 1
ATOM 3712 C C . CYS B 1 134 ? -0.435 -25.562 -14.664 1 98.31 134 CYS B C 1
ATOM 3714 O O . CYS B 1 134 ? -1.087 -26.359 -15.352 1 98.31 134 CYS B O 1
ATOM 3716 N N . GLN B 1 135 ? 0.289 -25.922 -13.664 1 97 135 GLN B N 1
ATOM 3717 C CA . GLN B 1 135 ? 0.42 -27.328 -13.281 1 97 135 GLN B CA 1
ATOM 3718 C C . GLN B 1 135 ? -0.921 -27.906 -12.836 1 97 135 GLN B C 1
ATOM 3720 O O . GLN B 1 135 ? -1.269 -29.031 -13.195 1 97 135 GLN B O 1
ATOM 3725 N N . LEU B 1 136 ? -1.629 -27.125 -12.039 1 97.31 136 LEU B N 1
ATOM 3726 C CA . LEU B 1 136 ? -2.945 -27.547 -11.578 1 97.31 136 LEU B CA 1
ATOM 3727 C C . LEU B 1 136 ? -3.906 -27.719 -12.75 1 97.31 136 LEU B C 1
ATOM 3729 O O . LEU B 1 136 ? -4.66 -28.688 -12.812 1 97.31 136 LEU B O 1
ATOM 3733 N N . ALA B 1 137 ? -3.896 -26.781 -13.703 1 97.62 137 ALA B N 1
ATOM 3734 C CA . ALA B 1 137 ? -4.773 -26.844 -14.867 1 97.62 137 ALA B CA 1
ATOM 3735 C C . ALA B 1 137 ? -4.465 -28.062 -15.734 1 97.62 137 ALA B C 1
ATOM 3737 O O . ALA B 1 137 ? -5.379 -28.734 -16.219 1 97.62 137 ALA B O 1
ATOM 3738 N N . ALA B 1 138 ? -3.213 -28.391 -15.859 1 96.56 138 ALA B N 1
ATOM 3739 C CA . ALA B 1 138 ? -2.775 -29.484 -16.719 1 96.56 138 ALA B CA 1
ATOM 3740 C C . ALA B 1 138 ? -2.734 -30.797 -15.945 1 96.56 138 ALA B C 1
ATOM 3742 O O . ALA B 1 138 ? -2.527 -31.859 -16.531 1 96.56 138 ALA B O 1
ATOM 3743 N N . ASN B 1 139 ? -2.904 -30.75 -14.656 1 93.69 139 ASN B N 1
ATOM 3744 C CA . ASN B 1 139 ? -2.719 -31.891 -13.781 1 93.69 139 ASN B CA 1
ATOM 3745 C C . ASN B 1 139 ? -1.366 -32.562 -14.008 1 93.69 139 ASN B C 1
ATOM 3747 O O . ASN B 1 139 ? -1.291 -33.781 -14.195 1 93.69 139 ASN B O 1
ATOM 3751 N N . ASN B 1 140 ? -0.353 -31.781 -14.133 1 94.5 140 ASN B N 1
ATOM 3752 C CA . ASN B 1 140 ? 1.032 -32.188 -14.359 1 94.5 140 ASN B CA 1
ATOM 3753 C C . ASN B 1 140 ? 2.006 -31.281 -13.609 1 94.5 140 ASN B C 1
ATOM 3755 O O . ASN B 1 140 ? 2.324 -30.188 -14.07 1 94.5 140 ASN B O 1
ATOM 3759 N N . PHE B 1 141 ? 2.525 -31.75 -12.508 1 92.94 141 PHE B N 1
ATOM 3760 C CA . PHE B 1 141 ? 3.312 -30.938 -11.594 1 92.94 141 PHE B CA 1
ATOM 3761 C C . PHE B 1 141 ? 4.77 -30.875 -12.039 1 92.94 141 PHE B C 1
ATOM 3763 O O . PHE B 1 141 ? 5.586 -30.203 -11.414 1 92.94 141 PHE B O 1
ATOM 3770 N N . THR B 1 142 ? 5.141 -31.453 -13.117 1 91.5 142 THR B N 1
ATOM 3771 C CA . THR B 1 142 ? 6.492 -31.375 -13.648 1 91.5 142 THR B CA 1
ATOM 3772 C C . THR B 1 142 ? 6.559 -30.359 -14.797 1 91.5 142 THR B C 1
ATOM 3774 O O . THR B 1 142 ? 7.613 -30.188 -15.414 1 91.5 142 THR B O 1
ATOM 3777 N N . LEU B 1 143 ? 5.41 -29.781 -15.031 1 93.19 143 LEU B N 1
ATOM 3778 C CA . LEU B 1 143 ? 5.285 -28.844 -16.141 1 93.19 143 LEU B CA 1
ATOM 3779 C C . LEU B 1 143 ? 6.059 -27.547 -15.867 1 93.19 143 LEU B C 1
ATOM 3781 O O . LEU B 1 143 ? 5.469 -26.547 -15.477 1 93.19 143 LEU B O 1
ATOM 3785 N N . LYS B 1 144 ? 7.277 -27.438 -16.016 1 93.88 144 LYS B N 1
ATOM 3786 C CA . LYS B 1 144 ? 8.156 -26.281 -15.953 1 93.88 144 LYS B CA 1
ATOM 3787 C C . LYS B 1 144 ? 9.5 -26.562 -16.609 1 93.88 144 LYS B C 1
ATOM 3789 O O . LYS B 1 144 ? 9.914 -27.719 -16.703 1 93.88 144 LYS B O 1
ATOM 3794 N N . GLN B 1 145 ? 10.102 -25.594 -17.094 1 95.81 145 GLN B N 1
ATOM 3795 C CA . GLN B 1 145 ? 11.406 -25.688 -17.75 1 95.81 145 GLN B CA 1
ATOM 3796 C C . GLN B 1 145 ? 12.383 -24.672 -17.156 1 95.81 145 GLN B C 1
ATOM 3798 O O . GLN B 1 145 ? 11.969 -23.609 -16.688 1 95.81 145 GLN B O 1
ATOM 3803 N N . ARG B 1 146 ? 13.594 -25.016 -17.203 1 96.5 146 ARG B N 1
ATOM 3804 C CA . ARG B 1 146 ? 14.625 -24.125 -16.703 1 96.5 146 ARG B CA 1
ATOM 3805 C C . ARG B 1 146 ? 14.797 -22.922 -17.625 1 96.5 146 ARG B C 1
ATOM 3807 O O . ARG B 1 146 ? 14.594 -23.016 -18.828 1 96.5 146 ARG B O 1
ATOM 3814 N N . VAL B 1 147 ? 15.109 -21.812 -17.062 1 96.75 147 VAL B N 1
ATOM 3815 C CA . VAL B 1 147 ? 15.438 -20.594 -17.797 1 96.75 147 VAL B CA 1
ATOM 3816 C C . VAL B 1 147 ? 16.75 -20.016 -17.281 1 96.75 147 VAL B C 1
ATOM 3818 O O . VAL B 1 147 ? 17.172 -20.312 -16.156 1 96.75 147 VAL B O 1
ATOM 3821 N N . LYS B 1 148 ? 17.406 -19.234 -18.109 1 97.44 148 LYS B N 1
ATOM 3822 C CA . LYS B 1 148 ? 18.672 -18.609 -17.734 1 97.44 148 LYS B CA 1
ATOM 3823 C C . LYS B 1 148 ? 18.547 -17.094 -17.734 1 97.44 148 LYS B C 1
ATOM 3825 O O . LYS B 1 148 ? 17.844 -16.516 -18.562 1 97.44 148 LYS B O 1
ATOM 3830 N N . GLY B 1 149 ? 19.188 -16.516 -16.812 1 96.88 149 GLY B N 1
ATOM 3831 C CA . GLY B 1 149 ? 19.312 -15.062 -16.797 1 96.88 149 GLY B CA 1
ATOM 3832 C C . GLY B 1 149 ? 18.031 -14.367 -16.375 1 96.88 149 GLY B C 1
ATOM 3833 O O . GLY B 1 149 ? 17.75 -13.25 -16.828 1 96.88 149 GLY B O 1
ATOM 3834 N N . CYS B 1 150 ? 17.219 -14.992 -15.609 1 97.44 150 CYS B N 1
ATOM 3835 C CA . CYS B 1 150 ? 15.953 -14.398 -15.195 1 97.44 150 CYS B CA 1
ATOM 3836 C C . CYS B 1 150 ? 15.906 -14.203 -13.68 1 97.44 150 CYS B C 1
ATOM 3838 O O . CYS B 1 150 ? 14.836 -14.219 -13.078 1 97.44 150 CYS B O 1
ATOM 3840 N N . VAL B 1 151 ? 17.078 -14.086 -13.023 1 95.56 151 VAL B N 1
ATOM 3841 C CA . VAL B 1 151 ? 17.172 -13.867 -11.578 1 95.56 151 VAL B CA 1
ATOM 3842 C C . VAL B 1 151 ? 17.562 -12.414 -11.305 1 95.56 151 VAL B C 1
ATOM 3844 O O . VAL B 1 151 ? 18.688 -12 -11.586 1 95.56 151 VAL B O 1
ATOM 3847 N N . GLY B 1 152 ? 16.609 -11.68 -10.75 1 94.94 152 GLY B N 1
ATOM 3848 C CA . GLY B 1 152 ? 16.875 -10.32 -10.32 1 94.94 152 GLY B CA 1
ATOM 3849 C C . GLY B 1 152 ? 16.953 -9.328 -11.469 1 94.94 152 GLY B C 1
ATOM 3850 O O . GLY B 1 152 ? 17.719 -8.375 -11.43 1 94.94 152 GLY B O 1
ATOM 3851 N N . VAL B 1 153 ? 16.234 -9.57 -12.531 1 97.19 153 VAL B N 1
ATOM 3852 C CA . VAL B 1 153 ? 16.25 -8.672 -13.68 1 97.19 153 VAL B CA 1
ATOM 3853 C C . VAL B 1 153 ? 14.836 -8.148 -13.961 1 97.19 153 VAL B C 1
ATOM 3855 O O . VAL B 1 153 ? 13.852 -8.789 -13.586 1 97.19 153 VAL B O 1
ATOM 3858 N N . SER B 1 154 ? 14.758 -7 -14.523 1 98.19 154 SER B N 1
ATOM 3859 C CA . SER B 1 154 ? 13.477 -6.414 -14.906 1 98.19 154 SER B CA 1
ATOM 3860 C C . SER B 1 154 ? 13.383 -6.234 -16.422 1 98.19 154 SER B C 1
ATOM 3862 O O . SER B 1 154 ? 14.359 -5.863 -17.062 1 98.19 154 SER B O 1
ATOM 3864 N N . LYS B 1 155 ? 12.234 -6.543 -16.969 1 98.5 155 LYS B N 1
ATOM 3865 C CA . LYS B 1 155 ? 11.969 -6.445 -18.406 1 98.5 155 LYS B CA 1
ATOM 3866 C C . LYS B 1 155 ? 10.602 -5.809 -18.672 1 98.5 155 LYS B C 1
ATOM 3868 O O . LYS B 1 155 ? 9.695 -5.906 -17.844 1 98.5 155 LYS B O 1
ATOM 3873 N N . PRO B 1 156 ? 10.531 -5.105 -19.859 1 98.75 156 PRO B N 1
ATOM 3874 C CA . PRO B 1 156 ? 9.164 -4.793 -20.281 1 98.75 156 PRO B CA 1
ATOM 3875 C C . PRO B 1 156 ? 8.344 -6.039 -20.625 1 98.75 156 PRO B C 1
ATOM 3877 O O . PRO B 1 156 ? 8.906 -7.059 -21.016 1 98.75 156 PRO B O 1
ATOM 3880 N N . LEU B 1 157 ? 7.074 -5.977 -20.375 1 98.75 157 LEU B N 1
ATOM 3881 C CA . LEU B 1 157 ? 6.219 -7.07 -20.828 1 98.75 157 LEU B CA 1
ATOM 3882 C C . LEU B 1 157 ? 6.059 -7.043 -22.344 1 98.75 157 LEU B C 1
ATOM 3884 O O . LEU B 1 157 ? 5.684 -6.016 -22.922 1 98.75 157 LEU B O 1
ATOM 3888 N N . GLU B 1 158 ? 6.422 -8.109 -22.969 1 98.81 158 GLU B N 1
ATOM 3889 C CA . GLU B 1 158 ? 6.164 -8.234 -24.391 1 98.81 158 GLU B CA 1
ATOM 3890 C C . GLU B 1 158 ? 4.75 -8.75 -24.656 1 98.81 158 GLU B C 1
ATOM 3892 O O . GLU B 1 158 ? 4.539 -9.961 -24.75 1 98.81 158 GLU B O 1
ATOM 3897 N N . PHE B 1 159 ? 3.873 -7.871 -24.891 1 98.81 159 PHE B N 1
ATOM 3898 C CA . PHE B 1 159 ? 2.453 -8.188 -24.984 1 98.81 159 PHE B CA 1
ATOM 3899 C C . PHE B 1 159 ? 2.154 -8.945 -26.266 1 98.81 159 PHE B C 1
ATOM 3901 O O . PHE B 1 159 ? 2.723 -8.648 -27.328 1 98.81 159 PHE B O 1
ATOM 3908 N N . THR B 1 160 ? 1.261 -9.953 -26.188 1 98.56 160 THR B N 1
ATOM 3909 C CA . THR B 1 160 ? 0.7 -10.586 -27.375 1 98.56 160 THR B CA 1
ATOM 3910 C C . THR B 1 160 ? -0.443 -9.75 -27.938 1 98.56 160 THR B C 1
ATOM 3912 O O . THR B 1 160 ? -0.844 -8.75 -27.344 1 98.56 160 THR B O 1
ATOM 3915 N N . HIS B 1 161 ? -0.97 -10.18 -29.062 1 98 161 HIS B N 1
ATOM 3916 C CA . HIS B 1 161 ? -2.076 -9.461 -29.688 1 98 161 HIS B CA 1
ATOM 3917 C C . HIS B 1 161 ? -3.346 -9.57 -28.859 1 98 161 HIS B C 1
ATOM 3919 O O . HIS B 1 161 ? -4.289 -8.797 -29.047 1 98 161 HIS B O 1
ATOM 3925 N N . LYS B 1 162 ? -3.355 -10.523 -27.859 1 98.12 162 LYS B N 1
ATOM 3926 C CA . LYS B 1 162 ? -4.547 -10.75 -27.047 1 98.12 162 LYS B CA 1
ATOM 3927 C C . LYS B 1 162 ? -4.586 -9.805 -25.859 1 98.12 162 LYS B C 1
ATOM 3929 O O . LYS B 1 162 ? -5.621 -9.656 -25.203 1 98.12 162 LYS B O 1
ATOM 3934 N N . ALA B 1 163 ? -3.52 -9.102 -25.531 1 98.5 163 ALA B N 1
ATOM 3935 C CA . ALA B 1 163 ? -3.381 -8.336 -24.297 1 98.5 163 ALA B CA 1
ATOM 3936 C C . ALA B 1 163 ? -4.324 -7.137 -24.281 1 98.5 163 ALA B C 1
ATOM 3938 O O . ALA B 1 163 ? -4.996 -6.875 -23.281 1 98.5 163 ALA B O 1
ATOM 3939 N N . LYS B 1 164 ? -4.445 -6.449 -25.391 1 96.38 164 LYS B N 1
ATOM 3940 C CA . LYS B 1 164 ? -5.191 -5.195 -25.438 1 96.38 164 LYS B CA 1
ATOM 3941 C C . LYS B 1 164 ? -6.684 -5.434 -25.234 1 96.38 164 LYS B C 1
ATOM 3943 O O . LYS B 1 164 ? -7.402 -4.551 -24.75 1 96.38 164 LYS B O 1
ATOM 3948 N N . SER B 1 165 ? -7.145 -6.566 -25.625 1 96.94 165 SER B N 1
ATOM 3949 C CA . SER B 1 165 ? -8.562 -6.867 -25.484 1 96.94 165 SER B CA 1
ATOM 3950 C C . SER B 1 165 ? -8.836 -7.715 -24.25 1 96.94 165 SER B C 1
ATOM 3952 O O . SER B 1 165 ? -9.969 -8.125 -24 1 96.94 165 SER B O 1
ATOM 3954 N N . SER B 1 166 ? -7.809 -8.062 -23.5 1 98.56 166 SER B N 1
ATOM 3955 C CA . SER B 1 166 ? -7.969 -8.828 -22.266 1 98.56 166 SER B CA 1
ATOM 3956 C C . SER B 1 166 ? -8.664 -8.008 -21.188 1 98.56 166 SER B C 1
ATOM 3958 O O . SER B 1 166 ? -8.773 -6.785 -21.312 1 98.56 166 SER B O 1
ATOM 3960 N N . ARG B 1 167 ? -9.164 -8.68 -20.188 1 98.56 167 ARG B N 1
ATOM 3961 C CA . ARG B 1 167 ? -9.805 -7.98 -19.078 1 98.56 167 ARG B CA 1
ATOM 3962 C C . ARG B 1 167 ? -8.781 -7.184 -18.266 1 98.56 167 ARG B C 1
ATOM 3964 O O . ARG B 1 167 ? -9.008 -6.016 -17.953 1 98.56 167 ARG B O 1
ATOM 3971 N N . LEU B 1 168 ? -7.66 -7.785 -17.953 1 98.5 168 LEU B N 1
ATOM 3972 C CA . LEU B 1 168 ? -6.66 -7.129 -17.109 1 98.5 168 LEU B CA 1
ATOM 3973 C C . LEU B 1 168 ? -6.008 -5.969 -17.844 1 98.5 168 LEU B C 1
ATOM 3975 O O . LEU B 1 168 ? -6.184 -4.809 -17.469 1 98.5 168 LEU B O 1
ATOM 3979 N N . PHE B 1 169 ? -5.359 -6.207 -18.953 1 98.56 169 PHE B N 1
ATOM 3980 C CA . PHE B 1 169 ? -4.523 -5.188 -19.578 1 98.56 169 PHE B CA 1
ATOM 3981 C C . PHE B 1 169 ? -5.371 -4.234 -20.422 1 98.56 169 PHE B C 1
ATOM 3983 O O . PHE B 1 169 ? -5.008 -3.072 -20.594 1 98.56 169 PHE B O 1
ATOM 3990 N N . GLY B 1 170 ? -6.516 -4.719 -20.906 1 97.88 170 GLY B N 1
ATOM 3991 C CA . GLY B 1 170 ? -7.426 -3.852 -21.641 1 97.88 170 GLY B CA 1
ATOM 3992 C C . GLY B 1 170 ? -8.078 -2.801 -20.766 1 97.88 170 GLY B C 1
ATOM 3993 O O . GLY B 1 170 ? -8.547 -1.773 -21.25 1 97.88 170 GLY B O 1
ATOM 3994 N N . SER B 1 171 ? -8.133 -3.037 -19.484 1 96.62 171 SER B N 1
ATOM 3995 C CA . SER B 1 171 ? -8.805 -2.129 -18.547 1 96.62 171 SER B CA 1
ATOM 3996 C C . SER B 1 171 ? -7.852 -1.047 -18.047 1 96.62 171 SER B C 1
ATOM 3998 O O . SER B 1 171 ? -8.281 -0.062 -17.453 1 96.62 171 SER B O 1
ATOM 4000 N N . LEU B 1 172 ? -6.594 -1.17 -18.297 1 96.94 172 LEU B N 1
ATOM 4001 C CA . LEU B 1 172 ? -5.613 -0.237 -17.75 1 96.94 172 LEU B CA 1
ATOM 4002 C C . LEU B 1 172 ? -5.645 1.086 -18.516 1 96.94 172 LEU B C 1
ATOM 4004 O O . LEU B 1 172 ? -5.844 1.105 -19.734 1 96.94 172 LEU B O 1
ATOM 4008 N N . PRO B 1 173 ? -5.398 2.219 -17.781 1 95.88 173 PRO B N 1
ATOM 4009 C CA . PRO B 1 173 ? -5.148 3.457 -18.516 1 95.88 173 PRO B CA 1
ATOM 4010 C C . PRO B 1 173 ? -3.998 3.328 -19.516 1 95.88 173 PRO B C 1
ATOM 4012 O O . PRO B 1 173 ? -3.049 2.58 -19.281 1 95.88 173 PRO B O 1
ATOM 4015 N N . GLN B 1 174 ? -4.059 4.102 -20.562 1 96 174 GLN B N 1
ATOM 4016 C CA . GLN B 1 174 ? -3.102 3.994 -21.656 1 96 174 GLN B CA 1
ATOM 4017 C C . GLN B 1 174 ? -1.672 4.195 -21.172 1 96 174 GLN B C 1
ATOM 4019 O O . GLN B 1 174 ? -0.759 3.48 -21.578 1 96 174 GLN B O 1
ATOM 4024 N N . HIS B 1 175 ? -1.494 5.156 -20.312 1 95.06 175 HIS B N 1
ATOM 4025 C CA . HIS B 1 175 ? -0.141 5.441 -19.844 1 95.06 175 HIS B CA 1
ATOM 4026 C C . HIS B 1 175 ? 0.412 4.285 -19.016 1 95.06 175 HIS B C 1
ATOM 4028 O O . HIS B 1 175 ? 1.616 4.023 -19.047 1 95.06 175 HIS B O 1
ATOM 4034 N N . VAL B 1 176 ? -0.438 3.568 -18.344 1 97.69 176 VAL B N 1
ATOM 4035 C CA . VAL B 1 176 ? -0.035 2.41 -17.562 1 97.69 176 VAL B CA 1
ATOM 4036 C C . VAL B 1 176 ? 0.341 1.257 -18.484 1 97.69 176 VAL B C 1
ATOM 4038 O O . VAL B 1 176 ? 1.384 0.624 -18.312 1 97.69 176 VAL B O 1
ATOM 4041 N N . TYR B 1 177 ? -0.501 1.007 -19.484 1 98.19 177 TYR B N 1
ATOM 4042 C CA . TYR B 1 177 ? -0.215 -0.022 -20.484 1 98.19 177 TYR B CA 1
ATOM 4043 C C . TYR B 1 177 ? 1.131 0.228 -21.156 1 98.19 177 TYR B C 1
ATOM 4045 O O . TYR B 1 177 ? 1.938 -0.692 -21.297 1 98.19 177 TYR B O 1
ATOM 4053 N N . ARG B 1 178 ? 1.371 1.476 -21.469 1 98.06 178 ARG B N 1
ATOM 4054 C CA . ARG B 1 178 ? 2.617 1.848 -22.125 1 98.06 178 ARG B CA 1
ATOM 4055 C C . ARG B 1 178 ? 3.814 1.617 -21.219 1 98.06 178 ARG B C 1
ATOM 4057 O O . ARG B 1 178 ? 4.859 1.138 -21.656 1 98.06 178 ARG B O 1
ATOM 4064 N N . THR B 1 179 ? 3.654 1.963 -19.969 1 98.44 179 THR B N 1
ATOM 4065 C CA . THR B 1 179 ? 4.73 1.735 -19.016 1 98.44 179 THR B CA 1
ATOM 4066 C C . THR B 1 179 ? 5.105 0.258 -18.969 1 98.44 179 THR B C 1
ATOM 4068 O O . THR B 1 179 ? 6.285 -0.091 -19.047 1 98.44 179 THR B O 1
ATOM 4071 N N . LEU B 1 180 ? 4.145 -0.619 -18.906 1 98.69 180 LEU B N 1
ATOM 4072 C CA . LEU B 1 180 ? 4.379 -2.055 -18.812 1 98.69 180 LEU B CA 1
ATOM 4073 C C . LEU B 1 180 ? 5.035 -2.582 -20.078 1 98.69 180 LEU B C 1
ATOM 4075 O O . LEU B 1 180 ? 5.871 -3.486 -20.031 1 98.69 180 LEU B O 1
ATOM 4079 N N . ALA B 1 181 ? 4.734 -1.973 -21.172 1 98.62 181 ALA B N 1
ATOM 4080 C CA . ALA B 1 181 ? 5.184 -2.445 -22.469 1 98.62 181 ALA B CA 1
ATOM 4081 C C . ALA B 1 181 ? 6.578 -1.919 -22.797 1 98.62 181 ALA B C 1
ATOM 4083 O O . ALA B 1 181 ? 7.332 -2.559 -23.531 1 98.62 181 ALA B O 1
ATOM 4084 N N . GLU B 1 182 ? 6.891 -0.733 -22.203 1 98.44 182 GLU B N 1
ATOM 4085 C CA . GLU B 1 182 ? 8.055 -0.03 -22.734 1 98.44 182 GLU B CA 1
ATOM 4086 C C . GLU B 1 182 ? 9.148 0.102 -21.672 1 98.44 182 GLU B C 1
ATOM 4088 O O . GLU B 1 182 ? 10.312 0.336 -22 1 98.44 182 GLU B O 1
ATOM 4093 N N . THR B 1 183 ? 8.773 0.051 -20.453 1 97.94 183 THR B N 1
ATOM 4094 C CA . THR B 1 183 ? 9.719 0.203 -19.359 1 97.94 183 THR B CA 1
ATOM 4095 C C . THR B 1 183 ? 10.047 -1.151 -18.734 1 97.94 183 THR B C 1
ATOM 4097 O O . THR B 1 183 ? 9.164 -1.987 -18.547 1 97.94 183 THR B O 1
ATOM 4100 N N . PRO B 1 184 ? 11.359 -1.395 -18.453 1 98.31 184 PRO B N 1
ATOM 4101 C CA . PRO B 1 184 ? 11.711 -2.648 -17.781 1 98.31 184 PRO B CA 1
ATOM 4102 C C . PRO B 1 184 ? 11.266 -2.682 -16.312 1 98.31 184 PRO B C 1
ATOM 4104 O O . PRO B 1 184 ? 12.102 -2.652 -15.414 1 98.31 184 PRO B O 1
ATOM 4107 N N . CYS B 1 185 ? 9.945 -2.807 -16.141 1 98.06 185 CYS B N 1
ATOM 4108 C CA . CYS B 1 185 ? 9.43 -2.729 -14.781 1 98.06 185 CYS B CA 1
ATOM 4109 C C . CYS B 1 185 ? 8.891 -4.078 -14.328 1 98.06 185 CYS B C 1
ATOM 4111 O O . CYS B 1 185 ? 8.508 -4.238 -13.164 1 98.06 185 CYS B O 1
ATOM 4113 N N . GLY B 1 186 ? 8.82 -5.055 -15.242 1 98.5 186 GLY B N 1
ATOM 4114 C CA . GLY B 1 186 ? 8.477 -6.402 -14.828 1 98.5 186 GLY B CA 1
ATOM 4115 C C . GLY B 1 186 ? 9.648 -7.164 -14.234 1 98.5 186 GLY B C 1
ATOM 4116 O O . GLY B 1 186 ? 10.523 -7.641 -14.961 1 98.5 186 GLY B O 1
ATOM 4117 N N . GLU B 1 187 ? 9.641 -7.336 -12.906 1 98.19 187 GLU B N 1
ATOM 4118 C CA . GLU B 1 187 ? 10.758 -7.961 -12.203 1 98.19 187 GLU B CA 1
ATOM 4119 C C . GLU B 1 187 ? 10.672 -9.484 -12.273 1 98.19 187 GLU B C 1
ATOM 4121 O O . GLU B 1 187 ? 9.617 -10.062 -11.992 1 98.19 187 GLU B O 1
ATOM 4126 N N . HIS B 1 188 ? 11.734 -10.07 -12.719 1 97.94 188 HIS B N 1
ATOM 4127 C CA . HIS B 1 188 ? 11.836 -11.523 -12.773 1 97.94 188 HIS B CA 1
ATOM 4128 C C . HIS B 1 188 ? 12.805 -12.047 -11.719 1 97.94 188 HIS B C 1
ATOM 4130 O O . HIS B 1 188 ? 13.844 -11.438 -11.461 1 97.94 188 HIS B O 1
ATOM 4136 N N . MET B 1 189 ? 12.461 -13.078 -11.102 1 95.25 189 MET B N 1
ATOM 4137 C CA . MET B 1 189 ? 13.242 -13.812 -10.102 1 95.25 189 MET B CA 1
ATOM 4138 C C . MET B 1 189 ? 12.883 -15.297 -10.125 1 95.25 189 MET B C 1
ATOM 4140 O O . MET B 1 189 ? 12.203 -15.789 -9.211 1 95.25 189 MET B O 1
ATOM 4144 N N . HIS B 1 190 ? 13.305 -15.938 -11.109 1 95.19 190 HIS B N 1
ATOM 4145 C CA . HIS B 1 190 ? 12.906 -17.328 -11.273 1 95.19 190 HIS B CA 1
ATOM 4146 C C . HIS B 1 190 ? 13.938 -18.109 -12.078 1 95.19 190 HIS B C 1
ATOM 4148 O O . HIS B 1 190 ? 14.602 -17.547 -12.953 1 95.19 190 HIS B O 1
ATOM 4154 N N . ASN B 1 191 ? 14.008 -19.375 -11.742 1 95.31 191 ASN B N 1
ATOM 4155 C CA . ASN B 1 191 ? 14.875 -20.297 -12.469 1 95.31 191 ASN B CA 1
ATOM 4156 C C . ASN B 1 191 ? 14.078 -21.219 -13.383 1 95.31 191 ASN B C 1
ATOM 4158 O O . ASN B 1 191 ? 14.656 -21.969 -14.18 1 95.31 191 ASN B O 1
ATOM 4162 N N . TYR B 1 192 ? 12.789 -21.219 -13.25 1 96.38 192 TYR B N 1
ATOM 4163 C CA . TYR B 1 192 ? 11.906 -22.047 -14.062 1 96.38 192 TYR B CA 1
ATOM 4164 C C . TYR B 1 192 ? 10.836 -21.203 -14.734 1 96.38 192 TYR B C 1
ATOM 4166 O O . TYR B 1 192 ? 10.578 -20.062 -14.32 1 96.38 192 TYR B O 1
ATOM 4174 N N . CYS B 1 193 ? 10.297 -21.688 -15.828 1 97.69 193 CYS B N 1
ATOM 4175 C CA . CYS B 1 193 ? 9.258 -20.984 -16.578 1 97.69 193 CYS B CA 1
ATOM 4176 C C . CYS B 1 193 ? 8.305 -21.984 -17.234 1 97.69 193 CYS B C 1
ATOM 4178 O O . CYS B 1 193 ? 8.477 -23.188 -17.125 1 97.69 193 CYS B O 1
ATOM 4180 N N . ILE B 1 194 ? 7.254 -21.469 -17.75 1 98.25 194 ILE B N 1
ATOM 4181 C CA . ILE B 1 194 ? 6.363 -22.156 -18.672 1 98.25 194 ILE B CA 1
ATOM 4182 C C . ILE B 1 194 ? 6.395 -21.469 -20.031 1 98.25 194 ILE B C 1
ATOM 4184 O O . ILE B 1 194 ? 6.328 -20.25 -20.125 1 98.25 194 ILE B O 1
ATOM 4188 N N . THR B 1 195 ? 6.523 -22.234 -21.094 1 98.19 195 THR B N 1
ATOM 4189 C CA . THR B 1 195 ? 6.668 -21.656 -22.438 1 98.19 195 THR B CA 1
ATOM 4190 C C . THR B 1 195 ? 5.332 -21.656 -23.172 1 98.19 195 THR B C 1
ATOM 4192 O O . THR B 1 195 ? 4.422 -22.406 -22.828 1 98.19 195 THR B O 1
ATOM 4195 N N . PRO B 1 196 ? 5.242 -20.766 -24.203 1 97.62 196 PRO B N 1
ATOM 4196 C CA . PRO B 1 196 ? 4.031 -20.797 -25.016 1 97.62 196 PRO B CA 1
ATOM 4197 C C . PRO B 1 196 ? 3.787 -22.172 -25.641 1 97.62 196 PRO B C 1
ATOM 4199 O O . PRO B 1 196 ? 2.635 -22.594 -25.797 1 97.62 196 PRO B O 1
ATOM 4202 N N . GLU B 1 197 ? 4.824 -22.906 -25.984 1 97 197 GLU B N 1
ATOM 4203 C CA . GLU B 1 197 ? 4.707 -24.25 -26.562 1 97 197 GLU B CA 1
ATOM 4204 C C . GLU B 1 197 ? 3.998 -25.203 -25.594 1 97 197 GLU B C 1
ATOM 4206 O O . GLU B 1 197 ? 3.234 -26.062 -26.016 1 97 197 GLU B O 1
ATOM 4211 N N . THR B 1 198 ? 4.293 -25.031 -24.344 1 96.69 198 THR B N 1
ATOM 4212 C CA . THR B 1 198 ? 3.646 -25.859 -23.328 1 96.69 198 THR B CA 1
ATOM 4213 C C . THR B 1 198 ? 2.133 -25.672 -23.359 1 96.69 198 THR B C 1
ATOM 4215 O O . THR B 1 198 ? 1.38 -26.641 -23.172 1 96.69 198 THR B O 1
ATOM 4218 N N . PHE B 1 199 ? 1.632 -24.453 -23.594 1 96.12 199 PHE B N 1
ATOM 4219 C CA . PHE B 1 199 ? 0.206 -24.156 -23.672 1 96.12 199 PHE B CA 1
ATOM 4220 C C . PHE B 1 199 ? -0.417 -24.828 -24.891 1 96.12 199 PHE B C 1
ATOM 4222 O O . PHE B 1 199 ? -1.579 -25.234 -24.859 1 96.12 199 PHE B O 1
ATOM 4229 N N . GLU B 1 200 ? 0.335 -24.938 -25.953 1 94.38 200 GLU B N 1
ATOM 4230 C CA . GLU B 1 200 ? -0.129 -25.578 -27.172 1 94.38 200 GLU B CA 1
ATOM 4231 C C . GLU B 1 200 ? -0.177 -27.109 -27.016 1 94.38 200 GLU B C 1
ATOM 4233 O O . GLU B 1 200 ? -1.076 -27.766 -27.547 1 94.38 200 GLU B O 1
ATOM 4238 N N . GLU B 1 201 ? 0.749 -27.594 -26.297 1 95.38 201 GLU B N 1
ATOM 4239 C CA . GLU B 1 201 ? 0.913 -29.047 -26.156 1 95.38 201 GLU B CA 1
ATOM 4240 C C . GLU B 1 201 ? -0.09 -29.609 -25.156 1 95.38 201 GLU B C 1
ATOM 4242 O O . GLU B 1 201 ? -0.388 -30.812 -25.188 1 95.38 201 GLU B O 1
ATOM 4247 N N . HIS B 1 202 ? -0.527 -28.812 -24.297 1 95.88 202 HIS B N 1
ATOM 4248 C CA . HIS B 1 202 ? -1.466 -29.25 -23.281 1 95.88 202 HIS B CA 1
ATOM 4249 C C . HIS B 1 202 ? -2.834 -28.609 -23.469 1 95.88 202 HIS B C 1
ATOM 4251 O O . HIS B 1 202 ? -3.051 -27.469 -23.031 1 95.88 202 HIS B O 1
ATOM 4257 N N . GLN B 1 203 ? -3.744 -29.281 -23.969 1 94.5 203 GLN B N 1
ATOM 4258 C CA . GLN B 1 203 ? -5.059 -28.766 -24.328 1 94.5 203 GLN B CA 1
ATOM 4259 C C . GLN B 1 203 ? -5.758 -28.156 -23.109 1 94.5 203 GLN B C 1
ATOM 4261 O O . GLN B 1 203 ? -6.434 -27.141 -23.234 1 94.5 203 GLN B O 1
ATOM 4266 N N . ALA B 1 204 ? -5.602 -28.781 -22 1 95.12 204 ALA B N 1
ATOM 4267 C CA . ALA B 1 204 ? -6.25 -28.281 -20.797 1 95.12 204 ALA B CA 1
ATOM 4268 C C . ALA B 1 204 ? -5.746 -26.891 -20.438 1 95.12 204 ALA B C 1
ATOM 4270 O O . ALA B 1 204 ? -6.52 -26.047 -19.984 1 95.12 204 ALA B O 1
ATOM 4271 N N . LEU B 1 205 ? -4.504 -26.688 -20.609 1 96.38 205 LEU B N 1
ATOM 4272 C CA . LEU B 1 205 ? -3.889 -25.391 -20.328 1 96.38 205 LEU B CA 1
ATOM 4273 C C . LEU B 1 205 ? -4.324 -24.359 -21.359 1 96.38 205 LEU B C 1
ATOM 4275 O O . LEU B 1 205 ? -4.785 -23.266 -20.984 1 96.38 205 LEU B O 1
ATOM 4279 N N . GLY B 1 206 ? -4.219 -24.703 -22.609 1 95.69 206 GLY B N 1
ATOM 4280 C CA . GLY B 1 206 ? -4.562 -23.797 -23.672 1 95.69 206 GLY B CA 1
ATOM 4281 C C . GLY B 1 206 ? -6.035 -23.438 -23.703 1 95.69 206 GLY B C 1
ATOM 4282 O O . GLY B 1 206 ? -6.406 -22.344 -24.156 1 95.69 206 GLY B O 1
ATOM 4283 N N . SER B 1 207 ? -6.863 -24.344 -23.281 1 97.19 207 SER B N 1
ATOM 4284 C CA . SER B 1 207 ? -8.305 -24.094 -23.266 1 97.19 207 SER B CA 1
ATOM 4285 C C . SER B 1 207 ? -8.695 -23.203 -22.094 1 97.19 207 SER B C 1
ATOM 4287 O O . SER B 1 207 ? -9.695 -22.484 -22.156 1 97.19 207 SER B O 1
ATOM 4289 N N . MET B 1 208 ? -7.914 -23.219 -21.094 1 98.25 208 MET B N 1
ATOM 4290 C CA . MET B 1 208 ? -8.289 -22.5 -19.875 1 98.25 208 MET B CA 1
ATOM 4291 C C . MET B 1 208 ? -7.719 -21.094 -19.891 1 98.25 208 MET B C 1
ATOM 4293 O O . MET B 1 208 ? -8.352 -20.156 -19.375 1 98.25 208 MET B O 1
ATOM 4297 N N . PHE B 1 209 ? -6.562 -20.922 -20.453 1 98.69 209 PHE B N 1
ATOM 4298 C CA . PHE B 1 209 ? -5.875 -19.641 -20.312 1 98.69 209 PHE B CA 1
ATOM 4299 C C . PHE B 1 209 ? -5.527 -19.047 -21.672 1 98.69 209 PHE B C 1
ATOM 4301 O O . PHE B 1 209 ? -5.309 -19.781 -22.641 1 98.69 209 PHE B O 1
ATOM 4308 N N . GLU B 1 210 ? -5.512 -17.734 -21.719 1 98.44 210 GLU B N 1
ATOM 4309 C CA . GLU B 1 210 ? -4.938 -16.953 -22.797 1 98.44 210 GLU B CA 1
ATOM 4310 C C . GLU B 1 210 ? -3.584 -16.359 -22.391 1 98.44 210 GLU B C 1
ATOM 4312 O O . GLU B 1 210 ? -3.449 -15.789 -21.312 1 98.44 210 GLU B O 1
ATOM 4317 N N . VAL B 1 211 ? -2.555 -16.578 -23.203 1 98.69 211 VAL B N 1
ATOM 4318 C CA . VAL B 1 211 ? -1.259 -15.953 -22.969 1 98.69 211 VAL B CA 1
ATOM 4319 C C . VAL B 1 211 ? -1.317 -14.477 -23.375 1 98.69 211 VAL B C 1
ATOM 4321 O O . VAL B 1 211 ? -1.657 -14.148 -24.516 1 98.69 211 VAL B O 1
ATOM 4324 N N . LEU B 1 212 ? -0.963 -13.539 -22.453 1 98.88 212 LEU B N 1
ATOM 4325 C CA . LEU B 1 212 ? -1.121 -12.109 -22.719 1 98.88 212 LEU B CA 1
ATOM 4326 C C . LEU B 1 212 ? 0.23 -11.453 -22.953 1 98.88 212 LEU B C 1
ATOM 4328 O O . LEU B 1 212 ? 0.303 -10.398 -23.594 1 98.88 212 LEU B O 1
ATOM 4332 N N . ALA B 1 213 ? 1.293 -11.969 -22.422 1 98.94 213 ALA B N 1
ATOM 4333 C CA . ALA B 1 213 ? 2.633 -11.414 -22.594 1 98.94 213 ALA B CA 1
ATOM 4334 C C . ALA B 1 213 ? 3.697 -12.5 -22.453 1 98.94 213 ALA B C 1
ATOM 4336 O O . ALA B 1 213 ? 3.473 -13.523 -21.797 1 98.94 213 ALA B O 1
ATOM 4337 N N . THR B 1 214 ? 4.809 -12.281 -23.062 1 98.88 214 THR B N 1
ATOM 4338 C CA . THR B 1 214 ? 5.98 -13.148 -22.984 1 98.88 214 THR B CA 1
ATOM 4339 C C . THR B 1 214 ? 7.246 -12.32 -22.75 1 98.88 214 THR B C 1
ATOM 4341 O O . THR B 1 214 ? 7.203 -11.086 -22.781 1 98.88 214 THR B O 1
ATOM 4344 N N . ASN B 1 215 ? 8.258 -12.977 -22.375 1 98.81 215 ASN B N 1
ATOM 4345 C CA . ASN B 1 215 ? 9.625 -12.461 -22.391 1 98.81 215 ASN B CA 1
ATOM 4346 C C . ASN B 1 215 ? 10.617 -13.516 -22.875 1 98.81 215 ASN B C 1
ATOM 4348 O O . ASN B 1 215 ? 10.242 -14.664 -23.109 1 98.81 215 ASN B O 1
ATOM 4352 N N . GLU B 1 216 ? 11.836 -13.102 -23.094 1 98.44 216 GLU B N 1
ATOM 4353 C CA . GLU B 1 216 ? 12.922 -14 -23.469 1 98.44 216 GLU B CA 1
ATOM 4354 C C . GLU B 1 216 ? 13.984 -14.078 -22.375 1 98.44 216 GLU B C 1
ATOM 4356 O O . GLU B 1 216 ? 14.312 -13.07 -21.75 1 98.44 216 GLU B O 1
ATOM 4361 N N . ASP B 1 217 ? 14.445 -15.32 -22.219 1 98.06 217 ASP B N 1
ATOM 4362 C CA . ASP B 1 217 ? 15.555 -15.438 -21.281 1 98.06 217 ASP B CA 1
ATOM 4363 C C . ASP B 1 217 ? 16.875 -15.078 -21.953 1 98.06 217 ASP B C 1
ATOM 4365 O O . ASP B 1 217 ? 16.891 -14.523 -23.047 1 98.06 217 ASP B O 1
ATOM 4369 N N . ALA B 1 218 ? 18 -15.273 -21.266 1 97.75 218 ALA B N 1
ATOM 4370 C CA . ALA B 1 218 ? 19.312 -14.828 -21.734 1 97.75 218 ALA B CA 1
ATOM 4371 C C . ALA B 1 218 ? 19.75 -15.602 -22.984 1 97.75 218 ALA B C 1
ATOM 4373 O O . ALA B 1 218 ? 20.641 -15.172 -23.719 1 97.75 218 ALA B O 1
ATOM 4374 N N . GLU B 1 219 ? 19.156 -16.75 -23.25 1 97.88 219 GLU B N 1
ATOM 4375 C CA . GLU B 1 219 ? 19.547 -17.594 -24.375 1 97.88 219 GLU B CA 1
ATOM 4376 C C . GLU B 1 219 ? 18.469 -17.578 -25.469 1 97.88 219 GLU B C 1
ATOM 4378 O O . GLU B 1 219 ? 18.5 -18.375 -26.391 1 97.88 219 GLU B O 1
ATOM 4383 N N . GLY B 1 220 ? 17.531 -16.719 -25.312 1 97.88 220 GLY B N 1
ATOM 4384 C CA . GLY B 1 220 ? 16.531 -16.531 -26.359 1 97.88 220 GLY B CA 1
ATOM 4385 C C . GLY B 1 220 ? 15.305 -17.422 -26.172 1 97.88 220 GLY B C 1
ATOM 4386 O O . GLY B 1 220 ? 14.398 -17.406 -27.016 1 97.88 220 GLY B O 1
ATOM 4387 N N . LYS B 1 221 ? 15.25 -18.172 -25.094 1 98.12 221 LYS B N 1
ATOM 4388 C CA . LYS B 1 221 ? 14.062 -18.969 -24.797 1 98.12 221 LYS B CA 1
ATOM 4389 C C . LYS B 1 221 ? 12.883 -18.062 -24.438 1 98.12 221 LYS B C 1
ATOM 4391 O O . LYS B 1 221 ? 12.984 -17.234 -23.531 1 98.12 221 LYS B O 1
ATOM 4396 N N . VAL B 1 222 ? 11.805 -18.234 -25.203 1 98.62 222 VAL B N 1
ATOM 4397 C CA . VAL B 1 222 ? 10.602 -17.453 -24.953 1 98.62 222 VAL B CA 1
ATOM 4398 C C . VAL B 1 222 ? 9.781 -18.109 -23.844 1 98.62 222 VAL B C 1
ATOM 4400 O O . VAL B 1 222 ? 9.562 -19.328 -23.875 1 98.62 222 VAL B O 1
ATOM 4403 N N . PHE B 1 223 ? 9.375 -17.406 -22.797 1 98.75 223 PHE B N 1
ATOM 4404 C CA . PHE B 1 223 ? 8.539 -17.922 -21.734 1 98.75 223 PHE B CA 1
ATOM 4405 C C . PHE B 1 223 ? 7.348 -17.016 -21.484 1 98.75 223 PHE B C 1
ATOM 4407 O O . PHE B 1 223 ? 7.383 -15.828 -21.828 1 98.75 223 PHE B O 1
ATOM 4414 N N . VAL B 1 224 ? 6.273 -17.562 -20.984 1 98.81 224 VAL B N 1
ATOM 4415 C CA . VAL B 1 224 ? 5.051 -16.812 -20.703 1 98.81 224 VAL B CA 1
ATOM 4416 C C . VAL B 1 224 ? 5.258 -15.938 -19.469 1 98.81 224 VAL B C 1
ATOM 4418 O O . VAL B 1 224 ? 5.762 -16.406 -18.438 1 98.81 224 VAL B O 1
ATOM 4421 N N . THR B 1 225 ? 4.844 -14.664 -19.609 1 98.69 225 THR B N 1
ATOM 4422 C CA . THR B 1 225 ? 5 -13.695 -18.531 1 98.69 225 THR B CA 1
ATOM 4423 C C . THR B 1 225 ? 3.658 -13.383 -17.875 1 98.69 225 THR B C 1
ATOM 4425 O O . THR B 1 225 ? 3.596 -13.094 -16.688 1 98.69 225 THR B O 1
ATOM 4428 N N . SER B 1 226 ? 2.609 -13.422 -18.641 1 98.88 226 SER B N 1
ATOM 4429 C CA . SER B 1 226 ? 1.278 -13.148 -18.109 1 98.88 226 SER B CA 1
ATOM 4430 C C . SER B 1 226 ? 0.216 -13.969 -18.844 1 98.88 226 SER B C 1
ATOM 4432 O O . SER B 1 226 ? 0.322 -14.203 -20.047 1 98.88 226 SER B O 1
ATOM 4434 N N . MET B 1 227 ? -0.785 -14.375 -18.078 1 98.88 227 MET B N 1
ATOM 4435 C CA . MET B 1 227 ? -1.914 -15.109 -18.641 1 98.88 227 MET B CA 1
ATOM 4436 C C . MET B 1 227 ? -3.217 -14.711 -17.953 1 98.88 227 MET B C 1
ATOM 4438 O O . MET B 1 227 ? -3.201 -14.125 -16.875 1 98.88 227 MET B O 1
ATOM 4442 N N . GLU B 1 228 ? -4.312 -15.008 -18.594 1 98.81 228 GLU B N 1
ATOM 4443 C CA . GLU B 1 228 ? -5.664 -14.75 -18.109 1 98.81 228 GLU B CA 1
ATOM 4444 C C . GLU B 1 228 ? -6.605 -15.906 -18.438 1 98.81 228 GLU B C 1
ATOM 4446 O O . GLU B 1 228 ? -6.539 -16.469 -19.531 1 98.81 228 GLU B O 1
ATOM 4451 N N . GLY B 1 229 ? -7.426 -16.281 -17.438 1 98.81 229 GLY B N 1
ATOM 4452 C CA . GLY B 1 229 ? -8.438 -17.297 -17.703 1 98.81 229 GLY B CA 1
ATOM 4453 C C . GLY B 1 229 ? -9.422 -16.875 -18.781 1 98.81 229 GLY B C 1
ATOM 4454 O O . GLY B 1 229 ? -9.898 -15.734 -18.781 1 98.81 229 GLY B O 1
ATOM 4455 N N . LYS B 1 230 ? -9.688 -17.797 -19.688 1 98.31 230 LYS B N 1
ATOM 4456 C CA . LYS B 1 230 ? -10.672 -17.516 -20.734 1 98.31 230 LYS B CA 1
ATOM 4457 C C . LYS B 1 230 ? -12.086 -17.469 -20.156 1 98.31 230 LYS B C 1
ATOM 4459 O O . LYS B 1 230 ? -12.859 -16.562 -20.484 1 98.31 230 LYS B O 1
ATOM 4464 N N . LYS B 1 231 ? -12.359 -18.375 -19.266 1 97.75 231 LYS B N 1
ATOM 4465 C CA . LYS B 1 231 ? -13.672 -18.5 -18.641 1 97.75 231 LYS B CA 1
ATOM 4466 C C . LYS B 1 231 ? -13.641 -17.984 -17.203 1 97.75 231 LYS B C 1
ATOM 4468 O O . LYS B 1 231 ? -14.555 -17.281 -16.766 1 97.75 231 LYS B O 1
ATOM 4473 N N . TYR B 1 232 ? -12.672 -18.328 -16.5 1 98.62 232 TYR B N 1
ATOM 4474 C CA . TYR B 1 232 ? -12.578 -18.062 -15.062 1 98.62 232 TYR B CA 1
ATOM 4475 C C . TYR B 1 232 ? -11.828 -16.766 -14.797 1 98.62 232 TYR B C 1
ATOM 4477 O O . TYR B 1 232 ? -10.93 -16.391 -15.555 1 98.62 232 TYR B O 1
ATOM 4485 N N . PRO B 1 233 ? -12.203 -16.016 -13.719 1 98.81 233 PRO B N 1
ATOM 4486 C CA . PRO B 1 233 ? -11.43 -14.852 -13.305 1 98.81 233 PRO B CA 1
ATOM 4487 C C . PRO B 1 233 ? -10.094 -15.219 -12.664 1 98.81 233 PRO B C 1
ATOM 4489 O O . PRO B 1 233 ? -9.852 -14.883 -11.5 1 98.81 233 PRO B O 1
ATOM 4492 N N . PHE B 1 234 ? -9.297 -15.891 -13.445 1 98.94 234 PHE B N 1
ATOM 4493 C CA . PHE B 1 234 ? -7.973 -16.344 -13.047 1 98.94 234 PHE B CA 1
ATOM 4494 C C . PHE B 1 234 ? -6.891 -15.602 -13.82 1 98.94 234 PHE B C 1
ATOM 4496 O O . PHE B 1 234 ? -6.973 -15.477 -15.039 1 98.94 234 PHE B O 1
ATOM 4503 N N . TRP B 1 235 ? -5.953 -15.008 -13.133 1 98.94 235 TRP B N 1
ATOM 4504 C CA . TRP B 1 235 ? -4.789 -14.352 -13.719 1 98.94 235 TRP B CA 1
ATOM 4505 C C . TRP B 1 235 ? -3.5 -14.859 -13.07 1 98.94 235 TRP B C 1
ATOM 4507 O O . TRP B 1 235 ? -3.512 -15.32 -11.93 1 98.94 235 TRP B O 1
ATOM 4517 N N . ALA B 1 236 ? -2.439 -14.82 -13.773 1 98.88 236 ALA B N 1
ATOM 4518 C CA . ALA B 1 236 ? -1.134 -15.164 -13.211 1 98.88 236 ALA B CA 1
ATOM 4519 C C . ALA B 1 236 ? -0.004 -14.586 -14.062 1 98.88 236 ALA B C 1
ATOM 4521 O O . ALA B 1 236 ? -0.208 -14.242 -15.227 1 98.88 236 ALA B O 1
ATOM 4522 N N . GLY B 1 237 ? 1.071 -14.422 -13.484 1 98.38 237 GLY B N 1
ATOM 4523 C CA . GLY B 1 237 ? 2.244 -13.93 -14.188 1 98.38 237 GLY B CA 1
ATOM 4524 C C . GLY B 1 237 ? 3.549 -14.445 -13.617 1 98.38 237 GLY B C 1
ATOM 4525 O O . GLY B 1 237 ? 3.629 -14.75 -12.422 1 98.38 237 GLY B O 1
ATOM 4526 N N . GLN B 1 238 ? 4.555 -14.492 -14.5 1 98.69 238 GLN B N 1
ATOM 4527 C CA . GLN B 1 238 ? 5.895 -14.906 -14.094 1 98.69 238 GLN B CA 1
ATOM 4528 C C . GLN B 1 238 ? 6.637 -13.766 -13.406 1 98.69 238 GLN B C 1
ATOM 4530 O O . GLN B 1 238 ? 7.527 -14.008 -12.586 1 98.69 238 GLN B O 1
ATOM 4535 N N . PHE B 1 239 ? 6.281 -12.531 -13.688 1 98.5 239 PHE B N 1
ATOM 4536 C CA . PHE B 1 239 ? 6.945 -11.367 -13.109 1 98.5 239 PHE B CA 1
ATOM 4537 C C . PHE B 1 239 ? 6.359 -11.039 -11.742 1 98.5 239 PHE B C 1
ATOM 4539 O O . PHE B 1 239 ? 5.312 -11.57 -11.359 1 98.5 239 PHE B O 1
ATOM 4546 N N . HIS B 1 240 ? 7.082 -10.273 -10.953 1 98.5 240 HIS B N 1
ATOM 4547 C CA . HIS B 1 240 ? 6.738 -9.93 -9.578 1 98.5 240 HIS B CA 1
ATOM 4548 C C . HIS B 1 240 ? 6.258 -8.484 -9.469 1 98.5 240 HIS B C 1
ATOM 4550 O O . HIS B 1 240 ? 7.051 -7.582 -9.203 1 98.5 240 HIS B O 1
ATOM 4556 N N . PRO B 1 241 ? 4.945 -8.266 -9.586 1 98.44 241 PRO B N 1
ATOM 4557 C CA . PRO B 1 241 ? 4.453 -6.891 -9.508 1 98.44 241 PRO B CA 1
ATOM 4558 C C . PRO B 1 241 ? 4.527 -6.316 -8.094 1 98.44 241 PRO B C 1
ATOM 4560 O O . PRO B 1 241 ? 4.48 -5.098 -7.918 1 98.44 241 PRO B O 1
ATOM 4563 N N . GLU B 1 242 ? 4.645 -7.188 -7.023 1 98.25 242 GLU B N 1
ATOM 4564 C CA . GLU B 1 242 ? 4.605 -6.75 -5.633 1 98.25 242 GLU B CA 1
ATOM 4565 C C . GLU B 1 242 ? 5.949 -6.168 -5.199 1 98.25 242 GLU B C 1
ATOM 4567 O O . GLU B 1 242 ? 6.047 -5.531 -4.148 1 98.25 242 GLU B O 1
ATOM 4572 N N . ARG B 1 243 ? 7.004 -6.301 -6 1 97.31 243 ARG B N 1
ATOM 4573 C CA . ARG B 1 243 ? 8.352 -5.996 -5.531 1 97.31 243 ARG B CA 1
ATOM 4574 C C . ARG B 1 243 ? 8.703 -4.535 -5.797 1 97.31 243 ARG B C 1
ATOM 4576 O O . ARG B 1 243 ? 9.508 -3.943 -5.074 1 97.31 243 ARG B O 1
ATOM 4583 N N . ASN B 1 244 ? 8.148 -3.9 -6.816 1 98 244 ASN B N 1
ATOM 4584 C CA . ASN B 1 244 ? 8.539 -2.551 -7.219 1 98 244 ASN B CA 1
ATOM 4585 C C . ASN B 1 244 ? 8.367 -1.556 -6.074 1 98 244 ASN B C 1
ATOM 4587 O O . ASN B 1 244 ? 9.188 -0.656 -5.898 1 98 244 ASN B O 1
ATOM 4591 N N . GLY B 1 245 ? 7.363 -1.788 -5.273 1 97.06 245 GLY B N 1
ATOM 4592 C CA . GLY B 1 245 ? 7.051 -0.807 -4.246 1 97.06 245 GLY B CA 1
ATOM 4593 C C . GLY B 1 245 ? 7.645 -1.146 -2.895 1 97.06 245 GLY B C 1
ATOM 4594 O O . GLY B 1 245 ? 7.754 -0.28 -2.023 1 97.06 245 GLY B O 1
ATOM 4595 N N . TRP B 1 246 ? 8.117 -2.426 -2.686 1 96.75 246 TRP B N 1
ATOM 4596 C CA . TRP B 1 246 ? 8.312 -2.768 -1.281 1 96.75 246 TRP B CA 1
ATOM 4597 C C . TRP B 1 246 ? 9.617 -3.531 -1.083 1 96.75 246 TRP B C 1
ATOM 4599 O O . TRP B 1 246 ? 10.016 -3.803 0.051 1 96.75 246 TRP B O 1
ATOM 4609 N N . GLU B 1 247 ? 10.258 -3.957 -2.154 1 95.12 247 GLU B N 1
ATOM 4610 C CA . GLU B 1 247 ? 11.555 -4.613 -2.016 1 95.12 247 GLU B CA 1
ATOM 4611 C C . GLU B 1 247 ? 12.695 -3.699 -2.467 1 95.12 247 GLU B C 1
ATOM 4613 O O . GLU B 1 247 ? 12.734 -3.277 -3.625 1 95.12 247 GLU B O 1
ATOM 4618 N N . TRP B 1 248 ? 13.656 -3.396 -1.58 1 92.81 248 TRP B N 1
ATOM 4619 C CA . TRP B 1 248 ? 14.633 -2.338 -1.819 1 92.81 248 TRP B CA 1
ATOM 4620 C C . TRP B 1 248 ? 16.047 -2.896 -1.829 1 92.81 248 TRP B C 1
ATOM 4622 O O . TRP B 1 248 ? 17.016 -2.166 -1.582 1 92.81 248 TRP B O 1
ATOM 4632 N N . THR B 1 249 ? 16.172 -4.199 -2.066 1 89.69 249 THR B N 1
ATOM 4633 C CA . THR B 1 249 ? 17.5 -4.801 -2.18 1 89.69 249 THR B CA 1
ATOM 4634 C C . THR B 1 249 ? 18.281 -4.172 -3.326 1 89.69 249 THR B C 1
ATOM 4636 O O . THR B 1 249 ? 17.703 -3.809 -4.355 1 89.69 249 THR B O 1
ATOM 4639 N N . GLU B 1 250 ? 19.547 -4.035 -3.182 1 87.44 250 GLU B N 1
ATOM 4640 C CA . GLU B 1 250 ? 20.406 -3.488 -4.219 1 87.44 250 GLU B CA 1
ATOM 4641 C C . GLU B 1 250 ? 21.016 -4.598 -5.082 1 87.44 250 GLU B C 1
ATOM 4643 O O . GLU B 1 250 ? 21.75 -4.324 -6.035 1 87.44 250 GLU B O 1
ATOM 4648 N N . GLU B 1 251 ? 20.625 -5.836 -4.832 1 88.12 251 GLU B N 1
ATOM 4649 C CA . GLU B 1 251 ? 21.203 -6.988 -5.523 1 88.12 251 GLU B CA 1
ATOM 4650 C C . GLU B 1 251 ? 20.406 -7.32 -6.785 1 88.12 251 GLU B C 1
ATOM 4652 O O . GLU B 1 251 ? 20.797 -8.203 -7.555 1 88.12 251 GLU B O 1
ATOM 4657 N N . GLU B 1 252 ? 19.312 -6.672 -6.922 1 92.19 252 GLU B N 1
ATOM 4658 C CA . GLU B 1 252 ? 18.422 -6.906 -8.055 1 92.19 252 GLU B CA 1
ATOM 4659 C C . GLU B 1 252 ? 18.141 -5.609 -8.805 1 92.19 252 GLU B C 1
ATOM 4661 O O . GLU B 1 252 ? 18.312 -4.52 -8.258 1 92.19 252 GLU B O 1
ATOM 4666 N N . GLU B 1 253 ? 17.703 -5.734 -10.023 1 94.12 253 GLU B N 1
ATOM 4667 C CA . GLU B 1 253 ? 17.344 -4.582 -10.836 1 94.12 253 GLU B CA 1
ATOM 4668 C C . GLU B 1 253 ? 15.844 -4.293 -10.75 1 94.12 253 GLU B C 1
ATOM 4670 O O . GLU B 1 253 ? 15.148 -4.312 -11.766 1 94.12 253 GLU B O 1
ATOM 4675 N N . ILE B 1 254 ? 15.461 -4.02 -9.586 1 96.5 254 ILE B N 1
ATOM 4676 C CA . ILE B 1 254 ? 14.055 -3.705 -9.391 1 96.5 254 ILE B CA 1
ATOM 4677 C C . ILE B 1 254 ? 13.789 -2.252 -9.781 1 96.5 254 ILE B C 1
ATOM 4679 O O . ILE B 1 254 ? 14.516 -1.349 -9.359 1 96.5 254 ILE B O 1
ATOM 4683 N N . ASP B 1 255 ? 12.836 -1.981 -10.633 1 97.75 255 ASP B N 1
ATOM 4684 C CA . ASP B 1 255 ? 12.469 -0.628 -11.039 1 97.75 255 ASP B CA 1
ATOM 4685 C C . ASP B 1 255 ? 11.562 0.031 -10 1 97.75 255 ASP B C 1
ATOM 4687 O O . ASP B 1 255 ? 10.43 -0.402 -9.797 1 97.75 255 ASP B O 1
ATOM 4691 N N . HIS B 1 256 ? 12.039 1.045 -9.367 1 97.31 256 HIS B N 1
ATOM 4692 C CA . HIS B 1 256 ? 11.266 1.766 -8.359 1 97.31 256 HIS B CA 1
ATOM 4693 C C . HIS B 1 256 ? 10.773 3.105 -8.891 1 97.31 256 HIS B C 1
ATOM 4695 O O . HIS B 1 256 ? 10.391 3.984 -8.117 1 97.31 256 HIS B O 1
ATOM 4701 N N . SER B 1 257 ? 10.797 3.328 -10.227 1 97.31 257 SER B N 1
ATOM 4702 C CA . SER B 1 257 ? 10.352 4.598 -10.797 1 97.31 257 SER B CA 1
ATOM 4703 C C . SER B 1 257 ? 8.891 4.867 -10.453 1 97.31 257 SER B C 1
ATOM 4705 O O . SER B 1 257 ? 8.125 3.938 -10.203 1 97.31 257 SER B O 1
ATOM 4707 N N . PRO B 1 258 ? 8.5 6.152 -10.461 1 97.12 258 PRO B N 1
ATOM 4708 C CA . PRO B 1 258 ? 7.098 6.48 -10.219 1 97.12 258 PRO B CA 1
ATOM 4709 C C . PRO B 1 258 ? 6.148 5.77 -11.18 1 97.12 258 PRO B C 1
ATOM 4711 O O . PRO B 1 258 ? 5.07 5.328 -10.781 1 97.12 258 PRO B O 1
ATOM 4714 N N . GLU B 1 259 ? 6.555 5.652 -12.414 1 97.62 259 GLU B N 1
ATOM 4715 C CA . GLU B 1 259 ? 5.711 5.012 -13.422 1 97.62 259 GLU B CA 1
ATOM 4716 C C . GLU B 1 259 ? 5.52 3.527 -13.117 1 97.62 259 GLU B C 1
ATOM 4718 O O . GLU B 1 259 ? 4.418 2.996 -13.258 1 97.62 259 GLU B O 1
ATOM 4723 N N . ALA B 1 260 ? 6.598 2.85 -12.695 1 98.44 260 ALA B N 1
ATOM 4724 C CA . ALA B 1 260 ? 6.516 1.431 -12.359 1 98.44 260 ALA B CA 1
ATOM 4725 C C . ALA B 1 260 ? 5.602 1.208 -11.156 1 98.44 260 ALA B C 1
ATOM 4727 O O . ALA B 1 260 ? 4.793 0.276 -11.148 1 98.44 260 ALA B O 1
ATOM 4728 N N . ILE B 1 261 ? 5.719 2.086 -10.148 1 98.44 261 ILE B N 1
ATOM 4729 C CA . ILE B 1 261 ? 4.926 1.987 -8.93 1 98.44 261 ILE B CA 1
ATOM 4730 C C . ILE B 1 261 ? 3.441 2.131 -9.266 1 98.44 261 ILE B C 1
ATOM 4732 O O . ILE B 1 261 ? 2.617 1.328 -8.82 1 98.44 261 ILE B O 1
ATOM 4736 N N . VAL B 1 262 ? 3.115 3.109 -10.055 1 98.44 262 VAL B N 1
ATOM 4737 C CA . VAL B 1 262 ? 1.732 3.342 -10.453 1 98.44 262 VAL B CA 1
ATOM 4738 C C . VAL B 1 262 ? 1.224 2.158 -11.273 1 98.44 262 VAL B C 1
ATOM 4740 O O . VAL B 1 262 ? 0.096 1.698 -11.078 1 98.44 262 VAL B O 1
ATOM 4743 N N . ALA B 1 263 ? 2.033 1.625 -12.164 1 98.5 263 ALA B N 1
ATOM 4744 C CA . ALA B 1 263 ? 1.62 0.514 -13.016 1 98.5 263 ALA B CA 1
ATOM 4745 C C . ALA B 1 263 ? 1.297 -0.725 -12.188 1 98.5 263 ALA B C 1
ATOM 4747 O O . ALA B 1 263 ? 0.257 -1.358 -12.383 1 98.5 263 ALA B O 1
ATOM 4748 N N . MET B 1 264 ? 2.176 -1.027 -11.234 1 98.56 264 MET B N 1
ATOM 4749 C CA . MET B 1 264 ? 1.976 -2.232 -10.438 1 98.56 264 MET B CA 1
ATOM 4750 C C . MET B 1 264 ? 0.773 -2.08 -9.516 1 98.56 264 MET B C 1
ATOM 4752 O O . MET B 1 264 ? 0.07 -3.053 -9.234 1 98.56 264 MET B O 1
ATOM 4756 N N . HIS B 1 265 ? 0.542 -0.82 -9.023 1 98.69 265 HIS B N 1
ATOM 4757 C CA . HIS B 1 265 ? -0.663 -0.554 -8.25 1 98.69 265 HIS B CA 1
ATOM 4758 C C . HIS B 1 265 ? -1.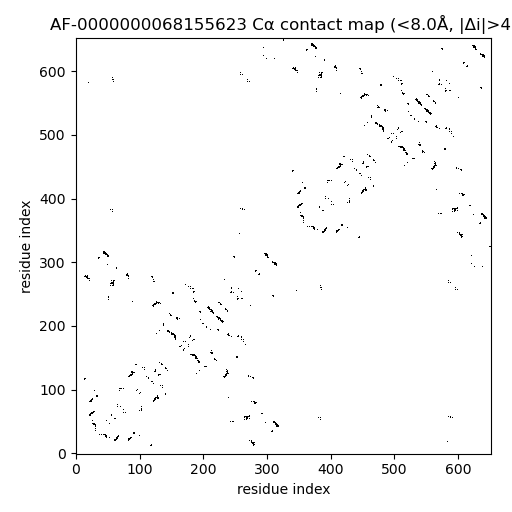919 -0.848 -9.062 1 98.69 265 HIS B C 1
ATOM 4760 O O . HIS B 1 265 ? -2.891 -1.393 -8.531 1 98.69 265 HIS B O 1
ATOM 4766 N N . HIS B 1 266 ? -1.956 -0.469 -10.297 1 98.69 266 HIS B N 1
ATOM 4767 C CA . HIS B 1 266 ? -3.143 -0.666 -11.117 1 98.69 266 HIS B CA 1
ATOM 4768 C C . HIS B 1 266 ? -3.457 -2.148 -11.289 1 98.69 266 HIS B C 1
ATOM 4770 O O . HIS B 1 266 ? -4.625 -2.531 -11.391 1 98.69 266 HIS B O 1
ATOM 4776 N N . ILE B 1 267 ? -2.441 -3.01 -11.289 1 98.75 267 ILE B N 1
ATOM 4777 C CA . ILE B 1 267 ? -2.688 -4.445 -11.359 1 98.75 267 ILE B CA 1
ATOM 4778 C C . ILE B 1 267 ? -3.369 -4.914 -10.078 1 98.75 267 ILE B C 1
ATOM 4780 O O . ILE B 1 267 ? -4.371 -5.633 -10.125 1 98.75 267 ILE B O 1
ATOM 4784 N N . ALA B 1 268 ? -2.871 -4.473 -8.93 1 98.88 268 ALA B N 1
ATOM 4785 C CA . ALA B 1 268 ? -3.502 -4.812 -7.66 1 98.88 268 ALA B CA 1
ATOM 4786 C C . ALA B 1 268 ? -4.938 -4.301 -7.605 1 98.88 268 ALA B C 1
ATOM 4788 O O . ALA B 1 268 ? -5.848 -5.023 -7.195 1 98.88 268 ALA B O 1
ATOM 4789 N N . ALA B 1 269 ? -5.102 -3.01 -8.031 1 98.69 269 ALA B N 1
ATOM 4790 C CA . ALA B 1 269 ? -6.426 -2.395 -8.008 1 98.69 269 ALA B CA 1
ATOM 4791 C C . ALA B 1 269 ? -7.414 -3.176 -8.867 1 98.69 269 ALA B C 1
ATOM 4793 O O . ALA B 1 269 ? -8.57 -3.359 -8.477 1 98.69 269 ALA B O 1
ATOM 4794 N N . PHE B 1 270 ? -6.992 -3.668 -9.992 1 98.69 270 PHE B N 1
ATOM 4795 C CA . PHE B 1 270 ? -7.836 -4.469 -10.867 1 98.69 270 PHE B CA 1
ATOM 4796 C C . PHE B 1 270 ? -8.25 -5.77 -10.188 1 98.69 270 PHE B C 1
ATOM 4798 O O . PHE B 1 270 ? -9.422 -6.129 -10.18 1 98.69 270 PHE B O 1
ATOM 4805 N N . LEU B 1 271 ? -7.27 -6.453 -9.656 1 98.81 271 LEU B N 1
ATOM 4806 C CA . LEU B 1 271 ? -7.543 -7.738 -9.023 1 98.81 271 LEU B CA 1
ATOM 4807 C C . LEU B 1 271 ? -8.516 -7.578 -7.863 1 98.81 271 LEU B C 1
ATOM 4809 O O . LEU B 1 271 ? -9.453 -8.367 -7.719 1 98.81 271 LEU B O 1
ATOM 4813 N N . VAL B 1 272 ? -8.25 -6.582 -7.051 1 98.81 272 VAL B N 1
ATOM 4814 C CA . VAL B 1 272 ? -9.094 -6.371 -5.879 1 98.81 272 VAL B CA 1
ATOM 4815 C C . VAL B 1 272 ? -10.492 -5.941 -6.32 1 98.81 272 VAL B C 1
ATOM 4817 O O . VAL B 1 272 ? -11.492 -6.344 -5.715 1 98.81 272 VAL B O 1
ATOM 4820 N N . LYS B 1 273 ? -10.586 -5.102 -7.371 1 98.31 273 LYS B N 1
ATOM 4821 C CA . LYS B 1 273 ? -11.883 -4.766 -7.934 1 98.31 273 LYS B CA 1
ATOM 4822 C C . LYS B 1 273 ? -12.641 -6.02 -8.359 1 98.31 273 LYS B C 1
ATOM 4824 O O . LYS B 1 273 ? -13.836 -6.152 -8.102 1 98.31 273 LYS B O 1
ATOM 4829 N N . GLU B 1 274 ? -11.992 -6.984 -8.992 1 98.25 274 GLU B N 1
ATOM 4830 C CA . GLU B 1 274 ? -12.602 -8.242 -9.406 1 98.25 274 GLU B CA 1
ATOM 4831 C C . GLU B 1 274 ? -13.109 -9.031 -8.195 1 98.25 274 GLU B C 1
ATOM 4833 O O . GLU B 1 274 ? -14.172 -9.656 -8.258 1 98.25 274 GLU B O 1
ATOM 4838 N N . SER B 1 275 ? -12.383 -8.945 -7.117 1 98.44 275 SER B N 1
ATOM 4839 C CA . SER B 1 275 ? -12.742 -9.734 -5.945 1 98.44 275 SER B CA 1
ATOM 4840 C C . SER B 1 275 ? -13.992 -9.18 -5.27 1 98.44 275 SER B C 1
ATOM 4842 O O . SER B 1 275 ? -14.648 -9.883 -4.496 1 98.44 275 SER B O 1
ATOM 4844 N N . ARG B 1 276 ? -14.312 -7.938 -5.531 1 98 276 ARG B N 1
ATOM 4845 C CA . ARG B 1 276 ? -15.508 -7.328 -4.945 1 98 276 ARG B CA 1
ATOM 4846 C C . ARG B 1 276 ? -16.781 -7.961 -5.508 1 98 276 ARG B C 1
ATOM 4848 O O . ARG B 1 276 ? -17.859 -7.797 -4.941 1 98 276 ARG B O 1
ATOM 4855 N N . LYS B 1 277 ? -16.672 -8.648 -6.609 1 97.81 277 LYS B N 1
ATOM 4856 C CA . LYS B 1 277 ? -17.812 -9.328 -7.215 1 97.81 277 LYS B CA 1
ATOM 4857 C C . LYS B 1 277 ? -18.156 -10.609 -6.457 1 97.81 277 LYS B C 1
ATOM 4859 O O . LYS B 1 277 ? -19.203 -11.211 -6.688 1 97.81 277 LYS B O 1
ATOM 4864 N N . SER B 1 278 ? -17.25 -11.016 -5.566 1 97.5 278 SER B N 1
ATOM 4865 C CA . SER B 1 278 ? -17.5 -12.188 -4.73 1 97.5 278 SER B CA 1
ATOM 4866 C C . SER B 1 278 ? -18.344 -11.82 -3.512 1 97.5 278 SER B C 1
ATOM 4868 O O . SER B 1 278 ? -18.016 -10.891 -2.775 1 97.5 278 SER B O 1
ATOM 4870 N N . GLY B 1 279 ? -19.375 -12.555 -3.281 1 95.19 279 GLY B N 1
ATOM 4871 C CA . GLY B 1 279 ? -20.25 -12.281 -2.156 1 95.19 279 GLY B CA 1
ATOM 4872 C C . GLY B 1 279 ? -19.844 -13.008 -0.889 1 95.19 279 GLY B C 1
ATOM 4873 O O . GLY B 1 279 ? -20.562 -12.969 0.114 1 95.19 279 GLY B O 1
ATOM 4874 N N . HIS B 1 280 ? -18.688 -13.711 -0.879 1 97.19 280 HIS B N 1
ATOM 4875 C CA . HIS B 1 280 ? -18.203 -14.422 0.295 1 97.19 280 HIS B CA 1
ATOM 4876 C C . HIS B 1 280 ? -17.922 -13.469 1.449 1 97.19 280 HIS B C 1
ATOM 4878 O O . HIS B 1 280 ? -17.531 -12.32 1.229 1 97.19 280 HIS B O 1
ATOM 4884 N N . ARG B 1 281 ? -18.109 -13.922 2.682 1 95.94 281 ARG B N 1
ATOM 4885 C CA . ARG B 1 281 ? -17.828 -13.141 3.877 1 95.94 281 ARG B CA 1
ATOM 4886 C C . ARG B 1 281 ? -17.766 -14.023 5.117 1 95.94 281 ARG B C 1
ATOM 4888 O O . ARG B 1 281 ? -18.359 -15.117 5.133 1 95.94 281 ARG B O 1
ATOM 4895 N N . PHE B 1 282 ? -17.109 -13.555 6.082 1 95.25 282 PHE B N 1
ATOM 4896 C CA . PHE B 1 282 ? -17.109 -14.227 7.379 1 95.25 282 PHE B CA 1
ATOM 4897 C C . PHE B 1 282 ? -18.469 -14.086 8.047 1 95.25 282 PHE B C 1
ATOM 4899 O O . PHE B 1 282 ? -19.266 -13.211 7.684 1 95.25 282 PHE B O 1
ATOM 4906 N N . ALA B 1 283 ? -18.703 -14.984 9.047 1 91.5 283 ALA B N 1
ATOM 4907 C CA . ALA B 1 283 ? -19.969 -14.984 9.766 1 91.5 283 ALA B CA 1
ATOM 4908 C C . ALA B 1 283 ? -20.188 -13.664 10.508 1 91.5 283 ALA B C 1
ATOM 4910 O O . ALA B 1 283 ? -21.312 -13.18 10.609 1 91.5 283 ALA B O 1
ATOM 4911 N N . ASP B 1 284 ? -19.062 -13.141 11.078 1 90.31 284 ASP B N 1
ATOM 4912 C CA . ASP B 1 284 ? -19.125 -11.844 11.742 1 90.31 284 ASP B CA 1
ATOM 4913 C C . ASP B 1 284 ? -17.781 -11.133 11.688 1 90.31 284 ASP B C 1
ATOM 4915 O O . ASP B 1 284 ? -16.781 -11.703 11.242 1 90.31 284 ASP B O 1
ATOM 4919 N N . ARG B 1 285 ? -17.812 -9.906 12.148 1 88.81 285 ARG B N 1
ATOM 4920 C CA . ARG B 1 285 ? -16.641 -9.047 12.062 1 88.81 285 ARG B CA 1
ATOM 4921 C C . ARG B 1 285 ? -15.547 -9.508 13.016 1 88.81 285 ARG B C 1
ATOM 4923 O O . ARG B 1 285 ? -14.359 -9.328 12.742 1 88.81 285 ARG B O 1
ATOM 4930 N N . GLU B 1 286 ? -15.93 -10.094 14.047 1 89.94 286 GLU B N 1
ATOM 4931 C CA . GLU B 1 286 ? -14.953 -10.57 15.023 1 89.94 286 GLU B CA 1
ATOM 4932 C C . GLU B 1 286 ? -14.094 -11.688 14.438 1 89.94 286 GLU B C 1
ATOM 4934 O O . GLU B 1 286 ? -12.875 -11.68 14.578 1 89.94 286 GLU B O 1
ATOM 4939 N N . GLU B 1 287 ? -14.758 -12.625 13.828 1 93.81 287 GLU B N 1
ATOM 4940 C CA . GLU B 1 287 ? -13.984 -13.688 13.18 1 93.81 287 GLU B CA 1
ATOM 4941 C C . GLU B 1 287 ? -13.086 -13.133 12.086 1 93.81 287 GLU B C 1
ATOM 4943 O O . GLU B 1 287 ? -11.922 -13.523 11.969 1 93.81 287 GLU B O 1
ATOM 4948 N N . GLU B 1 288 ? -13.695 -12.258 11.281 1 94.25 288 GLU B N 1
ATOM 4949 C CA . GLU B 1 288 ? -12.898 -11.609 10.234 1 94.25 288 GLU B CA 1
ATOM 4950 C C . GLU B 1 288 ? -11.625 -11 10.812 1 94.25 288 GLU B C 1
ATOM 4952 O O . GLU B 1 288 ? -10.523 -11.273 10.328 1 94.25 288 GLU B O 1
ATOM 4957 N N . ARG B 1 289 ? -11.805 -10.289 11.836 1 92.19 289 ARG B N 1
ATOM 4958 C CA . ARG B 1 289 ? -10.695 -9.578 12.461 1 92.19 289 ARG B CA 1
ATOM 4959 C C . ARG B 1 289 ? -9.641 -10.547 12.984 1 92.19 289 ARG B C 1
ATOM 4961 O O . ARG B 1 289 ? -8.445 -10.312 12.828 1 92.19 289 ARG B O 1
ATOM 4968 N N . LYS B 1 290 ? -10.016 -11.602 13.586 1 93.06 290 LYS B N 1
ATOM 4969 C CA . LYS B 1 290 ? -9.109 -12.578 14.188 1 93.06 290 LYS B CA 1
ATOM 4970 C C . LYS B 1 290 ? -8.289 -13.297 13.125 1 93.06 290 LYS B C 1
ATOM 4972 O O . LYS B 1 290 ? -7.207 -13.812 13.406 1 93.06 290 LYS B O 1
ATOM 4977 N N . ARG B 1 291 ? -8.828 -13.273 11.922 1 95.62 291 ARG B N 1
ATOM 4978 C CA . ARG B 1 291 ? -8.18 -14.039 10.867 1 95.62 291 ARG B CA 1
ATOM 4979 C C . ARG B 1 291 ? -7.223 -13.172 10.062 1 95.62 291 ARG B C 1
ATOM 4981 O O . ARG B 1 291 ? -6.398 -13.688 9.305 1 95.62 291 ARG B O 1
ATOM 4988 N N . LEU B 1 292 ? -7.34 -11.852 10.211 1 96.5 292 LEU B N 1
ATOM 4989 C CA . LEU B 1 292 ? -6.527 -10.938 9.422 1 96.5 292 LEU B CA 1
ATOM 4990 C C . LEU B 1 292 ? -5.047 -11.109 9.727 1 96.5 292 LEU B C 1
ATOM 4992 O O . LEU B 1 292 ? -4.676 -11.383 10.875 1 96.5 292 LEU B O 1
ATOM 4996 N N . ILE B 1 293 ? -4.254 -10.898 8.75 1 96.81 293 ILE B N 1
ATOM 4997 C CA . ILE B 1 293 ? -2.809 -11.062 8.852 1 96.81 293 ILE B CA 1
ATOM 4998 C C . ILE B 1 293 ? -2.246 -10.078 9.875 1 96.81 293 ILE B C 1
ATOM 5000 O O . ILE B 1 293 ? -1.121 -10.25 10.352 1 96.81 293 ILE B O 1
ATOM 5004 N N . TYR B 1 294 ? -3.016 -9.047 10.242 1 92.12 294 TYR B N 1
ATOM 5005 C CA . TYR B 1 294 ? -2.619 -8.016 11.195 1 92.12 294 TYR B CA 1
ATOM 5006 C C . TYR B 1 294 ? -2.332 -8.617 12.562 1 92.12 294 TYR B C 1
ATOM 5008 O O . TYR B 1 294 ? -1.707 -7.973 13.414 1 92.12 294 TYR B O 1
ATOM 5016 N N . ASN B 1 295 ? -2.846 -9.75 12.812 1 91.94 295 ASN B N 1
ATOM 5017 C CA . ASN B 1 295 ? -2.609 -10.43 14.078 1 91.94 295 ASN B CA 1
ATOM 5018 C C . ASN B 1 295 ? -1.201 -11.008 14.148 1 91.94 295 ASN B C 1
ATOM 5020 O O . ASN B 1 295 ? -0.776 -11.492 15.203 1 91.94 295 ASN B O 1
ATOM 5024 N N . ASN B 1 296 ? -0.445 -10.961 13.062 1 90.62 296 ASN B N 1
ATOM 5025 C CA . ASN B 1 296 ? 0.932 -11.43 12.953 1 90.62 296 ASN B CA 1
ATOM 5026 C C . ASN B 1 296 ? 1.875 -10.312 12.523 1 90.62 296 ASN B C 1
ATOM 5028 O O . ASN B 1 296 ? 1.875 -9.906 11.359 1 90.62 296 ASN B O 1
ATOM 5032 N N . PRO B 1 297 ? 2.717 -9.883 13.43 1 90.19 297 PRO B N 1
ATOM 5033 C CA . PRO B 1 297 ? 3.635 -8.82 13.016 1 90.19 297 PRO B CA 1
ATOM 5034 C C . PRO B 1 297 ? 4.664 -9.289 11.992 1 90.19 297 PRO B C 1
ATOM 5036 O O . PRO B 1 297 ? 5.188 -10.406 12.109 1 90.19 297 PRO B O 1
ATOM 5039 N N . PRO B 1 298 ? 4.91 -8.484 11 1 92.81 298 PRO B N 1
ATOM 5040 C CA . PRO B 1 298 ? 5.984 -8.828 10.07 1 92.81 298 PRO B CA 1
ATOM 5041 C C . PRO B 1 298 ? 7.375 -8.641 10.672 1 92.81 298 PRO B C 1
ATOM 5043 O O . PRO B 1 298 ? 7.559 -7.793 11.555 1 92.81 298 PRO B O 1
ATOM 5046 N N . HIS B 1 299 ? 8.32 -9.398 10.18 1 88.5 299 HIS B N 1
ATOM 5047 C CA . HIS B 1 299 ? 9.703 -9.328 10.641 1 88.5 299 HIS B CA 1
ATOM 5048 C C . HIS B 1 299 ? 10.602 -8.672 9.602 1 88.5 299 HIS B C 1
ATOM 5050 O O . HIS B 1 299 ? 10.547 -9.031 8.422 1 88.5 299 HIS B O 1
ATOM 5056 N N . LEU B 1 300 ? 11.359 -7.715 10.109 1 86.06 300 LEU B N 1
ATOM 5057 C CA . LEU B 1 300 ? 12.406 -7.168 9.258 1 86.06 300 LEU B CA 1
ATOM 5058 C C . LEU B 1 300 ? 13.555 -8.164 9.102 1 86.06 300 LEU B C 1
ATOM 5060 O O . LEU B 1 300 ? 14.141 -8.609 10.094 1 86.06 300 LEU B O 1
ATOM 5064 N N . LEU B 1 301 ? 13.867 -8.453 7.883 1 84.25 301 LEU B N 1
ATOM 5065 C CA . LEU B 1 301 ? 14.922 -9.43 7.648 1 84.25 301 LEU B CA 1
ATOM 5066 C C . LEU B 1 301 ? 16.281 -8.75 7.559 1 84.25 301 LEU B C 1
ATOM 5068 O O . LEU B 1 301 ? 16.391 -7.629 7.066 1 84.25 301 LEU B O 1
ATOM 5072 N N . PRO B 1 302 ? 17.328 -9.367 8.156 1 72.88 302 PRO B N 1
ATOM 5073 C CA . PRO B 1 302 ? 18.688 -8.805 8.062 1 72.88 302 PRO B CA 1
ATOM 5074 C C . PRO B 1 302 ? 19.172 -8.68 6.625 1 72.88 302 PRO B C 1
ATOM 5076 O O . PRO B 1 302 ? 18.75 -9.438 5.754 1 72.88 302 PRO B O 1
ATOM 5079 N N . THR B 1 303 ? 19.734 -7.395 6.344 1 59.94 303 THR B N 1
ATOM 5080 C CA . THR B 1 303 ? 20.328 -7.211 5.023 1 59.94 303 THR B CA 1
ATOM 5081 C C . THR B 1 303 ? 21.703 -7.859 4.961 1 59.94 303 THR B C 1
ATOM 5083 O O . THR B 1 303 ? 22.453 -7.645 4.004 1 59.94 303 THR B O 1
ATOM 5086 N N . GLU B 1 304 ? 22.156 -8.594 5.859 1 52.56 304 GLU B N 1
ATOM 5087 C CA . GLU B 1 304 ? 23.547 -8.945 5.613 1 52.56 304 GLU B CA 1
ATOM 5088 C C . GLU B 1 304 ? 23.812 -9.141 4.121 1 52.56 304 GLU B C 1
ATOM 5090 O O . GLU B 1 304 ? 22.875 -9.32 3.338 1 52.56 304 GLU B O 1
ATOM 5095 N N . GLU B 1 305 ? 25.109 -9.047 3.723 1 48.03 305 GLU B N 1
ATOM 5096 C CA . GLU B 1 305 ? 25.562 -9.078 2.334 1 48.03 305 GLU B CA 1
ATOM 5097 C C . GLU B 1 305 ? 24.469 -9.602 1.408 1 48.03 305 GLU B C 1
ATOM 5099 O O . GLU B 1 305 ? 24.172 -9 0.375 1 48.03 305 GLU B O 1
ATOM 5104 N N . GLU B 1 306 ? 24.359 -10.859 1.05 1 41.72 306 GLU B N 1
ATOM 5105 C CA . GLU B 1 306 ? 23.875 -11.633 -0.094 1 41.72 306 GLU B CA 1
ATOM 5106 C C . GLU B 1 306 ? 22.406 -11.984 0.061 1 41.72 306 GLU B C 1
ATOM 5108 O O . GLU B 1 306 ? 21.781 -12.539 -0.855 1 41.72 306 GLU B O 1
ATOM 5113 N N . THR B 1 307 ? 21.641 -11.945 1.253 1 50.12 307 THR B N 1
ATOM 5114 C CA . THR B 1 307 ? 20.812 -13.133 1.163 1 50.12 307 THR B CA 1
ATOM 5115 C C . THR B 1 307 ? 19.328 -12.758 1.181 1 50.12 307 THR B C 1
ATOM 5117 O O . THR B 1 307 ? 18.484 -13.508 0.69 1 50.12 307 THR B O 1
ATOM 5120 N N . SER B 1 308 ? 18.797 -11.336 1.797 1 62.53 308 SER B N 1
ATOM 5121 C CA . S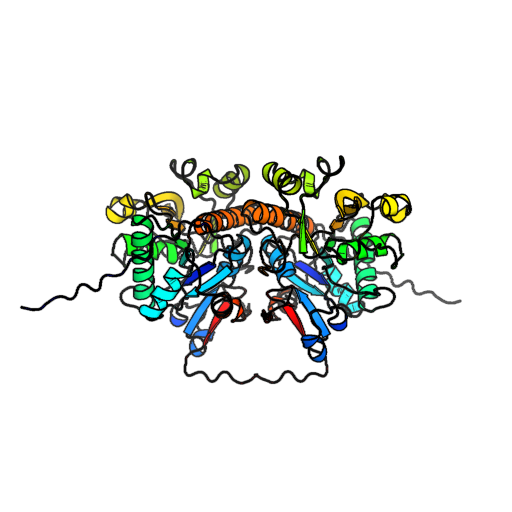ER B 1 308 ? 17.359 -11.539 1.883 1 62.53 308 SER B CA 1
ATOM 5122 C C . SER B 1 308 ? 16.625 -10.828 0.743 1 62.53 308 SER B C 1
ATOM 5124 O O . SER B 1 308 ? 16.906 -9.664 0.45 1 62.53 308 SER B O 1
ATOM 5126 N N . MET B 1 309 ? 15.945 -11.562 -0.038 1 79 309 MET B N 1
ATOM 5127 C CA . MET B 1 309 ? 15.094 -11.141 -1.146 1 79 309 MET B CA 1
ATOM 5128 C C . MET B 1 309 ? 13.93 -10.297 -0.645 1 79 309 MET B C 1
ATOM 5130 O O . MET B 1 309 ? 13.352 -9.516 -1.405 1 79 309 MET B O 1
ATOM 5134 N N . TYR B 1 310 ? 13.734 -10.406 0.678 1 88.12 310 TYR B N 1
ATOM 5135 C CA . TYR B 1 310 ? 12.562 -9.734 1.217 1 88.12 310 TYR B CA 1
ATOM 5136 C C . TYR B 1 310 ? 12.953 -8.711 2.277 1 88.12 310 TYR B C 1
ATOM 5138 O O . TYR B 1 310 ? 13.812 -8.984 3.121 1 88.12 310 TYR B O 1
ATOM 5146 N N . ALA B 1 311 ? 12.352 -7.551 2.221 1 89.94 311 ALA B N 1
ATOM 5147 C CA . ALA B 1 311 ? 12.539 -6.559 3.273 1 89.94 311 ALA B CA 1
ATOM 5148 C C . ALA B 1 311 ? 11.875 -7.004 4.574 1 89.94 311 ALA B C 1
ATOM 5150 O O . ALA B 1 311 ? 12.516 -7.039 5.625 1 89.94 311 ALA B O 1
ATOM 5151 N N . GLN B 1 312 ? 10.633 -7.336 4.5 1 93.06 312 GLN B N 1
ATOM 5152 C CA . GLN B 1 312 ? 9.859 -7.863 5.621 1 93.06 312 GLN B CA 1
ATOM 5153 C C . GLN B 1 312 ? 9.141 -9.148 5.23 1 93.06 312 GLN B C 1
ATOM 5155 O O . GLN B 1 312 ? 8.742 -9.32 4.074 1 93.06 312 GLN B O 1
ATOM 5160 N N . THR B 1 313 ? 9 -10.031 6.207 1 94.06 313 THR B N 1
ATOM 5161 C CA . THR B 1 313 ? 8.32 -11.305 6.004 1 94.06 313 THR B CA 1
ATOM 5162 C C . THR B 1 313 ? 7.453 -11.648 7.211 1 94.06 313 THR B C 1
ATOM 5164 O O . THR B 1 313 ? 7.832 -11.383 8.352 1 94.06 313 THR B O 1
ATOM 5167 N N . TYR B 1 314 ? 6.273 -12.125 6.953 1 95.12 314 TYR B N 1
ATOM 5168 C CA . TYR B 1 314 ? 5.484 -12.766 8 1 95.12 314 TYR B CA 1
ATOM 5169 C C . TYR B 1 314 ? 5.918 -14.219 8.195 1 95.12 314 TYR B C 1
ATOM 5171 O O . TYR B 1 314 ? 6.074 -14.961 7.227 1 95.12 314 TYR B O 1
ATOM 5179 N N . PHE B 1 315 ? 6.121 -14.586 9.453 1 93.75 315 PHE B N 1
ATOM 5180 C CA . PHE B 1 315 ? 6.516 -15.945 9.797 1 93.75 315 PHE B CA 1
ATOM 5181 C C . PHE B 1 315 ? 5.527 -16.562 10.789 1 93.75 315 PHE B C 1
ATOM 5183 O O . PHE B 1 315 ? 4.871 -15.836 11.539 1 93.75 315 PHE B O 1
ATOM 5190 N N . TRP B 1 316 ? 5.371 -17.828 10.719 1 94.5 316 TRP B N 1
ATOM 5191 C CA . TRP B 1 316 ? 4.633 -18.578 11.719 1 94.5 316 TRP B CA 1
ATOM 5192 C C . TRP B 1 316 ? 5.508 -19.688 12.32 1 94.5 316 TRP B C 1
ATOM 5194 O O . TRP B 1 316 ? 6.238 -20.359 11.602 1 94.5 316 TRP B O 1
ATOM 5204 N N . LEU B 1 317 ? 5.434 -19.781 13.617 1 88.88 317 LEU B N 1
ATOM 5205 C CA . LEU B 1 317 ? 6.312 -20.656 14.383 1 88.88 317 LEU B CA 1
ATOM 5206 C C . LEU B 1 317 ? 5.93 -22.125 14.195 1 88.88 317 LEU B C 1
ATOM 5208 O O . LEU B 1 317 ? 4.777 -22.422 13.875 1 88.88 317 LEU B O 1
ATOM 5212 N N . HIS B 1 318 ? 6.984 -22.922 14.43 1 85.31 318 HIS B N 1
ATOM 5213 C CA . HIS B 1 318 ? 6.691 -24.344 14.617 1 85.31 318 HIS B CA 1
ATOM 5214 C C . HIS B 1 318 ? 5.84 -24.562 15.859 1 85.31 318 HIS B C 1
ATOM 5216 O O . HIS B 1 318 ? 5.887 -23.781 16.797 1 85.31 318 HIS B O 1
ATOM 5222 N N . ASP B 1 319 ? 4.941 -25.562 15.828 1 72.44 319 ASP B N 1
ATOM 5223 C CA . ASP B 1 319 ? 4.082 -25.875 16.969 1 72.44 319 ASP B CA 1
ATOM 5224 C C . ASP B 1 319 ? 4.906 -26.078 18.234 1 72.44 319 ASP B C 1
ATOM 5226 O O . ASP B 1 319 ? 4.445 -25.766 19.328 1 72.44 319 ASP B O 1
ATOM 5230 N N . ASP B 1 320 ? 6.09 -26.625 18.203 1 61.72 320 ASP B N 1
ATOM 5231 C CA . ASP B 1 320 ? 6.883 -26.984 19.375 1 61.72 320 ASP B CA 1
ATOM 5232 C C . ASP B 1 320 ? 7.684 -25.797 19.891 1 61.72 320 ASP B C 1
ATOM 5234 O O . ASP B 1 320 ? 8.336 -25.875 20.938 1 61.72 320 ASP B O 1
ATOM 5238 N N . VAL B 1 321 ? 7.727 -24.797 19.203 1 55.88 321 VAL B N 1
ATOM 5239 C CA . VAL B 1 321 ? 8.562 -23.672 19.625 1 55.88 321 VAL B CA 1
ATOM 5240 C C . VAL B 1 321 ? 7.82 -22.828 20.656 1 55.88 321 VAL B C 1
ATOM 5242 O O . VAL B 1 321 ? 6.691 -22.406 20.406 1 55.88 321 VAL B O 1
ATOM 5245 N N . GLU B 1 322 ? 8.234 -22.922 21.953 1 46.88 322 GLU B N 1
ATOM 5246 C CA . GLU B 1 322 ? 7.734 -22.078 23.031 1 46.88 322 GLU B CA 1
ATOM 5247 C C . GLU B 1 322 ? 7.965 -20.594 22.734 1 46.88 322 GLU B C 1
ATOM 5249 O O . GLU B 1 322 ? 9.07 -20.203 22.359 1 46.88 322 GLU B O 1
ATOM 5254 N N . VAL B 1 323 ? 6.988 -19.922 22.375 1 46.97 323 VAL B N 1
ATOM 5255 C CA . VAL B 1 323 ? 7.043 -18.469 22.219 1 46.97 323 VAL B CA 1
ATOM 5256 C C . VAL B 1 323 ? 7.672 -17.844 23.453 1 46.97 323 VAL B C 1
ATOM 5258 O O . VAL B 1 323 ? 7.156 -17.984 24.562 1 46.97 323 VAL B O 1
ATOM 5261 N N . GLY B 1 324 ? 8.867 -17.75 23.562 1 31.73 324 GLY B N 1
ATOM 5262 C CA . GLY B 1 324 ? 9.352 -17.016 24.719 1 31.73 324 GLY B CA 1
ATOM 5263 C C . GLY B 1 324 ? 8.602 -15.719 24.953 1 31.73 324 GLY B C 1
ATOM 5264 O O . GLY B 1 324 ? 8.242 -15.016 24.016 1 31.73 324 GLY B O 1
ATOM 5265 N N . GLN B 1 325 ? 7.797 -15.641 26.062 1 29.83 325 GLN B N 1
ATOM 5266 C CA . GLN B 1 325 ? 7.184 -14.445 26.625 1 29.83 325 GLN B CA 1
ATOM 5267 C C . GLN B 1 325 ? 8.109 -13.234 26.469 1 29.83 325 GLN B C 1
ATOM 5269 O O . GLN B 1 325 ? 9.219 -13.234 27.016 1 29.83 325 GLN B O 1
ATOM 5274 N N . ALA B 1 326 ? 8.281 -12.742 25.469 1 24.73 326 ALA B N 1
ATOM 5275 C CA . ALA B 1 326 ? 8.875 -11.406 25.578 1 24.73 326 ALA B CA 1
ATOM 5276 C C . ALA B 1 326 ? 7.848 -10.383 26.031 1 24.73 326 ALA B C 1
ATOM 5278 O O . ALA B 1 326 ? 6.676 -10.453 25.656 1 24.73 326 ALA B O 1
#

Organism: Acanthamoeba castellanii (strain ATCC 30010 / Neff) (NCBI:txid1257118)

Sequence (652 aa):
MSTSSTIKINVTSPRTTKTTRPVWGVLTQPTDSEERLVDFEERYREYVPASFVRWLESGGARVIPIHYDTEEQELRHLFESINGVLFTGGEITDISNTPYGHTAKLLFRWAKEANDAGDHFPIYGTCQGFQLMCQLAANNFTLKQRVKGCVGVSKPLEFTHKAKSSRLFGSLPQHVYRTLAETPCGEHMHNYCITPETFEEHQALGSMFEVLATNEDAEGKVFVTSMEGKKYPFWAGQFHPERNGWEWTEEEEIDHSPEAIVAMHHIAAFLVKESRKSGHRFADREEERKRLIYNNPPHLLPTEEETSMYAQTYFWLHDDVEVGQAMSTSSTIKINVTSPRTTKTTRPVWGVLTQPTDSEERLVDFEERYREYVPASFVRWLESGGARVIPIHYDTEEQELRHLFESINGVLFTGGEITDISNTPYGHTAKLLFRWAKEANDAGDHFPIYGTCQGFQLMCQLAANNFTLKQRVKGCVGVSKPLEFTHKAKSSRLFGSLPQHVYRTLAETPCGEHMHNYCITPETFEEHQALGSMFEVLATNEDAEGKVFVTSMEGKKYPFWAGQFHPERNGWEWTEEEEIDHSPEAIVAMHHIAAFLVKESRKSGHRFADREEERKRLIYNNPPHLLPTEEETSMYAQTYFWLHDDVEVGQA

pLDDT: mean 90.41, std 16.56, range [24.2, 98.94]

InterPro domains:
  IPR015527 Peptidase C26, gamma-glutamyl hydrolase [PS51275] (13-317)
  IPR015527 Peptidase C26, gamma-glutamyl hydrolase [PTHR11315] (14-315)
  IPR017926 Glutamine amidotransferase [PF00117] (53-243)
  IPR029062 Class I glutamine amidotransferase-like [G3DSA:3.40.50.880] (17-317)
  IPR029062 Class I glutamine amidotransferase-like [SSF52317] (44-303)

Radius of gyration: 25.39 Å; Cα contacts (8 Å, |Δi|>4): 1399; chains: 2; bounding box: 62×96×62 Å

Foldseek 3Di:
DPPPPPPPPVPPPFLQAFAPAAEEEEEWAAQVQAPLSVVPNVWFGTWDFCLVQVLLVLLPYFYFYDYLQDDPVVLVQVLLAHLEYEYEDGGHPFLPPDSNVVSVLSSLVVCVVCVVSVQAYEYEYEAVGQLSNLCSLLVHNVQKDFFAAQAQWFAAWAFDPCQCVDLQNVPDPPLLNCCSHPPRAFHAHHGIFHAPVSLVVRVSNVQFKDQTTWDAGPVGGIGGAKIAGPRHNYIYGNTDLSCLPFFDDPVHDHHVDPSSVVSSSSSSNSSSVSSSSHSRRHPDPVVVVVRTCVVFDWDQDDPPPDGDRHRTMTGHTDPPDDPPPD/DPPPPPPPPPPPPFLQAFAPAAEEEEEWAAQVQAPLSVVPNVWFGTWDFCLVQVLLVLLPYFYFYDYQQDDPVVLVQVLLAHLEYEYEDGGHPFLPPDSNVVSVLSSLVVCVVCVVSVQAYEYEYEAVGQLSNLCSLLVHNVQKDFFAAQAQWFAAWAFDPCQCVDLQNVPDPPLLNCCSHPPRAFHAHHGIFHAPVSLVVRVSNVQFKDQTTWDAGPVGGIGGAKIAGPRHNYIYGNTDLSCLPFFDDPVHDHHVDPSSVVSSSSSSNSSSVSSSSHSRRHPDPVVVVVRTCVVFDWDQDDPPPDGDRHRTMTGHTDPPDPPPPD

Secondary structure (DSSP, 8-state):
----------------PPPSS-EEEEE-EEGGG-GGGHHHHTTEEEEEEHHHHHHHHHTT-EEEEE-TT--HHHHHHHHTT-SEEEE-----S--TTSHHHHHHHHHHHHHHHHHHTT----EEEETHHHHHHHHHHHT-TT--EE-SS-EEEEE--EE-TTSTTSHHHHTS-HHHHHHHHHSS-EEEE-SEE--HHHHHH-HHHHHHEEEEEEEE-TTS-EEEEEEEESSSSEEEESS-TTHHHH---SSS-----HHHHHHHHHHHHHHHHHHTT-----SSHHHHHHHSGGGS--EEPP--TT--S-SEEEEEE-TTS-----/----------------PPPSS-EEEEE-EEGGG-GGGGGGTTTEEEEEEHHHHHHHHHTT-EEEEE-TT--HHHHHHHHTT-SEEEE-----S--TTSHHHHHHHHHHHHHHHHHHTT----EEEETHHHHHHHHHHHT-TT--EE-SS-EEEEE--EE-TTSTTSHHHHTS-HHHHHHHHHSS-EEEE-SEE--HHHHHH-HHHHHHEEEEEEEE-TTS-EEEEEEEESSSSEEEESS-TTHHHH---SSS-----HHHHHHHHHHHHHHHHHHTT-----SSHHHHHHHSGGGS--EEPP--TTT-S-SEEEEEE-TTS-----

Nearest PDB structures (foldseek):
  4l7q-assembly1_C  TM=9.618E-01  e=2.703E-35  Danio rerio
  4l8f-assembly1_C  TM=9.585E-01  e=5.867E-35  Danio rerio
  1l9x-assembly3_C  TM=9.592E-01  e=7.447E-35  Homo sapiens
  4l95-assembly3_M  TM=9.578E-01  e=3.001E-33  Danio rerio
  4l7q-assembly1_C  TM=9.617E-01  e=2.301E-35  Danio rerio

Solvent-accessible surface area (backbone atoms only — not comparable to full-atom values): 33256 Å² total; per-residue (Å²): 134,85,80,76,78,73,76,76,73,74,74,71,75,65,49,80,48,64,39,81,72,33,31,33,31,36,48,33,40,58,24,86,41,31,78,71,37,56,89,43,34,86,55,22,48,30,34,42,58,38,33,57,54,50,37,40,24,59,19,40,25,46,48,24,68,34,60,30,70,53,53,67,71,60,43,51,54,49,58,53,25,28,12,30,39,36,36,50,59,70,48,68,89,70,46,69,92,30,52,50,34,52,42,52,50,50,53,54,51,50,32,52,52,34,40,75,67,69,30,48,40,30,38,39,17,25,31,44,17,26,46,46,51,49,14,61,56,53,72,36,81,74,62,58,40,80,53,45,79,30,66,40,35,37,37,37,44,43,63,39,91,53,22,65,77,32,74,72,59,40,66,46,56,68,71,40,47,47,41,44,49,70,34,45,46,41,26,25,72,43,58,58,40,47,38,63,63,55,33,69,73,32,60,56,35,42,68,40,37,42,71,26,20,30,46,62,35,72,83,64,52,61,27,48,32,28,37,36,34,68,84,49,65,34,38,29,21,42,34,43,62,36,39,39,42,53,40,80,60,85,87,36,48,65,33,46,47,60,66,39,25,53,37,37,45,51,53,28,31,50,54,38,49,57,16,19,51,8,36,42,49,54,98,43,68,64,61,45,58,70,50,28,42,63,77,51,58,55,39,62,48,68,73,58,101,79,56,51,84,45,47,35,32,30,68,40,65,36,91,83,57,76,73,65,69,50,135,84,79,76,78,73,76,76,73,75,76,71,75,63,48,80,49,62,39,80,72,34,33,32,30,36,49,32,39,59,24,87,40,31,78,69,38,58,90,43,36,85,56,22,47,28,35,43,59,39,34,56,54,50,36,41,24,59,18,38,26,45,48,25,69,34,60,30,69,54,52,68,70,61,44,51,53,49,59,53,26,30,10,28,40,36,35,50,58,70,48,69,89,69,45,69,92,30,54,50,34,52,43,50,50,50,53,53,51,50,32,50,52,33,39,75,68,70,30,47,42,29,38,40,16,25,31,44,16,25,44,47,52,50,14,62,56,54,72,36,83,74,62,55,42,79,53,46,77,30,66,40,35,38,35,36,42,44,64,40,89,52,22,63,76,31,74,71,58,39,65,45,57,68,70,40,48,46,41,44,49,70,34,46,46,41,26,26,71,43,56,59,41,48,38,63,64,54,33,70,73,32,60,55,34,42,68,40,37,43,70,25,21,31,46,62,34,73,83,65,51,60,28,48,32,28,37,35,34,70,84,49,66,34,39,28,22,41,34,42,62,36,38,36,40,52,42,80,61,85,86,37,48,64,33,46,46,62,65,39,26,52,37,35,43,49,55,27,30,50,53,40,49,57,16,18,53,8,36,44,48,54,97,44,69,66,61,45,56,70,49,27,42,64,78,52,59,55,40,61,48,68,68,60,94,86,54,49,86,44,46,35,32,30,67,40,66,37,90,84,58,76,74,64,69,51

=== Feature glossary ===
Each block in this record encodes a different view of the same protein. In brief:

Predicted aligned error. PAE(i, j) answers: if I align the predicted and true structures on residue i, how far off (in Å) do I expect residue j to be? A block-diagonal PAE matrix with low values on the blocks and high values off-diagonal is the signature of a multi-domain protein with confidently predicted domains but uncertain inter-domain orientation.

Contact-map, Ramachandran, and PAE plots. Plot images: a contact map (which residues are close in 3D, as an N×N binary image), a Ramachandran scatter (backbone torsion angles, revealing secondary-structure composition at a glance), and — for AlphaFold structures — a PAE heatmap (pairwise prediction confidence).

Backbone torsions (φ/ψ). φ (phi) and ψ (psi) are the two rotatable backbone dihedrals per residue: φ is the C(i-1)–N–Cα–C torsion, ψ is the N–Cα–C–N(i+1) torsion, both in degrees on (−180°, 180°]. α-helical residues cluster near (−60°, −45°); β-strand residues near (−120°, +130°). A Ramachandran plot is simply a scatter of (φ, ψ) for every residue.

Foldseek 3Di. A 3Di character summarizes, for each residue, the relative orientation of the Cα frame of its nearest spatial neighbor. Because it encodes fold topology rather than chemistry, 3Di alignments detect remote structural similarity that sequence alignment misses.

Radius of gyration, Cα contacts, bounding box. Three whole-structure scalars: the radius of gyration (RMS distance of Cα from centroid, in Å), the count of Cα–Cα contacts (pairs closer than 8 Å and separated by more than four residues in sequence — i.e. tertiary, not local, contacts), and the bounding-box dimensions. Together they distinguish compact globular folds from extended fibres or disordered chains.

Sequence. Sequence gives the chain of amino acids in standard one-letter code (A=alanine, C=cysteine, …, Y=tyrosine), read N→C. It is the only feature that is directly encoded by the gene; all structural features are derived from the folded form of this sequence.

mmCIF coordinates. Atomic coordinates in PDBx/mmCIF format — the same representation the Protein Data Bank distributes. Each line of the _atom_site loop places one backbone atom in Cartesian space (units: ångströms, origin: arbitrary).

Secondary structure (3-state, P-SEA). Three-state secondary structure (P-SEA) collapses the eight DSSP classes into helix (a), strand (b), and coil (c). P-SEA assigns these from Cα geometry alone — distances and angles — without requiring backbone oxygens, so it works on any Cα trace.

InterPro / GO / CATH / organism. Functional annotations link the protein to curated databases. InterPro entries identify conserved domains and families by matching the sequence against member-database signatures (Pfam, PROSITE, CDD, …). Gene Ontology (GO) terms describe molecular function, biological process, and cellular component in a controlled vocabulary. CATH places the structure in a hierarchical fold classification (Class/Architecture/Topology/Homologous-superfamily). The organism is the source species.

B-factor. B-factor (Debye–Waller factor) reflects atomic displacement in the crystal lattice. It is an experimental observable (units Å²), not a prediction; low values mean the atom is pinned down, high values mean it moves or is heterogeneous across the crystal.

Rendered structure images. Structure images are PyMOL renders from six orthogonal camera directions. Cartoon representation draws helices as coils and strands as arrows; 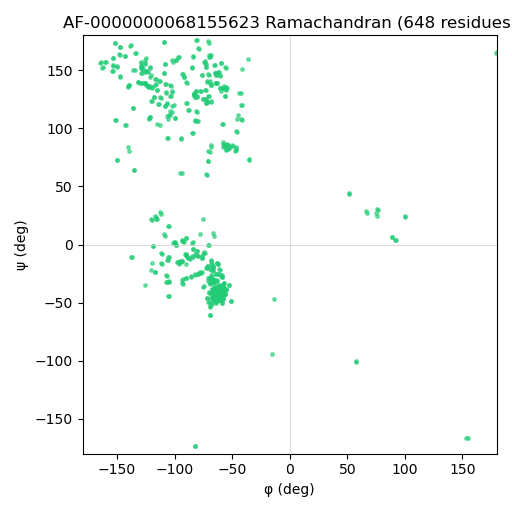sticks shows the backbone as bonds; surface shows the solvent-excluded envelope. Rainbow coloring maps sequence position to hue (blue→red, N→C); chain coloring assigns a distinct color per polypeptide.

Solvent-accessible surface area. Solvent-accessible surface area (SASA) is the area in Å² traced out by the centre of a 1.4 Å probe sphere (a water molecule) rolled over the protein's van der Waals surface (Shrake–Rupley / Lee–Richards construction). Buried residues have near-zero SASA; fully exposed residues can exceed 200 Å². The total SASA scales roughly with the number of surface residues.

Secondary structure (8-state, DSSP). The SS8 string is DSSP's per-residue secondary-structure call. α-helix (H) means an i→i+4 H-bond ladder; β-strand (E) means the residue participates in a β-sheet; 3₁₀ (G) and π (I) are tighter and wider helices; T/S are turns/bends; '-' is loop.

pLDDT. For AlphaFold models, the B-factor field carries pLDDT — the model's own estimate of local accuracy on a 0–100 scale. Regions with pLDDT<50 should be treated as essentially unmodeled; they often correspond to intrinsically disordered segments.

Nearest PDB structures. Nearest PDB neighbors are the top structural matches found by Foldseek when searching this structure against the entire Protein Data Bank. Each hit reports a TM-score (0 to 1; >0.5 almost always implies the same fold) and an E-value. These are *structural* homologs — they may share no detectable sequence similarity.